Protein AF-A0A7X7KCB4-F1 (afdb_monomer_lite)

Structure (mmCIF, N/CA/C/O backbone):
data_AF-A0A7X7KCB4-F1
#
_entry.id   AF-A0A7X7KCB4-F1
#
loop_
_atom_site.group_PDB
_atom_site.id
_atom_site.type_symbol
_atom_site.label_atom_id
_atom_site.label_alt_id
_atom_site.label_comp_id
_atom_site.label_asym_id
_atom_site.label_entity_id
_atom_site.label_seq_id
_atom_site.pdbx_PDB_ins_code
_atom_site.Cartn_x
_atom_site.Cartn_y
_atom_site.Cartn_z
_atom_site.occupancy
_atom_site.B_iso_or_equiv
_atom_site.auth_seq_id
_atom_site.auth_comp_id
_atom_site.auth_asym_id
_atom_site.auth_atom_id
_atom_site.pdbx_PDB_model_num
ATOM 1 N N . MET A 1 1 ? -36.688 -47.887 -39.525 1.00 46.34 1 MET A N 1
ATOM 2 C CA . MET A 1 1 ? -36.013 -49.200 -39.607 1.00 46.34 1 MET A CA 1
ATOM 3 C C . MET A 1 1 ? -34.645 -48.939 -40.216 1.00 46.34 1 MET A C 1
ATOM 5 O O . MET A 1 1 ? -34.655 -48.490 -41.357 1.00 46.34 1 MET A O 1
ATOM 9 N N . PRO A 1 2 ? -33.510 -49.111 -39.508 1.00 37.84 2 PRO A N 1
ATOM 10 C CA . PRO A 1 2 ? -33.292 -49.852 -38.248 1.00 37.84 2 PRO A CA 1
ATOM 11 C C . PRO A 1 2 ? -33.452 -48.993 -36.960 1.00 37.84 2 PRO A C 1
ATOM 13 O O . PRO A 1 2 ? -33.957 -47.874 -37.087 1.00 37.84 2 PRO A O 1
ATOM 16 N N . PRO A 1 3 ? -33.125 -49.517 -35.750 1.00 41.91 3 PRO A N 1
ATOM 17 C CA . PRO A 1 3 ? -33.432 -48.892 -34.451 1.00 41.91 3 PRO A CA 1
ATOM 18 C C . PRO A 1 3 ? -32.229 -48.546 -33.527 1.00 41.91 3 PRO A C 1
ATOM 20 O O . PRO A 1 3 ? -31.112 -48.998 -33.745 1.00 41.91 3 PRO A O 1
ATOM 23 N N . LEU A 1 4 ? -32.556 -47.770 -32.479 1.00 37.41 4 LEU A N 1
ATOM 24 C CA . LEU A 1 4 ? -31.957 -47.560 -31.138 1.00 37.41 4 LEU A CA 1
ATOM 25 C C . LEU A 1 4 ? -30.485 -47.921 -30.819 1.00 37.41 4 LEU A C 1
ATOM 27 O O . LEU A 1 4 ? -30.074 -49.076 -30.895 1.00 37.41 4 LEU A O 1
ATOM 31 N N . ALA A 1 5 ? -29.810 -46.955 -30.177 1.00 31.44 5 ALA A N 1
ATOM 32 C CA . ALA A 1 5 ? -28.895 -47.175 -29.049 1.00 31.44 5 ALA A CA 1
ATOM 33 C C . ALA A 1 5 ? -28.965 -45.972 -28.074 1.00 31.44 5 ALA A C 1
ATOM 35 O O . ALA A 1 5 ? -28.947 -44.825 -28.523 1.00 31.44 5 ALA A O 1
ATOM 36 N N . ASP A 1 6 ? -29.060 -46.226 -26.765 1.00 32.31 6 ASP A N 1
ATOM 37 C CA . ASP A 1 6 ? -29.168 -45.191 -25.721 1.00 32.31 6 ASP A CA 1
ATOM 38 C C . ASP A 1 6 ? -27.816 -44.525 -25.381 1.00 32.31 6 ASP A C 1
ATOM 40 O O . ASP A 1 6 ? -26.790 -45.211 -25.331 1.00 32.31 6 ASP A O 1
ATOM 44 N N . PRO A 1 7 ? -27.784 -43.221 -25.038 1.00 33.56 7 PRO A N 1
ATOM 45 C CA . PRO A 1 7 ? -26.635 -42.598 -24.393 1.00 33.56 7 PRO A CA 1
ATOM 46 C C . PRO A 1 7 ? -26.723 -42.710 -22.860 1.00 33.56 7 PRO A C 1
ATOM 48 O O . PRO A 1 7 ? -27.616 -42.163 -22.215 1.00 33.56 7 PRO A O 1
ATOM 51 N N . VAL A 1 8 ? -25.739 -43.385 -22.266 1.00 32.56 8 VAL A N 1
ATOM 52 C CA . VAL A 1 8 ? -25.564 -43.512 -20.809 1.00 32.56 8 VAL A CA 1
ATOM 53 C C . VAL A 1 8 ? -25.376 -42.140 -20.144 1.00 32.56 8 VAL A C 1
ATOM 55 O O . VAL A 1 8 ? -24.530 -41.348 -20.564 1.00 32.56 8 VAL A O 1
ATOM 58 N N . HIS A 1 9 ? -26.103 -41.887 -19.049 1.00 29.78 9 HIS A N 1
ATOM 59 C CA . HIS A 1 9 ? -25.863 -40.743 -18.163 1.00 29.78 9 HIS A CA 1
ATOM 60 C C . HIS A 1 9 ? -24.412 -40.723 -17.649 1.00 29.78 9 HIS A C 1
ATOM 62 O O . HIS A 1 9 ? -23.986 -41.627 -16.930 1.00 29.78 9 HIS A O 1
ATOM 68 N N . LYS A 1 10 ? -23.688 -39.632 -17.920 1.00 29.64 10 LYS A N 1
ATOM 69 C CA . LYS A 1 10 ? -22.542 -39.202 -17.109 1.00 29.64 10 LYS A CA 1
ATOM 70 C C . LYS A 1 10 ? -22.952 -37.981 -16.290 1.00 29.64 10 LYS A C 1
ATOM 72 O O . LYS A 1 10 ? -23.400 -36.989 -16.858 1.00 29.64 10 LYS A O 1
ATOM 77 N N . GLY A 1 11 ? -22.807 -38.081 -14.969 1.00 27.41 11 GLY A N 1
ATOM 78 C CA . GLY A 1 11 ? -22.913 -36.936 -14.063 1.00 27.41 11 GLY A CA 1
ATOM 79 C C . GLY A 1 11 ? -21.748 -35.950 -14.244 1.00 27.41 11 GLY A C 1
ATOM 80 O O . GLY A 1 11 ? -20.789 -36.263 -14.958 1.00 27.41 11 GLY A O 1
ATOM 81 N N . PRO A 1 12 ? -21.825 -34.760 -13.624 1.00 28.72 12 PRO A N 1
ATOM 82 C CA . PRO A 1 12 ? -20.797 -33.733 -13.755 1.00 28.72 12 PRO A CA 1
ATOM 83 C C . PRO A 1 12 ? -19.475 -34.203 -13.136 1.00 28.72 12 PRO A C 1
ATOM 85 O O . PRO A 1 12 ? -19.466 -34.783 -12.055 1.00 28.72 12 PRO A O 1
ATOM 88 N N . ALA A 1 13 ? -18.367 -33.952 -13.834 1.00 27.75 13 ALA A N 1
ATOM 89 C CA . ALA A 1 13 ? -17.025 -34.232 -13.336 1.00 27.75 13 ALA A CA 1
ATOM 90 C C . ALA A 1 13 ? -16.486 -33.031 -12.544 1.00 27.75 13 ALA A C 1
ATOM 92 O O . ALA A 1 13 ? -16.598 -31.890 -12.995 1.00 27.75 13 ALA A O 1
ATOM 93 N N . ASP A 1 14 ? -15.883 -33.301 -11.387 1.00 25.19 14 ASP A N 1
ATOM 94 C CA . ASP A 1 14 ? -15.344 -32.287 -10.481 1.00 25.19 14 ASP A CA 1
ATOM 95 C C . ASP A 1 14 ? -14.185 -31.488 -11.101 1.00 25.19 14 ASP A C 1
ATOM 97 O O . ASP A 1 14 ? -13.156 -32.042 -11.492 1.00 25.19 14 ASP A O 1
ATOM 101 N N . LEU A 1 15 ? -14.303 -30.157 -11.114 1.00 26.64 15 LEU A N 1
ATOM 102 C CA . LEU A 1 15 ? -13.268 -29.231 -11.599 1.00 26.64 15 LEU A CA 1
ATOM 103 C C . LEU A 1 15 ? -12.206 -28.899 -10.528 1.00 26.64 15 LEU A C 1
ATOM 105 O O . LEU A 1 15 ? -11.765 -27.760 -10.390 1.00 26.64 15 LEU A O 1
ATOM 109 N N . HIS A 1 16 ? -11.740 -29.909 -9.791 1.00 27.28 16 HIS A N 1
ATOM 110 C CA . HIS A 1 16 ? -10.619 -29.796 -8.848 1.00 27.28 16 HIS A CA 1
ATOM 111 C C . HIS A 1 16 ? -9.325 -30.391 -9.430 1.00 27.28 16 HIS A C 1
ATOM 113 O O . HIS A 1 16 ? -8.760 -31.334 -8.881 1.00 27.28 16 HIS A O 1
ATOM 119 N N . SER A 1 17 ? -8.840 -29.861 -10.562 1.00 27.19 17 SER A N 1
ATOM 120 C CA . SER A 1 17 ? -7.548 -30.266 -11.161 1.00 27.19 17 SER A CA 1
ATOM 121 C C . SER A 1 17 ? -6.925 -29.210 -12.090 1.00 27.19 17 SER A C 1
ATOM 123 O O . SER A 1 17 ? -6.573 -29.500 -13.226 1.00 27.19 17 SER A O 1
ATOM 125 N N . LEU A 1 18 ? -6.734 -27.983 -11.591 1.00 26.09 18 LEU A N 1
ATOM 126 C CA . LEU A 1 18 ? -5.801 -26.996 -12.169 1.00 26.09 18 LEU A CA 1
ATOM 127 C C . LEU A 1 18 ? -4.973 -26.319 -11.060 1.00 26.09 18 LEU A C 1
ATOM 129 O O . LEU A 1 18 ? -4.933 -25.102 -10.923 1.00 26.09 18 LEU A O 1
ATOM 133 N N . SER A 1 19 ? -4.317 -27.141 -10.236 1.00 29.19 19 SER A N 1
ATOM 134 C CA . SER A 1 19 ? -3.408 -26.698 -9.168 1.00 29.19 19 SER A CA 1
ATOM 135 C C . SER A 1 19 ? -2.097 -27.488 -9.207 1.00 29.19 19 SER A C 1
ATOM 137 O O . SER A 1 19 ? -1.719 -28.134 -8.232 1.00 29.19 19 SER A O 1
ATOM 139 N N . SER A 1 20 ? -1.427 -27.477 -10.362 1.00 28.94 20 SER A N 1
ATOM 140 C CA . SER A 1 20 ? -0.026 -27.890 -10.550 1.00 28.94 20 SER A CA 1
ATOM 141 C C . SER A 1 20 ? 0.458 -27.413 -11.923 1.00 28.94 20 SER A C 1
ATOM 143 O O . SER A 1 20 ? 0.331 -28.126 -12.912 1.00 28.94 20 SER A O 1
ATOM 145 N N . ALA A 1 21 ? 0.988 -26.192 -11.981 1.00 28.12 21 ALA A N 1
ATOM 146 C CA . ALA A 1 21 ? 1.871 -25.753 -13.060 1.00 28.12 21 ALA A CA 1
ATOM 147 C C . ALA A 1 21 ? 3.291 -25.711 -12.481 1.00 28.12 21 ALA A C 1
ATOM 149 O O . ALA A 1 21 ? 3.498 -25.165 -11.396 1.00 28.12 21 ALA A O 1
ATOM 150 N N . GLU A 1 22 ? 4.232 -26.373 -13.148 1.00 25.59 22 GLU A N 1
ATOM 151 C CA . GLU A 1 22 ? 5.534 -26.723 -12.576 1.00 25.59 22 GLU A CA 1
ATOM 152 C C . GLU A 1 22 ? 6.394 -25.501 -12.235 1.00 25.59 22 GLU A C 1
ATOM 154 O O . GLU A 1 22 ? 6.576 -24.579 -13.032 1.00 25.59 22 GLU A O 1
ATOM 159 N N . ALA A 1 23 ? 6.984 -25.531 -11.039 1.00 27.14 23 ALA A N 1
ATOM 160 C CA . ALA A 1 23 ? 7.996 -24.571 -10.640 1.00 27.14 23 ALA A CA 1
ATOM 161 C C . ALA A 1 23 ? 9.302 -24.849 -11.400 1.00 27.14 23 ALA A C 1
ATOM 163 O O . ALA A 1 23 ? 10.015 -25.808 -11.099 1.00 27.14 23 ALA A O 1
ATOM 164 N N . VAL A 1 24 ? 9.648 -23.981 -12.353 1.00 28.56 24 VAL A N 1
ATOM 165 C CA . VAL A 1 24 ? 10.985 -23.968 -12.961 1.00 28.56 24 VAL A CA 1
ATOM 166 C C . VAL A 1 24 ? 11.992 -23.552 -11.886 1.00 28.56 24 VAL A C 1
ATOM 168 O O . VAL A 1 24 ? 12.056 -22.390 -11.486 1.00 28.56 24 VAL A O 1
ATOM 171 N N . ALA A 1 25 ? 12.754 -24.520 -11.380 1.00 26.39 25 ALA A N 1
ATOM 172 C CA . ALA A 1 25 ? 13.674 -24.315 -10.270 1.00 26.39 25 ALA A CA 1
ATOM 173 C C . ALA A 1 25 ? 14.859 -23.413 -10.663 1.00 26.39 25 ALA A C 1
ATOM 175 O O . ALA A 1 25 ? 15.687 -23.776 -11.498 1.00 26.39 25 ALA A O 1
ATOM 176 N N . SER A 1 26 ? 14.973 -22.252 -10.015 1.00 30.72 26 SER A N 1
ATOM 177 C CA . SER A 1 26 ? 16.196 -21.439 -10.032 1.00 30.72 26 SER A CA 1
ATOM 178 C C . SER A 1 26 ? 17.288 -22.085 -9.159 1.00 30.72 26 SER A C 1
ATOM 180 O O . SER A 1 26 ? 16.958 -22.716 -8.150 1.00 30.72 26 SER A O 1
ATOM 182 N N . PRO A 1 27 ? 18.584 -21.930 -9.491 1.00 28.69 27 PRO A N 1
ATOM 183 C CA . PRO A 1 27 ? 19.670 -22.480 -8.682 1.00 28.69 27 PRO A CA 1
ATOM 184 C C . PRO A 1 27 ? 19.759 -21.801 -7.299 1.00 28.69 27 PRO A C 1
ATOM 186 O O . PRO A 1 27 ? 19.411 -20.625 -7.164 1.00 28.69 27 PRO A O 1
ATOM 189 N N . PRO A 1 28 ? 20.238 -22.509 -6.259 1.00 29.05 28 PRO A N 1
ATOM 190 C CA . PRO A 1 28 ? 20.295 -21.975 -4.904 1.00 29.05 28 PRO A CA 1
ATOM 191 C C . PRO A 1 28 ? 21.459 -20.990 -4.738 1.00 29.05 28 PRO A C 1
ATOM 193 O O . PRO A 1 28 ? 22.621 -21.388 -4.658 1.00 29.05 28 PRO A O 1
ATOM 196 N N . VAL A 1 29 ? 21.147 -19.699 -4.616 1.00 34.69 29 VAL A N 1
ATOM 197 C CA . VAL A 1 29 ? 22.105 -18.704 -4.113 1.00 34.69 29 VAL A CA 1
ATOM 198 C C . VAL A 1 29 ? 22.304 -18.941 -2.614 1.00 34.69 29 VAL A C 1
ATOM 200 O O . VAL A 1 29 ? 21.336 -19.055 -1.862 1.00 34.69 29 VAL A O 1
ATOM 203 N N . ALA A 1 30 ? 23.560 -19.035 -2.171 1.00 30.89 30 ALA A N 1
ATOM 204 C CA . ALA A 1 30 ? 23.931 -19.314 -0.783 1.00 30.89 30 ALA A CA 1
ATOM 205 C C . ALA A 1 30 ? 23.777 -18.074 0.125 1.00 30.89 30 ALA A C 1
ATOM 207 O O . ALA A 1 30 ? 24.739 -17.541 0.669 1.00 30.89 30 ALA A O 1
ATOM 208 N N . GLY A 1 31 ? 22.535 -17.634 0.284 1.00 39.53 31 GLY A N 1
ATOM 209 C CA . GLY A 1 31 ? 22.085 -16.590 1.194 1.00 39.53 31 GLY A CA 1
ATOM 210 C C . GLY A 1 31 ? 20.569 -16.702 1.284 1.00 39.53 31 GLY A C 1
ATOM 211 O O . GLY A 1 31 ? 19.893 -16.716 0.257 1.00 39.53 31 GLY A O 1
ATOM 212 N N . GLY A 1 32 ? 20.021 -16.871 2.490 1.00 54.44 32 GLY A N 1
ATOM 213 C CA . GLY A 1 32 ? 18.576 -17.046 2.647 1.00 54.44 32 GLY A CA 1
ATOM 214 C C . GLY A 1 32 ? 17.831 -15.827 2.105 1.00 54.44 32 GLY A C 1
ATOM 215 O O . GLY A 1 32 ? 18.071 -14.720 2.581 1.00 54.44 32 GLY A O 1
ATOM 216 N N . ARG A 1 33 ? 16.941 -16.017 1.118 1.00 73.44 33 ARG A N 1
ATOM 217 C CA . ARG A 1 33 ? 16.064 -14.938 0.634 1.00 73.44 33 ARG A CA 1
ATOM 218 C C . ARG A 1 33 ? 15.293 -14.354 1.821 1.00 73.44 33 ARG A C 1
ATOM 220 O O . ARG A 1 33 ? 14.686 -15.113 2.581 1.00 73.44 33 ARG A O 1
ATOM 227 N N . ARG A 1 34 ? 15.332 -13.024 1.955 1.00 88.06 34 ARG A N 1
ATOM 228 C CA . ARG A 1 34 ? 14.671 -12.289 3.041 1.00 88.06 34 ARG A CA 1
ATOM 229 C C . ARG A 1 34 ? 13.180 -12.617 3.074 1.00 88.06 34 ARG A C 1
ATOM 231 O O . ARG A 1 34 ? 12.522 -12.609 2.037 1.00 88.06 34 ARG A O 1
ATOM 238 N N . ASN A 1 35 ? 12.651 -12.918 4.255 1.00 90.00 35 ASN A N 1
ATOM 239 C CA . ASN A 1 35 ? 11.211 -13.122 4.457 1.00 90.00 35 ASN A CA 1
ATOM 240 C C . ASN A 1 35 ? 10.494 -11.800 4.813 1.00 90.00 35 ASN A C 1
ATOM 242 O O . ASN A 1 35 ? 11.164 -10.825 5.160 1.00 90.00 35 ASN A O 1
ATOM 246 N N . PRO A 1 36 ? 9.146 -11.726 4.752 1.00 92.94 36 PRO A N 1
ATOM 247 C CA . PRO A 1 36 ? 8.431 -10.483 5.048 1.00 92.94 36 PRO A CA 1
ATOM 248 C C . PRO A 1 36 ? 8.755 -9.896 6.439 1.00 92.94 36 PRO A C 1
ATOM 250 O O . PRO A 1 36 ? 8.977 -8.689 6.514 1.00 92.94 36 PRO A O 1
ATOM 253 N N . PRO A 1 37 ? 8.867 -10.688 7.534 1.00 93.50 37 PRO A N 1
ATOM 254 C CA . PRO A 1 37 ? 9.317 -10.166 8.829 1.00 93.50 37 PRO A CA 1
ATOM 255 C C . PRO A 1 37 ? 10.714 -9.533 8.816 1.00 93.50 37 PRO A C 1
ATOM 257 O O . PRO A 1 37 ? 10.940 -8.553 9.521 1.00 93.50 37 PRO A O 1
ATOM 260 N N . GLU A 1 38 ? 11.650 -10.079 8.037 1.00 94.19 38 GLU A N 1
ATOM 261 C CA . GLU A 1 38 ? 12.983 -9.491 7.866 1.00 94.19 38 GLU A CA 1
ATOM 262 C C . GLU A 1 38 ? 12.901 -8.165 7.108 1.00 94.19 38 GLU A C 1
ATOM 264 O O . GLU A 1 38 ? 13.451 -7.185 7.596 1.00 94.19 38 GLU A O 1
ATOM 269 N N . LEU A 1 39 ? 12.146 -8.088 6.003 1.00 95.19 39 LEU A N 1
ATOM 270 C CA . LEU A 1 39 ? 11.925 -6.835 5.262 1.00 95.19 39 LEU A CA 1
ATOM 271 C C . LEU A 1 39 ? 11.276 -5.746 6.138 1.00 95.19 39 LEU A C 1
ATOM 273 O O . LEU A 1 39 ? 11.698 -4.592 6.095 1.00 95.19 39 LEU A O 1
ATOM 277 N N . ALA A 1 40 ? 10.293 -6.108 6.969 1.00 95.06 40 ALA A N 1
ATOM 278 C CA . ALA A 1 40 ? 9.632 -5.189 7.901 1.00 95.06 40 ALA A CA 1
ATOM 279 C C . ALA A 1 40 ? 10.577 -4.684 9.008 1.00 95.06 40 ALA A C 1
ATOM 281 O O . ALA A 1 40 ? 10.572 -3.498 9.334 1.00 95.06 40 ALA A O 1
ATOM 282 N N . ALA A 1 41 ? 11.424 -5.562 9.557 1.00 94.19 41 ALA A N 1
ATOM 283 C CA . ALA A 1 41 ? 12.453 -5.186 10.528 1.00 94.19 41 ALA A CA 1
ATOM 284 C C . ALA A 1 41 ? 13.597 -4.365 9.915 1.00 94.19 41 ALA A C 1
ATOM 286 O O . ALA A 1 41 ? 14.249 -3.597 10.617 1.00 94.19 41 ALA A O 1
ATOM 287 N N . GLU A 1 42 ? 13.844 -4.525 8.618 1.00 93.75 42 GLU A N 1
ATOM 288 C CA . GLU A 1 42 ? 14.793 -3.724 7.855 1.00 93.75 42 GLU A CA 1
ATOM 289 C C . GLU A 1 42 ? 14.253 -2.308 7.603 1.00 93.75 42 GLU A C 1
ATOM 291 O O . GLU A 1 42 ? 14.995 -1.343 7.742 1.00 93.75 42 GLU A O 1
ATOM 296 N N . ALA A 1 43 ? 12.968 -2.169 7.250 1.00 93.38 43 ALA A N 1
ATOM 297 C CA . ALA A 1 43 ? 12.330 -0.893 6.907 1.00 93.38 43 ALA A CA 1
ATOM 298 C C . ALA A 1 43 ? 12.494 0.185 7.993 1.00 93.38 43 ALA A C 1
ATOM 300 O O . ALA A 1 43 ? 12.828 1.321 7.676 1.00 93.38 43 ALA A O 1
ATOM 301 N N . ILE A 1 44 ? 12.327 -0.181 9.267 1.00 93.50 44 ILE A N 1
ATOM 302 C CA . ILE A 1 44 ? 12.410 0.755 10.403 1.00 93.50 44 ILE A CA 1
ATOM 303 C C . ILE A 1 44 ? 13.846 1.047 10.884 1.00 93.50 44 ILE A C 1
ATOM 305 O O . ILE A 1 44 ? 14.031 1.755 11.872 1.00 93.50 44 ILE A O 1
ATOM 309 N N . ARG A 1 45 ? 14.882 0.508 10.226 1.00 92.06 45 ARG A N 1
ATOM 310 C CA . ARG A 1 45 ? 16.289 0.737 10.599 1.00 92.06 45 ARG A CA 1
ATOM 311 C C . ARG A 1 45 ? 16.928 1.762 9.675 1.00 92.06 45 ARG A C 1
ATOM 313 O O . ARG A 1 45 ? 17.203 1.474 8.512 1.00 92.06 45 ARG A O 1
ATOM 320 N N . LEU A 1 46 ? 17.209 2.946 10.213 1.00 89.75 46 LEU A N 1
ATOM 321 C CA . LEU A 1 46 ? 17.950 3.974 9.487 1.00 89.75 46 LEU A CA 1
ATOM 322 C C . LE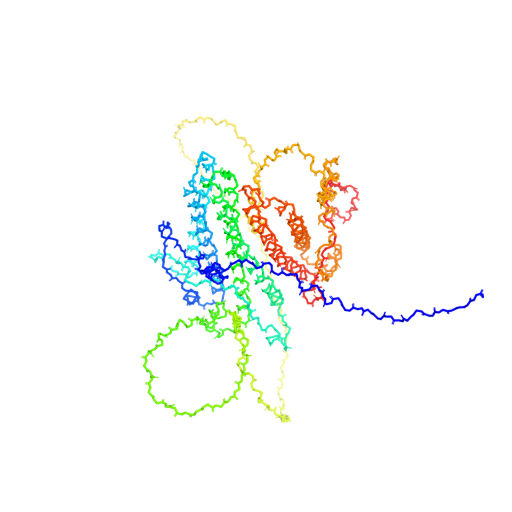U A 1 46 ? 19.364 3.487 9.116 1.00 89.75 46 LEU A C 1
ATOM 324 O O . LEU A 1 46 ? 20.018 2.833 9.935 1.00 89.75 46 LEU A O 1
ATOM 328 N N . PRO A 1 47 ? 19.856 3.803 7.904 1.00 88.19 47 PRO A N 1
ATOM 329 C CA . PRO A 1 47 ? 21.232 3.528 7.524 1.00 88.19 47 PRO A CA 1
ATOM 330 C C . PRO A 1 47 ? 22.193 4.472 8.259 1.00 88.19 47 PRO A C 1
ATOM 332 O O . PRO A 1 47 ? 21.824 5.578 8.657 1.00 88.19 47 PRO A O 1
ATOM 335 N N . GLU A 1 48 ? 23.457 4.066 8.378 1.00 83.12 48 GLU A N 1
ATOM 336 C CA . GLU A 1 48 ? 24.513 4.950 8.879 1.00 83.12 48 GLU A CA 1
ATOM 337 C C . GLU A 1 48 ? 24.584 6.241 8.042 1.00 83.12 48 GLU A C 1
ATOM 339 O O . GLU A 1 48 ? 24.541 6.204 6.807 1.00 83.12 48 GLU A O 1
ATOM 344 N N . GLY A 1 49 ? 24.676 7.383 8.731 1.00 80.06 49 GLY A N 1
ATOM 345 C CA . GLY A 1 49 ? 24.711 8.713 8.116 1.00 80.06 49 GLY A CA 1
ATOM 346 C C . GLY A 1 49 ? 23.350 9.312 7.731 1.00 80.06 49 GLY A C 1
ATOM 347 O O . GLY A 1 49 ? 23.341 10.340 7.060 1.00 80.06 49 GLY A O 1
ATOM 348 N N . ALA A 1 50 ? 22.219 8.715 8.127 1.00 88.75 50 ALA A N 1
ATOM 349 C CA . ALA A 1 50 ? 20.905 9.356 7.996 1.00 88.75 50 ALA A CA 1
ATOM 350 C C . ALA A 1 50 ? 20.815 10.667 8.811 1.00 88.75 50 ALA A C 1
ATOM 352 O O . ALA A 1 50 ? 21.427 10.781 9.874 1.00 88.75 50 ALA A O 1
ATOM 353 N N . GLY A 1 51 ? 20.039 11.643 8.324 1.00 87.81 51 GLY A N 1
ATOM 354 C CA . GLY A 1 51 ? 19.872 12.956 8.966 1.00 87.81 51 GLY A CA 1
ATOM 355 C C . GLY A 1 51 ? 19.007 12.925 10.231 1.00 87.81 51 GLY A C 1
ATOM 356 O O . GLY A 1 51 ? 19.207 13.726 11.145 1.00 87.81 51 GLY A O 1
ATOM 357 N N . LEU A 1 52 ? 18.080 11.966 10.319 1.00 91.75 52 LEU A N 1
ATOM 358 C CA . LEU A 1 52 ? 17.211 11.786 11.482 1.00 91.75 52 LEU A CA 1
ATOM 359 C C . LEU A 1 52 ? 17.890 10.999 12.603 1.00 91.75 52 LEU A C 1
ATOM 361 O O . LEU A 1 52 ? 18.597 10.016 12.380 1.00 91.75 52 LEU A O 1
ATOM 365 N N . SER A 1 53 ? 17.597 11.401 13.837 1.00 91.31 53 SER A N 1
ATOM 366 C CA . SER A 1 53 ? 18.014 10.705 15.052 1.00 91.31 53 SER A CA 1
ATOM 367 C C . SER A 1 53 ? 16.865 10.649 16.057 1.00 91.31 53 SER A C 1
ATOM 369 O O . SER A 1 53 ? 15.896 11.405 15.969 1.00 91.31 53 SER A O 1
ATOM 371 N N . GLY A 1 54 ? 16.963 9.745 17.026 1.00 92.38 54 GLY A N 1
ATOM 372 C CA . GLY A 1 54 ? 15.966 9.614 18.076 1.00 92.38 54 GLY A CA 1
ATOM 373 C C . GLY A 1 54 ? 16.301 8.509 19.068 1.00 92.38 54 GLY A C 1
ATOM 374 O O . GLY A 1 54 ? 17.224 7.723 18.843 1.00 92.38 54 GLY A O 1
ATOM 375 N N . GLN A 1 55 ? 15.548 8.450 20.163 1.00 94.12 55 GLN A N 1
ATOM 376 C CA . GLN A 1 55 ? 15.630 7.363 21.137 1.00 94.12 55 GLN A CA 1
ATOM 377 C C . GLN A 1 55 ? 14.657 6.229 20.767 1.00 94.12 55 GLN A C 1
ATOM 379 O O . GLN A 1 55 ? 13.524 6.512 20.370 1.00 94.12 55 GLN A O 1
ATOM 384 N N . PRO A 1 56 ? 15.054 4.949 20.884 1.00 95.69 56 PRO A N 1
ATOM 385 C CA . PRO A 1 56 ? 14.168 3.830 20.586 1.00 95.69 56 PRO A CA 1
ATOM 386 C C . PRO A 1 56 ? 13.014 3.765 21.595 1.00 95.69 56 PRO A C 1
ATOM 388 O O . PRO A 1 56 ? 13.233 3.727 22.804 1.00 95.69 56 PRO A O 1
ATOM 391 N N . LEU A 1 57 ? 11.786 3.712 21.085 1.00 96.12 57 LEU A N 1
ATOM 392 C CA . LEU A 1 57 ? 10.549 3.592 21.847 1.00 96.12 57 LEU A CA 1
ATOM 393 C C . LEU A 1 57 ? 9.841 2.294 21.441 1.00 96.12 57 LEU A C 1
ATOM 395 O O . LEU A 1 57 ? 9.479 2.113 20.273 1.00 96.12 57 LEU A O 1
ATOM 399 N N . SER A 1 58 ? 9.636 1.377 22.390 1.00 96.38 58 SER A N 1
ATOM 400 C CA . SER A 1 58 ? 8.830 0.178 22.135 1.00 96.38 58 SER A CA 1
ATOM 401 C C . SER A 1 58 ? 7.341 0.528 22.090 1.00 96.38 58 SER A C 1
ATOM 403 O O . SER A 1 58 ? 6.886 1.491 22.715 1.00 96.38 58 SER A O 1
ATOM 405 N N . LEU A 1 59 ? 6.557 -0.273 21.375 1.00 95.50 59 LEU A N 1
ATOM 406 C CA . LEU A 1 59 ? 5.102 -0.152 21.340 1.00 95.50 59 LEU A CA 1
ATOM 407 C C . LEU A 1 59 ? 4.494 -0.358 22.736 1.00 95.50 59 LEU A C 1
ATOM 409 O O . LEU A 1 59 ? 3.489 0.264 23.078 1.00 95.50 59 LEU A O 1
ATOM 413 N N . LEU A 1 60 ? 5.117 -1.211 23.559 1.00 95.19 60 LEU A N 1
ATOM 414 C CA . LEU A 1 60 ? 4.716 -1.438 24.946 1.00 95.19 60 LEU A CA 1
ATOM 415 C C . LEU A 1 60 ? 4.889 -0.176 25.799 1.00 95.19 60 LEU A C 1
ATOM 417 O O . LEU A 1 60 ? 3.971 0.175 26.540 1.00 95.19 60 LEU A O 1
ATOM 421 N N . ASP A 1 61 ? 6.029 0.503 25.683 1.00 94.94 61 ASP A N 1
ATOM 422 C CA . ASP A 1 61 ? 6.318 1.721 26.445 1.00 94.94 61 ASP A CA 1
ATOM 423 C C . ASP A 1 61 ? 5.456 2.894 25.957 1.00 94.94 61 ASP A C 1
ATOM 425 O O . ASP A 1 61 ? 4.899 3.630 26.772 1.00 94.94 61 ASP A O 1
ATOM 429 N N . ALA A 1 62 ? 5.248 3.006 24.639 1.00 95.00 62 ALA A N 1
ATOM 430 C CA . ALA A 1 62 ? 4.366 4.003 24.034 1.00 95.00 62 ALA A CA 1
ATOM 431 C C . ALA A 1 62 ? 2.914 3.864 24.534 1.00 95.00 62 ALA A C 1
ATOM 433 O O . ALA A 1 62 ? 2.337 4.820 25.049 1.00 95.00 62 ALA A O 1
ATOM 434 N N . ILE A 1 63 ? 2.330 2.660 24.456 1.00 93.81 63 ILE A N 1
ATOM 435 C CA . ILE A 1 63 ? 0.999 2.362 25.024 1.00 93.81 63 ILE A CA 1
ATOM 436 C C . ILE A 1 63 ? 1.010 2.552 26.550 1.00 93.81 63 ILE A C 1
ATOM 438 O O . ILE A 1 63 ? 0.006 2.967 27.129 1.00 93.81 63 ILE A O 1
ATOM 442 N N . GLY A 1 64 ? 2.149 2.281 27.192 1.00 91.25 64 GLY A N 1
ATOM 443 C CA . GLY A 1 64 ? 2.394 2.452 28.620 1.00 91.25 64 GLY A CA 1
ATOM 444 C C . GLY A 1 64 ? 2.182 3.873 29.143 1.00 91.25 64 GLY A C 1
ATOM 445 O O . GLY A 1 64 ? 1.749 4.022 30.285 1.00 91.25 64 GLY A O 1
ATOM 446 N N . ALA A 1 65 ? 2.429 4.889 28.313 1.00 86.94 65 ALA A N 1
ATOM 447 C CA . ALA A 1 65 ? 2.261 6.300 28.658 1.00 86.94 65 ALA A CA 1
ATOM 448 C C . ALA A 1 65 ? 0.790 6.773 28.680 1.00 86.94 65 ALA A C 1
ATOM 450 O O . ALA A 1 65 ? 0.483 7.813 29.265 1.00 86.94 65 ALA A O 1
ATOM 451 N N . ALA A 1 66 ? -0.138 6.033 28.062 1.00 89.06 66 ALA A N 1
ATOM 452 C CA . ALA A 1 66 ? -1.541 6.429 27.970 1.00 89.06 66 ALA A CA 1
ATOM 453 C C . ALA A 1 66 ? -2.378 5.988 29.182 1.00 89.06 66 ALA A C 1
ATOM 455 O O . ALA A 1 66 ? -2.404 4.817 29.558 1.00 89.06 66 ALA A O 1
ATOM 456 N N . ALA A 1 67 ? -3.154 6.928 29.729 1.00 84.88 67 ALA A N 1
ATOM 457 C CA . ALA A 1 67 ? -4.074 6.680 30.840 1.00 84.88 67 ALA A CA 1
ATOM 458 C C . ALA A 1 67 ? -5.382 5.972 30.431 1.00 84.88 67 ALA A C 1
ATOM 460 O O . ALA A 1 67 ? -6.032 5.356 31.276 1.00 84.88 67 ALA A O 1
ATOM 461 N N . ASP A 1 68 ? -5.792 6.066 29.160 1.00 89.00 68 ASP A N 1
ATOM 462 C CA . ASP A 1 68 ? -7.062 5.517 28.682 1.00 89.00 68 ASP A CA 1
ATOM 463 C C . ASP A 1 68 ? -6.986 4.873 27.289 1.00 89.00 68 ASP A C 1
ATOM 465 O O . ASP A 1 68 ? -6.032 5.029 26.525 1.00 89.00 68 ASP A O 1
ATOM 469 N N . ARG A 1 69 ? -8.058 4.145 26.962 1.00 89.44 69 ARG A N 1
ATOM 470 C CA . ARG A 1 69 ? -8.213 3.350 25.743 1.00 89.44 69 ARG A CA 1
ATOM 471 C C . ARG A 1 69 ? -8.146 4.161 24.452 1.00 89.44 69 ARG A C 1
ATOM 473 O O . ARG A 1 69 ? -7.631 3.661 23.459 1.00 89.44 69 ARG A O 1
ATOM 480 N N . ARG A 1 70 ? -8.688 5.379 24.453 1.00 90.62 70 ARG A N 1
ATOM 481 C CA . ARG A 1 70 ? -8.708 6.260 23.285 1.00 90.62 70 ARG A CA 1
ATOM 482 C C . ARG A 1 70 ? -7.299 6.768 23.014 1.00 90.62 70 ARG A C 1
ATOM 484 O O . ARG A 1 70 ? -6.846 6.690 21.875 1.00 90.62 70 ARG A O 1
ATOM 491 N N . ARG A 1 71 ? -6.588 7.211 24.055 1.00 92.06 71 ARG A N 1
ATOM 492 C CA . ARG A 1 71 ? -5.206 7.677 23.912 1.00 92.06 71 ARG A CA 1
ATOM 493 C C . ARG A 1 71 ? -4.256 6.550 23.505 1.00 92.06 71 ARG A C 1
ATOM 495 O O . ARG A 1 71 ? -3.387 6.776 22.673 1.00 92.06 71 ARG A O 1
ATOM 502 N N . GLN A 1 72 ? -4.467 5.328 24.006 1.00 93.81 72 GLN A N 1
ATOM 503 C CA . GLN A 1 72 ? -3.753 4.139 23.518 1.00 93.81 72 GLN A CA 1
ATOM 504 C C . GLN A 1 72 ? -3.961 3.929 22.010 1.00 93.81 72 GLN A C 1
ATOM 506 O O . GLN A 1 72 ? -2.990 3.676 21.303 1.00 93.81 72 GLN A O 1
ATOM 511 N N . THR A 1 73 ? -5.190 4.070 21.500 1.00 92.69 73 THR A N 1
ATOM 512 C CA . THR A 1 73 ? -5.459 3.993 20.055 1.00 92.69 73 THR A CA 1
ATOM 513 C C . THR A 1 73 ? -4.730 5.105 19.294 1.00 92.69 73 THR A C 1
ATOM 515 O O . THR A 1 73 ? -3.987 4.803 18.365 1.00 92.69 73 THR A O 1
ATOM 518 N N . GLU A 1 74 ? -4.865 6.370 19.712 1.00 94.69 74 GLU A N 1
ATOM 519 C CA . GLU A 1 74 ? -4.172 7.521 19.096 1.00 94.69 74 GLU A CA 1
ATOM 520 C C . GLU A 1 74 ? -2.648 7.285 18.995 1.00 94.69 74 GLU A C 1
ATOM 522 O O . GLU A 1 74 ? -2.068 7.448 17.920 1.00 94.69 74 GLU A O 1
ATOM 527 N N . ILE A 1 75 ? -2.017 6.798 20.071 1.00 96.50 75 ILE A N 1
ATOM 528 C CA . ILE A 1 75 ? -0.588 6.445 20.096 1.00 96.50 75 ILE A CA 1
ATOM 529 C C . ILE A 1 75 ? -0.253 5.324 19.108 1.00 96.50 75 ILE A C 1
ATOM 531 O O . ILE A 1 75 ? 0.740 5.432 18.396 1.00 96.50 75 ILE A O 1
ATOM 535 N N . VAL A 1 76 ? -1.051 4.255 19.028 1.00 96.75 76 VAL A N 1
ATOM 536 C CA . VAL A 1 76 ? -0.767 3.133 18.113 1.00 96.75 76 VAL A CA 1
ATOM 537 C C . VAL A 1 76 ? -0.887 3.553 16.644 1.00 96.75 76 VAL A C 1
ATOM 539 O O . VAL A 1 76 ? -0.076 3.127 15.823 1.00 96.75 76 VAL A O 1
ATOM 542 N N . HIS A 1 77 ? -1.835 4.431 16.300 1.00 96.88 77 HIS A N 1
ATOM 543 C CA . HIS A 1 77 ? -1.903 4.999 14.949 1.00 96.88 77 HIS A CA 1
ATOM 544 C C . HIS A 1 77 ? -0.685 5.886 14.641 1.00 96.88 77 HIS A C 1
ATOM 546 O O . HIS A 1 77 ? -0.108 5.746 13.562 1.00 96.88 77 HIS A O 1
ATOM 552 N N . ALA A 1 78 ? -0.249 6.735 15.581 1.00 97.88 78 ALA A N 1
ATOM 553 C CA . ALA A 1 78 ? 0.957 7.555 15.418 1.00 97.88 78 ALA A CA 1
ATOM 554 C C . ALA A 1 78 ? 2.241 6.705 15.321 1.00 97.88 78 ALA A C 1
ATOM 556 O O . ALA A 1 78 ? 3.112 6.991 14.502 1.00 97.88 78 ALA A O 1
ATOM 557 N N . TYR A 1 79 ? 2.334 5.614 16.089 1.00 98.38 79 TYR A N 1
ATOM 558 C CA . TYR A 1 79 ? 3.474 4.691 16.086 1.00 98.38 79 TYR A CA 1
ATOM 559 C C . TYR A 1 79 ? 3.663 4.030 14.718 1.00 98.38 79 TYR A C 1
ATOM 561 O O . TYR A 1 79 ? 4.760 4.046 14.157 1.00 98.38 79 TYR A O 1
ATOM 569 N N . TRP A 1 80 ? 2.581 3.499 14.139 1.00 98.19 80 TRP A N 1
ATOM 570 C CA . TRP A 1 80 ? 2.629 2.910 12.800 1.00 98.19 80 TRP A CA 1
ATOM 571 C C . TRP A 1 80 ? 2.753 3.957 11.688 1.00 98.19 80 TRP A C 1
ATOM 573 O O . TRP A 1 80 ? 3.359 3.657 10.663 1.00 98.19 80 TRP A O 1
ATOM 583 N N . GLY A 1 81 ? 2.264 5.184 11.897 1.00 98.25 81 GLY A N 1
ATOM 584 C CA . GLY A 1 81 ? 2.524 6.315 11.000 1.00 98.25 81 GLY A CA 1
ATOM 585 C C . GLY A 1 81 ? 4.010 6.683 10.933 1.00 98.25 81 GLY A C 1
ATOM 586 O O . GLY A 1 81 ? 4.555 6.830 9.841 1.00 98.25 81 GLY A O 1
ATOM 587 N N . LEU A 1 82 ? 4.699 6.730 12.078 1.00 98.38 82 LEU A N 1
ATOM 588 C CA . LEU A 1 82 ? 6.150 6.927 12.117 1.00 98.38 82 LEU A CA 1
ATOM 589 C C . LEU A 1 82 ? 6.909 5.743 11.504 1.00 98.38 82 LEU A C 1
ATOM 591 O O . LEU A 1 82 ? 7.849 5.962 10.749 1.00 98.38 82 LEU A O 1
ATOM 595 N N . ALA A 1 83 ? 6.499 4.498 11.761 1.00 98.19 83 ALA A N 1
ATOM 596 C CA . ALA A 1 83 ? 7.118 3.331 11.126 1.00 98.19 83 ALA A CA 1
ATOM 597 C C . ALA A 1 83 ? 6.955 3.326 9.588 1.00 98.19 83 ALA A C 1
ATOM 599 O O . ALA A 1 83 ? 7.882 2.933 8.880 1.00 98.19 83 ALA A O 1
ATOM 600 N N . GLU A 1 84 ? 5.812 3.801 9.072 1.00 98.38 84 GLU A N 1
ATOM 601 C CA . GLU A 1 84 ? 5.552 3.993 7.635 1.00 98.38 84 GLU A CA 1
ATOM 602 C C . GLU A 1 84 ? 6.501 5.055 7.053 1.00 98.38 84 GLU A C 1
ATOM 604 O O . GLU A 1 84 ? 7.288 4.749 6.155 1.00 98.38 84 GLU A O 1
ATOM 609 N N . ALA A 1 85 ? 6.517 6.261 7.632 1.00 98.25 85 ALA A N 1
ATOM 610 C CA . ALA A 1 85 ? 7.347 7.376 7.166 1.00 98.25 85 ALA A CA 1
ATOM 611 C C . ALA A 1 85 ? 8.862 7.107 7.281 1.00 98.25 85 ALA A C 1
ATOM 613 O O . ALA A 1 85 ? 9.632 7.478 6.394 1.00 98.25 85 ALA A O 1
ATOM 614 N N . LEU A 1 86 ? 9.304 6.415 8.337 1.00 97.56 86 LEU A N 1
ATOM 615 C CA . LEU A 1 86 ? 10.707 6.034 8.517 1.00 97.56 86 LEU A CA 1
ATOM 616 C C . LEU A 1 86 ? 11.163 5.027 7.451 1.00 97.56 86 LEU A C 1
ATOM 618 O O . LEU A 1 86 ? 12.278 5.139 6.938 1.00 97.56 86 LEU A O 1
ATOM 622 N N . GLY A 1 87 ? 10.283 4.091 7.078 1.00 97.44 87 GLY A N 1
ATOM 623 C CA . GLY A 1 87 ? 10.501 3.183 5.956 1.00 97.44 87 GLY A CA 1
ATOM 624 C C . GLY A 1 87 ? 10.589 3.917 4.619 1.00 97.44 87 GLY A C 1
ATOM 625 O O . GLY A 1 87 ? 11.526 3.672 3.860 1.00 97.44 87 GLY A O 1
ATOM 626 N N . GLU A 1 88 ? 9.675 4.856 4.343 1.00 97.38 88 GLU A N 1
ATOM 627 C CA . GLU A 1 88 ? 9.749 5.713 3.147 1.00 97.38 88 GLU A CA 1
ATOM 628 C C . GLU A 1 88 ? 11.095 6.447 3.058 1.00 97.38 88 GLU A C 1
ATOM 630 O O . GLU A 1 88 ? 11.767 6.375 2.027 1.00 97.38 88 GLU A O 1
ATOM 635 N N . TYR A 1 89 ? 11.522 7.101 4.145 1.00 98.00 89 TYR A N 1
ATOM 636 C CA . TYR A 1 89 ? 12.786 7.841 4.199 1.00 98.00 89 TYR A CA 1
ATOM 637 C C . TYR A 1 89 ? 14.002 6.934 4.002 1.00 98.00 89 TYR A C 1
ATOM 639 O O . TYR A 1 89 ? 14.847 7.214 3.148 1.00 98.00 89 TYR A O 1
ATOM 647 N N . ARG A 1 90 ? 14.057 5.795 4.705 1.00 97.12 90 ARG A N 1
ATOM 648 C CA . ARG A 1 90 ? 15.101 4.780 4.512 1.00 97.12 90 ARG A CA 1
ATOM 649 C C . ARG A 1 90 ? 15.213 4.373 3.040 1.00 97.12 90 ARG A C 1
ATOM 651 O O . ARG A 1 90 ? 16.309 4.376 2.476 1.00 97.12 90 ARG A O 1
ATOM 658 N N . TYR A 1 91 ? 14.095 4.014 2.414 1.00 96.94 91 TYR A N 1
ATOM 659 C CA . TYR A 1 91 ? 14.100 3.561 1.026 1.00 96.94 91 TYR A CA 1
ATOM 660 C C . TYR A 1 91 ? 14.409 4.691 0.036 1.00 96.94 91 TYR A C 1
ATOM 662 O O . TYR A 1 91 ? 14.990 4.414 -1.013 1.00 96.94 91 TYR A O 1
ATOM 670 N N . ALA A 1 92 ? 14.105 5.949 0.370 1.00 97.25 92 ALA A N 1
ATOM 671 C CA . ALA A 1 92 ? 14.489 7.107 -0.435 1.00 97.25 92 ALA A CA 1
ATOM 672 C C . ALA A 1 92 ? 16.009 7.358 -0.400 1.00 97.25 92 ALA A C 1
ATOM 674 O O . ALA A 1 92 ? 16.598 7.600 -1.456 1.00 97.25 92 ALA A O 1
ATOM 675 N N . ILE A 1 93 ? 16.663 7.195 0.763 1.00 96.69 93 ILE A N 1
ATOM 676 C CA . ILE A 1 93 ? 18.137 7.209 0.875 1.00 96.69 93 ILE A CA 1
ATOM 677 C C . ILE A 1 93 ? 18.746 6.113 -0.007 1.00 96.69 93 ILE A C 1
ATOM 679 O O . ILE A 1 93 ? 19.687 6.367 -0.758 1.00 96.69 93 ILE A O 1
ATOM 683 N N . GLU A 1 94 ? 18.220 4.886 0.060 1.00 95.75 94 GLU A N 1
ATOM 684 C CA . GLU A 1 94 ? 18.731 3.771 -0.748 1.00 95.75 94 GLU A CA 1
ATOM 685 C C . GLU A 1 94 ? 18.515 3.984 -2.249 1.00 95.75 94 GLU A C 1
ATOM 687 O O . GLU A 1 94 ? 19.406 3.681 -3.042 1.00 95.75 94 GLU A O 1
ATOM 692 N N . TYR A 1 95 ? 17.375 4.553 -2.645 1.00 96.38 95 TYR A N 1
ATOM 693 C CA . TYR A 1 95 ? 17.090 4.914 -4.031 1.00 96.38 95 TYR A CA 1
ATOM 694 C C . TYR A 1 95 ? 18.060 5.985 -4.552 1.00 96.38 95 TYR A C 1
ATOM 696 O O . TYR A 1 95 ? 18.679 5.769 -5.596 1.00 96.38 95 TYR A O 1
ATOM 704 N N . ALA A 1 96 ? 18.272 7.078 -3.810 1.00 95.75 96 ALA A N 1
ATOM 705 C CA . ALA A 1 96 ? 19.253 8.107 -4.162 1.00 95.75 96 ALA A CA 1
ATOM 706 C C . ALA A 1 96 ? 20.669 7.518 -4.278 1.00 95.75 96 ALA A C 1
ATOM 708 O O . ALA A 1 96 ? 21.292 7.617 -5.339 1.00 95.75 96 ALA A O 1
ATOM 709 N N . ARG A 1 97 ? 21.120 6.789 -3.248 1.00 94.25 97 ARG A N 1
ATOM 710 C CA . ARG A 1 97 ? 22.430 6.123 -3.216 1.00 94.25 97 ARG A CA 1
ATOM 711 C C . ARG A 1 97 ? 22.622 5.169 -4.398 1.00 94.25 97 ARG A C 1
ATOM 713 O O . ARG A 1 97 ? 23.691 5.162 -4.996 1.00 94.25 97 ARG A O 1
ATOM 720 N N . SER A 1 98 ? 21.589 4.409 -4.777 1.00 93.56 98 SER A N 1
ATOM 721 C CA . SER A 1 98 ? 21.653 3.463 -5.902 1.00 93.56 98 SER A CA 1
ATOM 722 C C . SER A 1 98 ? 21.913 4.133 -7.257 1.00 93.56 98 SER A C 1
ATOM 724 O O . SER A 1 98 ? 22.558 3.538 -8.119 1.00 93.56 98 SER A O 1
ATOM 726 N N . LEU A 1 99 ? 21.460 5.380 -7.434 1.00 93.94 99 LEU A N 1
ATOM 727 C CA . LEU A 1 99 ? 21.713 6.178 -8.633 1.00 93.94 99 LEU A CA 1
ATOM 728 C C . LEU A 1 99 ? 23.039 6.942 -8.547 1.00 93.94 99 LEU A C 1
ATOM 730 O O . LEU A 1 99 ? 23.675 7.170 -9.575 1.00 93.94 99 LEU A O 1
ATOM 734 N N . GLU A 1 100 ? 23.473 7.341 -7.352 1.00 91.31 100 GLU A N 1
ATOM 735 C CA . GLU A 1 100 ? 24.778 7.974 -7.115 1.00 91.31 100 GLU A CA 1
ATOM 736 C C . GLU A 1 100 ? 25.938 7.009 -7.380 1.00 91.31 100 GLU A C 1
ATOM 738 O O . GLU A 1 100 ? 26.863 7.366 -8.103 1.00 91.31 100 GLU A O 1
ATOM 743 N N . THR A 1 101 ? 25.862 5.772 -6.876 1.00 89.19 101 THR A N 1
ATOM 744 C CA . THR A 1 101 ? 26.902 4.741 -7.061 1.00 89.19 101 THR A CA 1
ATOM 745 C C . THR A 1 101 ? 26.810 4.003 -8.402 1.00 89.19 101 THR A C 1
ATOM 747 O O . THR A 1 101 ? 27.534 3.035 -8.630 1.00 89.19 101 THR A O 1
ATOM 750 N N . ALA A 1 102 ? 25.889 4.398 -9.284 1.00 87.06 102 ALA A N 1
ATOM 751 C CA . ALA A 1 102 ? 25.748 3.815 -10.612 1.00 87.06 102 ALA A CA 1
ATOM 752 C C . ALA A 1 102 ? 26.852 4.317 -11.555 1.00 87.06 102 ALA A C 1
ATOM 754 O O . ALA A 1 102 ? 26.714 5.363 -12.188 1.00 87.06 102 ALA A O 1
ATOM 755 N N . GLU A 1 103 ? 27.932 3.547 -11.663 1.00 74.94 103 GLU A N 1
ATOM 756 C CA . GLU A 1 103 ? 29.036 3.802 -12.592 1.00 74.94 103 GLU A CA 1
ATOM 757 C C . GLU A 1 103 ? 28.723 3.268 -14.002 1.00 74.94 103 GLU A C 1
ATOM 759 O O . GLU A 1 103 ? 28.268 2.133 -14.169 1.00 74.94 103 GLU A O 1
ATOM 764 N N . GLY A 1 104 ? 28.987 4.069 -15.037 1.00 67.25 104 GLY A N 1
ATOM 765 C CA . GLY A 1 104 ? 28.840 3.650 -16.433 1.00 67.25 104 GLY A CA 1
ATOM 766 C C . GLY A 1 104 ? 29.052 4.795 -17.424 1.00 67.25 104 GLY A C 1
ATOM 767 O O . GLY A 1 104 ? 28.894 5.966 -17.091 1.00 67.25 104 GLY A O 1
ATOM 768 N N . GLY A 1 105 ? 29.367 4.473 -18.683 1.00 59.72 105 GLY A N 1
ATOM 769 C CA . GLY A 1 105 ? 29.736 5.454 -19.722 1.00 59.72 105 GLY A CA 1
ATOM 770 C C . GLY A 1 105 ? 28.642 6.445 -20.164 1.00 59.72 105 GLY A C 1
ATOM 771 O O . GLY A 1 105 ? 28.826 7.140 -21.160 1.00 59.72 105 GLY A O 1
ATOM 772 N N . GLN A 1 106 ? 27.503 6.503 -19.467 1.00 66.50 106 GLN A N 1
ATOM 773 C CA . GLN A 1 106 ? 26.330 7.329 -19.784 1.00 66.50 106 GLN A CA 1
ATOM 774 C C . GLN A 1 106 ? 25.875 8.217 -18.604 1.00 66.50 106 GLN A C 1
ATOM 776 O O . GLN A 1 106 ? 24.722 8.645 -18.563 1.00 66.50 106 GLN A O 1
ATOM 781 N N . ASP A 1 107 ? 26.769 8.544 -17.663 1.00 68.19 107 ASP A N 1
ATOM 782 C CA . ASP A 1 107 ? 26.504 9.364 -16.460 1.00 68.19 107 ASP A CA 1
ATOM 783 C C . ASP A 1 107 ? 25.687 10.652 -16.692 1.00 68.19 107 ASP A C 1
ATOM 785 O O . ASP A 1 107 ? 24.935 11.098 -15.823 1.00 68.19 107 ASP A O 1
ATOM 789 N N . ALA A 1 108 ? 25.805 11.269 -17.873 1.00 81.12 108 ALA A N 1
ATOM 790 C CA . ALA A 1 108 ? 25.031 12.455 -18.230 1.00 81.12 108 ALA A CA 1
ATOM 791 C C . ALA A 1 108 ? 23.507 12.217 -18.202 1.00 81.12 108 ALA A C 1
ATOM 793 O O . ALA A 1 108 ? 22.773 13.131 -17.826 1.00 81.12 108 ALA A O 1
ATOM 794 N N . GLY A 1 109 ? 23.046 11.006 -18.536 1.00 84.50 109 GLY A N 1
ATOM 795 C CA . GLY A 1 109 ? 21.630 10.626 -18.506 1.00 84.50 109 GLY A CA 1
ATOM 796 C C . GLY A 1 109 ? 21.064 10.441 -17.095 1.00 84.50 109 GLY A C 1
ATOM 797 O O . GLY A 1 109 ? 19.863 10.577 -16.900 1.00 84.50 109 GLY A O 1
ATOM 798 N N . LEU A 1 110 ? 21.909 10.200 -16.085 1.00 89.62 110 LEU A N 1
ATOM 799 C CA . LEU A 1 110 ? 21.459 9.968 -14.706 1.00 89.62 110 LEU A CA 1
ATOM 800 C C . LEU A 1 110 ? 21.220 11.254 -13.898 1.00 89.62 110 LEU A C 1
ATOM 802 O O . LEU A 1 110 ? 20.634 11.192 -12.819 1.00 89.62 110 LEU A O 1
ATOM 806 N N . ARG A 1 111 ? 21.636 12.432 -14.389 1.00 91.12 111 ARG A N 1
ATOM 807 C CA . ARG A 1 111 ? 21.600 13.688 -13.608 1.00 91.12 111 ARG A CA 1
ATOM 808 C C . ARG A 1 111 ? 20.196 14.092 -13.149 1.00 91.12 111 ARG A C 1
ATOM 810 O O . ARG A 1 111 ? 20.025 14.471 -11.994 1.00 91.12 111 ARG A O 1
ATOM 817 N N . SER A 1 112 ? 19.203 14.013 -14.035 1.00 92.88 112 SER A N 1
ATOM 818 C CA . SER A 1 112 ? 17.802 14.337 -13.723 1.00 92.88 112 SER A CA 1
ATOM 819 C C . SER A 1 112 ? 17.215 13.363 -12.699 1.00 92.88 112 SER A C 1
ATOM 821 O O . SER A 1 112 ? 16.559 13.788 -11.751 1.00 92.88 112 SER A O 1
ATOM 823 N N . PHE A 1 113 ? 17.503 12.068 -12.846 1.00 94.19 113 PHE A N 1
ATOM 824 C CA . PHE A 1 113 ? 17.051 11.027 -11.925 1.00 94.19 113 PHE A CA 1
ATOM 825 C C . PHE A 1 113 ? 17.696 11.157 -10.537 1.00 94.19 113 PHE A C 1
ATOM 827 O O . PHE A 1 113 ? 16.983 11.067 -9.540 1.00 94.19 113 PHE A O 1
ATOM 834 N N . ARG A 1 114 ? 19.002 11.462 -10.461 1.00 95.38 114 ARG A N 1
ATOM 835 C CA . ARG A 1 114 ? 19.710 11.774 -9.202 1.00 95.38 114 ARG A CA 1
ATOM 836 C C . ARG A 1 114 ? 19.086 12.987 -8.495 1.00 95.38 114 ARG A C 1
ATOM 838 O O . ARG A 1 114 ? 18.786 12.908 -7.309 1.00 95.38 114 ARG A O 1
ATOM 845 N N . ALA A 1 115 ? 18.804 14.072 -9.224 1.00 95.19 115 ALA A N 1
ATOM 846 C CA . ALA A 1 115 ? 18.147 15.256 -8.660 1.00 95.19 115 ALA A CA 1
ATOM 847 C C . ALA A 1 115 ? 16.721 14.964 -8.145 1.00 95.19 115 ALA A C 1
ATOM 849 O O . ALA A 1 115 ? 16.353 15.410 -7.059 1.00 95.19 115 ALA A O 1
ATOM 850 N N . ALA A 1 116 ? 15.935 14.173 -8.883 1.00 95.69 116 ALA A N 1
ATOM 851 C CA . ALA A 1 116 ? 14.604 13.747 -8.450 1.00 95.69 116 ALA A CA 1
ATOM 852 C C . ALA A 1 116 ? 14.651 12.822 -7.217 1.00 95.69 116 ALA A C 1
ATOM 854 O O . ALA A 1 116 ? 13.809 12.941 -6.329 1.00 95.69 116 ALA A O 1
ATOM 855 N N . ALA A 1 117 ? 15.641 11.929 -7.132 1.00 96.56 117 ALA A N 1
ATOM 856 C CA . ALA A 1 117 ? 15.840 11.059 -5.974 1.00 96.56 117 ALA A CA 1
ATOM 857 C C . ALA A 1 117 ? 16.251 11.843 -4.717 1.00 96.56 117 ALA A C 1
ATOM 859 O O . ALA A 1 117 ? 15.709 11.592 -3.643 1.00 96.56 117 ALA A O 1
ATOM 860 N N . ALA A 1 118 ? 17.132 12.838 -4.857 1.00 95.75 118 ALA A N 1
ATOM 861 C CA . ALA A 1 118 ? 17.503 13.734 -3.763 1.00 95.75 118 ALA A CA 1
ATOM 862 C C . ALA A 1 118 ? 16.297 14.538 -3.238 1.00 95.75 118 ALA A C 1
ATOM 864 O O . ALA A 1 118 ? 16.111 14.643 -2.027 1.00 95.75 118 ALA A O 1
ATOM 865 N N . ALA A 1 119 ? 15.434 15.042 -4.129 1.00 97.00 119 ALA A N 1
ATOM 866 C CA . ALA A 1 119 ? 14.197 15.720 -3.735 1.00 97.00 119 ALA A CA 1
ATOM 867 C C . ALA A 1 119 ? 13.241 14.788 -2.964 1.00 97.00 119 ALA A C 1
ATOM 869 O O . ALA A 1 119 ? 12.772 15.151 -1.889 1.00 97.00 119 ALA A O 1
ATOM 870 N N . LEU A 1 120 ? 13.021 13.560 -3.454 1.00 96.56 120 LEU A N 1
ATOM 871 C CA . LEU A 1 120 ? 12.210 12.552 -2.755 1.00 96.56 120 LEU A CA 1
ATOM 872 C C . LEU A 1 120 ? 12.782 12.184 -1.377 1.00 96.56 120 LEU A C 1
ATOM 874 O O . LEU A 1 120 ? 12.013 11.965 -0.444 1.00 96.56 120 LEU A O 1
ATOM 878 N N . CYS A 1 121 ? 14.111 12.140 -1.237 1.00 96.06 121 CYS A N 1
ATOM 879 C CA . CYS A 1 121 ? 14.776 11.901 0.042 1.00 96.06 121 CYS A CA 1
ATOM 880 C C . CYS A 1 121 ? 14.494 13.025 1.050 1.00 96.06 121 CYS A C 1
ATOM 882 O O . CYS A 1 121 ? 14.118 12.732 2.181 1.00 96.06 121 CYS A O 1
ATOM 884 N N . LEU A 1 122 ? 14.595 14.292 0.630 1.00 96.50 122 LEU A N 1
ATOM 885 C CA . LEU A 1 122 ? 14.279 15.453 1.475 1.00 96.50 122 LEU A CA 1
ATOM 886 C C . LEU A 1 122 ? 12.793 15.510 1.864 1.00 96.50 122 LEU A C 1
ATOM 888 O O . LEU A 1 122 ? 12.468 15.796 3.015 1.00 96.50 122 LEU A O 1
ATOM 892 N N . GLU A 1 123 ? 11.879 15.208 0.936 1.00 97.56 123 GLU A N 1
ATOM 893 C CA . GLU A 1 123 ? 10.446 15.138 1.253 1.00 97.56 123 GLU A CA 1
ATOM 894 C C . GLU A 1 123 ? 10.123 14.021 2.257 1.00 97.56 123 GLU A C 1
ATOM 896 O O . GLU A 1 123 ? 9.283 14.205 3.137 1.00 97.56 123 GLU A O 1
ATOM 901 N N . ALA A 1 124 ? 10.757 12.854 2.119 1.00 97.44 124 ALA A N 1
ATOM 902 C CA . ALA A 1 124 ? 10.551 11.735 3.032 1.00 97.44 124 ALA A CA 1
ATOM 903 C C . ALA A 1 124 ? 11.179 11.999 4.413 1.00 97.44 124 ALA A C 1
ATOM 905 O O . ALA A 1 124 ? 10.589 11.622 5.423 1.00 97.44 124 ALA A O 1
ATOM 906 N N . GLU A 1 125 ? 12.315 12.705 4.470 1.00 97.69 125 GLU A N 1
ATOM 907 C CA . GLU A 1 125 ? 12.925 13.171 5.722 1.00 97.69 125 GLU A CA 1
ATOM 908 C C . GLU A 1 125 ? 11.971 14.081 6.502 1.00 97.69 125 GLU A C 1
ATOM 910 O O . GLU A 1 125 ? 11.756 13.872 7.696 1.00 97.69 125 GLU A O 1
ATOM 915 N N . LEU A 1 126 ? 11.336 15.037 5.812 1.00 97.69 126 LEU A N 1
ATOM 916 C CA . LEU A 1 126 ? 10.351 15.938 6.412 1.00 97.69 126 LEU A CA 1
ATOM 917 C C . LEU A 1 126 ? 9.143 15.170 6.970 1.00 97.69 126 LEU A C 1
ATOM 919 O O . LEU A 1 126 ? 8.799 15.364 8.133 1.00 97.69 126 LEU A O 1
ATOM 923 N N . ARG A 1 127 ? 8.548 14.249 6.195 1.00 97.88 127 ARG A N 1
ATOM 924 C CA . ARG A 1 127 ? 7.413 13.424 6.666 1.00 97.88 127 ARG A CA 1
ATOM 925 C C . ARG A 1 127 ? 7.780 12.563 7.874 1.00 97.88 127 ARG A C 1
ATOM 927 O O . ARG A 1 127 ? 6.971 12.397 8.784 1.00 97.88 127 ARG A O 1
ATOM 934 N N . ALA A 1 128 ? 8.989 12.003 7.894 1.00 97.81 128 ALA A N 1
ATOM 935 C CA . ALA A 1 128 ? 9.464 11.210 9.021 1.00 97.81 128 ALA A CA 1
ATOM 936 C C . ALA A 1 128 ? 9.712 12.082 10.266 1.00 97.81 128 ALA A C 1
ATOM 938 O O . ALA A 1 128 ? 9.314 11.681 11.358 1.00 97.81 128 ALA A O 1
ATOM 939 N N . ALA A 1 129 ? 10.262 13.293 10.114 1.00 97.25 129 ALA A N 1
ATOM 940 C CA . ALA A 1 129 ? 10.388 14.261 11.206 1.00 97.25 129 ALA A CA 1
ATOM 941 C C . ALA A 1 129 ? 9.016 14.696 11.759 1.00 97.25 129 ALA A C 1
ATOM 943 O O . ALA A 1 129 ? 8.806 14.667 12.971 1.00 97.25 129 ALA A O 1
ATOM 944 N N . GLU A 1 130 ? 8.057 15.032 10.891 1.00 97.94 130 GLU A N 1
ATOM 945 C CA . GLU A 1 130 ? 6.667 15.334 11.270 1.00 97.94 130 GLU A CA 1
ATOM 946 C C . GLU A 1 130 ? 6.051 14.175 12.072 1.00 97.94 130 GLU A C 1
ATOM 948 O O . GLU A 1 130 ? 5.525 14.383 13.166 1.00 97.94 130 GLU A O 1
ATOM 953 N N . ALA A 1 131 ? 6.209 12.934 11.602 1.00 98.12 131 ALA A N 1
ATOM 954 C CA . ALA A 1 131 ? 5.715 11.753 12.305 1.00 98.12 131 ALA A CA 1
ATOM 955 C C . ALA A 1 131 ? 6.422 11.491 13.656 1.00 98.12 131 ALA A C 1
ATOM 957 O O . ALA A 1 131 ? 5.797 10.948 14.572 1.00 98.12 131 ALA A O 1
ATOM 958 N N . GLN A 1 132 ? 7.689 11.898 13.827 1.00 97.19 132 GLN A N 1
ATOM 959 C CA . GLN A 1 132 ? 8.364 11.853 15.133 1.00 97.19 132 GLN A CA 1
ATOM 960 C C . GLN A 1 132 ? 7.712 12.824 16.127 1.00 97.19 132 GLN A C 1
ATOM 962 O O . GLN A 1 132 ? 7.505 12.454 17.286 1.00 97.19 132 GLN A O 1
ATOM 967 N N . PHE A 1 133 ? 7.358 14.038 15.688 1.00 96.75 133 PHE A N 1
ATOM 968 C CA . PHE A 1 133 ? 6.642 15.011 16.519 1.00 96.75 133 PHE A CA 1
ATOM 969 C C . PHE A 1 133 ? 5.216 14.556 16.850 1.00 96.75 133 PHE A C 1
ATOM 971 O O . PHE A 1 133 ? 4.806 14.668 18.006 1.00 96.75 133 PHE A O 1
ATOM 978 N N . GLU A 1 134 ? 4.486 13.985 15.889 1.00 96.81 134 GLU A N 1
ATOM 979 C CA . GLU A 1 134 ? 3.148 13.425 16.127 1.00 96.81 134 GLU A CA 1
ATOM 980 C C . GLU A 1 134 ? 3.181 12.285 17.156 1.00 96.81 134 GLU A C 1
ATOM 982 O O . GLU A 1 134 ? 2.386 12.285 18.099 1.00 96.81 134 GLU A O 1
ATOM 987 N N . LEU A 1 135 ? 4.140 11.352 17.064 1.00 96.88 135 LEU A N 1
ATOM 988 C CA . LEU A 1 135 ? 4.284 10.296 18.073 1.00 96.88 135 LEU A CA 1
ATOM 989 C C . LEU A 1 135 ? 4.724 10.848 19.438 1.00 96.88 135 LEU A C 1
ATOM 991 O O . LEU A 1 135 ? 4.181 10.418 20.455 1.00 96.88 135 LEU A O 1
ATOM 995 N N . ALA A 1 136 ? 5.658 11.803 19.486 1.00 96.19 136 ALA A N 1
ATOM 996 C CA . ALA A 1 136 ? 6.082 12.434 20.739 1.00 96.19 136 ALA A CA 1
ATOM 997 C C . ALA A 1 136 ? 4.915 13.153 21.440 1.00 96.19 136 ALA A C 1
ATOM 999 O O . ALA A 1 136 ? 4.715 12.994 22.646 1.00 96.19 136 ALA A O 1
ATOM 1000 N N . SER A 1 137 ? 4.102 13.879 20.667 1.00 94.19 137 SER A N 1
ATOM 1001 C CA . SER A 1 137 ? 2.870 14.535 21.115 1.00 94.19 137 SER A CA 1
ATOM 1002 C C . SER A 1 137 ? 1.838 13.515 21.608 1.00 94.19 137 SER A C 1
ATOM 1004 O O . SER A 1 137 ? 1.323 13.632 22.725 1.00 94.19 137 SER A O 1
ATOM 1006 N N . ALA A 1 138 ? 1.577 12.457 20.831 1.00 93.75 138 ALA A N 1
ATOM 1007 C CA . ALA A 1 138 ? 0.664 11.379 21.204 1.00 93.75 138 ALA A CA 1
ATOM 1008 C C . ALA A 1 138 ? 1.092 10.697 22.519 1.00 93.75 138 ALA A C 1
ATOM 1010 O O . ALA A 1 138 ? 0.273 10.535 23.427 1.00 93.75 138 ALA A O 1
ATOM 1011 N N . ALA A 1 139 ? 2.380 10.378 22.660 1.00 92.94 139 ALA A N 1
ATOM 1012 C CA . ALA A 1 139 ? 2.964 9.745 23.841 1.00 92.94 139 ALA A CA 1
ATOM 1013 C C . ALA A 1 139 ? 3.200 10.699 25.031 1.00 92.94 139 ALA A C 1
ATOM 1015 O O . ALA A 1 139 ? 3.659 10.243 26.076 1.00 92.94 139 ALA A O 1
ATOM 1016 N N . LEU A 1 140 ? 2.868 11.994 24.904 1.00 91.81 140 LEU A N 1
ATOM 1017 C CA . LEU A 1 140 ? 3.072 13.027 25.933 1.00 91.81 140 LEU A CA 1
ATOM 1018 C C . LEU A 1 140 ? 4.532 13.107 26.422 1.00 91.81 140 LEU A C 1
ATOM 1020 O O . LEU A 1 140 ? 4.799 13.299 27.610 1.00 91.81 140 LEU A O 1
ATOM 1024 N N . MET A 1 141 ? 5.484 12.946 25.499 1.00 93.12 141 MET A N 1
ATOM 1025 C CA . MET A 1 141 ? 6.910 13.040 25.808 1.00 93.12 141 MET A CA 1
ATOM 1026 C C . MET A 1 141 ? 7.292 14.478 26.213 1.00 93.12 141 MET A C 1
ATOM 1028 O O . MET A 1 141 ? 6.743 15.432 25.654 1.00 93.12 141 MET A O 1
ATOM 1032 N N . PRO A 1 142 ? 8.236 14.665 27.158 1.00 91.50 142 PRO A N 1
ATOM 1033 C CA . PRO A 1 142 ? 8.750 15.989 27.506 1.00 91.50 142 PRO A CA 1
ATOM 1034 C C . PRO A 1 142 ? 9.346 16.716 26.294 1.00 91.50 142 PRO A C 1
ATOM 1036 O O . PRO A 1 142 ? 10.008 16.097 25.464 1.00 91.50 142 PRO A O 1
ATOM 1039 N N . THR A 1 143 ? 9.158 18.034 26.205 1.00 86.75 143 THR A N 1
ATOM 1040 C CA . THR A 1 143 ? 9.627 18.856 25.070 1.00 86.75 143 THR A CA 1
ATOM 1041 C C . THR A 1 143 ? 11.156 18.904 24.936 1.00 86.75 143 THR A C 1
ATOM 1043 O O . THR A 1 143 ? 11.673 19.232 23.873 1.00 86.75 143 THR A O 1
ATOM 1046 N N . ASP A 1 144 ? 11.881 18.602 26.013 1.00 88.19 144 ASP A N 1
ATOM 1047 C CA . ASP A 1 144 ? 13.340 18.488 26.084 1.00 88.19 144 ASP A CA 1
ATOM 1048 C C . ASP A 1 144 ? 13.854 17.048 25.889 1.00 88.19 144 ASP A C 1
ATOM 1050 O O . ASP A 1 144 ? 15.064 16.834 25.787 1.00 88.19 144 ASP A O 1
ATOM 1054 N N . ALA A 1 145 ? 12.960 16.056 25.809 1.00 88.69 145 ALA A N 1
ATOM 1055 C CA . ALA A 1 145 ? 13.336 14.681 25.516 1.00 88.69 145 ALA A CA 1
ATOM 1056 C C . ALA A 1 145 ? 13.723 14.511 24.040 1.00 88.69 145 ALA A C 1
ATOM 1058 O O . ALA A 1 145 ? 13.178 15.151 23.141 1.00 88.69 145 ALA A O 1
ATOM 1059 N N . GLN A 1 146 ? 14.640 13.580 23.774 1.00 92.88 146 GLN A N 1
ATOM 1060 C CA . GLN A 1 146 ? 14.970 13.198 22.404 1.00 92.88 146 GLN A CA 1
ATOM 1061 C C . GLN A 1 146 ? 13.729 12.606 21.709 1.00 92.88 146 GLN A C 1
ATOM 1063 O O . GLN A 1 146 ? 12.997 11.816 22.309 1.00 92.88 146 GLN A O 1
ATOM 1068 N N . LEU A 1 147 ? 13.498 12.963 20.443 1.00 95.50 147 LEU A N 1
ATOM 1069 C CA . LEU A 1 147 ? 12.363 12.453 19.669 1.00 95.50 147 LEU A CA 1
ATOM 1070 C C . LEU A 1 147 ? 12.392 10.915 19.542 1.00 95.50 147 LEU A C 1
ATOM 1072 O O . LEU A 1 147 ? 13.475 10.323 19.542 1.00 95.50 147 LEU A O 1
ATOM 1076 N N . PRO A 1 148 ? 11.230 10.246 19.446 1.00 96.50 148 PRO A N 1
ATOM 1077 C CA . PRO A 1 148 ? 11.160 8.791 19.405 1.00 96.50 148 PRO A CA 1
ATOM 1078 C C . PRO A 1 148 ? 11.556 8.217 18.036 1.00 96.50 148 PRO A C 1
ATOM 1080 O O . PRO A 1 148 ? 11.400 8.859 16.997 1.00 96.50 148 PRO A O 1
ATOM 1083 N N . LEU A 1 149 ? 12.004 6.964 18.035 1.00 96.56 149 LEU A N 1
ATOM 1084 C CA . LEU A 1 149 ? 12.065 6.070 16.876 1.00 96.56 149 LEU A CA 1
ATOM 1085 C C . LEU A 1 149 ? 11.351 4.753 17.230 1.00 96.56 149 LEU A C 1
ATOM 1087 O O . LEU A 1 149 ? 11.503 4.280 18.358 1.00 96.56 149 LEU A O 1
ATOM 1091 N N . PRO A 1 150 ? 10.593 4.132 16.312 1.00 96.69 150 PRO A N 1
ATOM 1092 C CA . PRO A 1 150 ? 9.893 2.885 16.585 1.00 96.69 150 PRO A CA 1
ATOM 1093 C C . PRO A 1 150 ? 10.905 1.739 16.715 1.00 96.69 150 PRO A C 1
ATOM 1095 O O . PRO A 1 150 ? 11.668 1.462 15.792 1.00 96.69 150 PRO A O 1
ATOM 1098 N N . ALA A 1 151 ? 10.925 1.078 17.872 1.00 95.94 151 ALA A N 1
ATOM 1099 C CA . ALA A 1 151 ? 11.784 -0.078 18.128 1.00 95.94 151 ALA A CA 1
ATOM 1100 C C . ALA A 1 151 ? 11.181 -1.410 17.634 1.00 95.94 151 ALA A C 1
ATOM 1102 O O . ALA A 1 151 ? 11.928 -2.327 17.288 1.00 95.94 151 ALA A O 1
ATOM 1103 N N . ASP A 1 152 ? 9.849 -1.522 17.594 1.00 95.50 152 ASP A N 1
ATOM 1104 C CA . ASP A 1 152 ? 9.138 -2.745 17.213 1.00 95.50 152 ASP A CA 1
ATOM 1105 C C . ASP A 1 152 ? 8.708 -2.706 15.733 1.00 95.50 152 ASP A C 1
ATOM 1107 O O . ASP A 1 152 ? 8.040 -1.757 15.312 1.00 95.50 152 ASP A O 1
ATOM 1111 N N . PRO A 1 153 ? 9.038 -3.729 14.920 1.00 94.19 153 PRO A N 1
ATOM 1112 C CA . PRO A 1 153 ? 8.607 -3.788 13.528 1.00 94.19 153 PRO A CA 1
ATOM 1113 C C . PRO A 1 153 ? 7.117 -4.147 13.398 1.00 94.19 153 PRO A C 1
ATOM 1115 O O . PRO A 1 153 ? 6.591 -4.897 14.228 1.00 94.19 153 PRO A O 1
ATOM 1118 N N . PRO A 1 154 ? 6.437 -3.692 12.328 1.00 95.94 154 PRO A N 1
ATOM 1119 C CA . PRO A 1 154 ? 5.040 -4.035 12.089 1.00 95.94 154 PRO A CA 1
ATOM 1120 C C . PRO A 1 154 ? 4.861 -5.548 11.888 1.00 95.94 154 PRO A C 1
ATOM 1122 O O . PRO A 1 154 ? 5.669 -6.223 11.242 1.00 95.94 154 PRO A O 1
ATOM 1125 N N . HIS A 1 155 ? 3.770 -6.097 12.423 1.00 94.12 155 HIS A N 1
ATOM 1126 C CA . HIS A 1 155 ? 3.399 -7.493 12.220 1.00 94.12 155 HIS A CA 1
ATOM 1127 C C . HIS A 1 155 ? 2.996 -7.745 10.760 1.00 94.12 155 HIS A C 1
ATOM 1129 O O . HIS A 1 155 ? 2.177 -7.026 10.204 1.00 94.12 155 HIS A O 1
ATOM 1135 N N . VAL A 1 156 ? 3.534 -8.795 10.143 1.00 93.00 156 VAL A N 1
ATOM 1136 C CA . VAL A 1 156 ? 3.277 -9.148 8.729 1.00 93.00 156 VAL A CA 1
ATOM 1137 C C . VAL A 1 156 ? 2.837 -10.604 8.545 1.00 93.00 156 VAL A C 1
ATOM 1139 O O . VAL A 1 156 ? 2.794 -11.107 7.430 1.00 93.00 156 VAL A O 1
ATOM 1142 N N . GLY A 1 157 ? 2.553 -11.307 9.644 1.00 90.06 157 GLY A N 1
ATOM 1143 C CA . GLY A 1 157 ? 2.076 -12.689 9.618 1.00 90.06 157 GLY A CA 1
ATOM 1144 C C . GLY A 1 157 ? 0.552 -12.780 9.654 1.00 90.06 157 GLY A C 1
ATOM 1145 O O . GLY A 1 157 ? -0.152 -11.780 9.779 1.00 90.06 157 GLY A O 1
ATOM 1146 N N . ALA A 1 158 ? 0.034 -14.007 9.598 1.00 91.88 158 ALA A N 1
ATOM 1147 C CA . ALA A 1 158 ? -1.390 -14.256 9.771 1.00 91.88 158 ALA A CA 1
ATOM 1148 C C . ALA A 1 158 ? -1.853 -13.878 11.190 1.00 91.88 158 ALA A C 1
ATOM 1150 O O . ALA A 1 158 ? -1.334 -14.393 12.186 1.00 91.88 158 ALA A O 1
ATOM 1151 N N . TYR A 1 159 ? -2.874 -13.027 11.268 1.00 93.00 159 TYR A N 1
ATOM 1152 C CA . TYR A 1 159 ? -3.516 -12.626 12.514 1.00 93.00 159 TYR A CA 1
ATOM 1153 C C . TYR A 1 159 ? -4.762 -13.474 12.798 1.00 93.00 159 TYR A C 1
ATOM 1155 O O . TYR A 1 159 ? -5.617 -13.638 11.926 1.00 93.00 159 TYR A O 1
ATOM 1163 N N . ARG A 1 160 ? -4.899 -14.007 14.018 1.00 90.19 160 ARG A N 1
ATOM 1164 C CA . ARG A 1 160 ? -6.105 -14.730 14.452 1.00 90.19 160 ARG A CA 1
ATOM 1165 C C . ARG A 1 160 ? -7.019 -13.822 15.261 1.00 90.19 160 ARG A C 1
ATOM 1167 O O . ARG A 1 160 ? -6.752 -13.523 16.423 1.00 90.19 160 ARG A O 1
ATOM 1174 N N . THR A 1 161 ? -8.139 -13.466 14.639 1.00 90.38 161 THR A N 1
ATOM 1175 C CA . THR A 1 161 ? -9.244 -12.705 15.234 1.00 90.38 161 THR A CA 1
ATOM 1176 C C . THR A 1 161 ? -9.951 -13.456 16.359 1.00 90.38 161 THR A C 1
ATOM 1178 O O . THR A 1 161 ? -10.415 -12.826 17.301 1.00 90.38 161 THR A O 1
ATOM 1181 N N . TYR A 1 162 ? -10.040 -14.791 16.274 1.00 89.50 162 TYR A N 1
ATOM 1182 C CA . TYR A 1 162 ? -10.954 -15.609 17.088 1.00 89.50 162 TYR A CA 1
ATOM 1183 C C . TYR A 1 162 ? -12.416 -15.147 16.978 1.00 89.50 162 TYR A C 1
ATOM 1185 O O . TYR A 1 162 ? -13.186 -15.208 17.936 1.00 89.50 162 TYR A O 1
ATOM 1193 N N . PHE A 1 163 ? -12.808 -14.631 15.808 1.00 90.44 163 PHE A N 1
ATOM 1194 C CA . PHE A 1 163 ? -14.122 -14.026 15.604 1.00 90.44 163 PHE A CA 1
ATOM 1195 C C . PHE A 1 163 ? -15.268 -14.999 15.923 1.00 90.44 163 PHE A C 1
ATOM 1197 O O . PHE A 1 163 ? -16.199 -14.645 16.648 1.00 90.44 163 PHE A O 1
ATOM 1204 N N . ASN A 1 164 ? -15.173 -16.246 15.457 1.00 90.00 164 ASN A N 1
ATOM 1205 C CA . ASN A 1 164 ? -16.199 -17.256 15.706 1.00 90.00 164 ASN A CA 1
ATOM 1206 C C . ASN A 1 164 ? -16.312 -17.604 17.199 1.00 90.00 164 ASN A C 1
ATOM 1208 O O . ASN A 1 164 ? -17.423 -17.685 17.715 1.00 90.00 164 ASN A O 1
ATOM 1212 N N . GLU A 1 165 ? -15.200 -17.747 17.924 1.00 90.44 165 GLU A N 1
ATOM 1213 C CA . GLU A 1 165 ? -15.215 -18.027 19.364 1.00 90.44 165 GLU A CA 1
ATOM 1214 C C . GLU A 1 165 ? -15.688 -16.817 20.185 1.00 90.44 165 GLU A C 1
ATOM 1216 O O . GLU A 1 165 ? -16.492 -16.960 21.109 1.00 90.44 165 GLU A O 1
ATOM 1221 N N . LEU A 1 166 ? -15.232 -15.609 19.841 1.00 87.50 166 LEU A N 1
ATOM 1222 C CA . LEU A 1 166 ? -15.576 -14.371 20.544 1.00 87.50 166 LEU A CA 1
ATOM 1223 C C . LEU A 1 166 ? -17.037 -13.954 20.349 1.00 87.50 166 LEU A C 1
ATOM 1225 O O . LEU A 1 166 ? -17.558 -13.218 21.194 1.00 87.50 166 LEU A O 1
ATOM 1229 N N . PHE A 1 167 ? -17.691 -14.381 19.267 1.00 90.06 167 PHE A N 1
ATOM 1230 C CA . PHE A 1 167 ? -19.059 -13.985 18.922 1.00 90.06 167 PHE A CA 1
ATOM 1231 C C . PHE A 1 167 ? -20.038 -15.167 18.761 1.00 90.06 167 PHE A C 1
ATOM 1233 O O . PHE A 1 167 ? -21.181 -14.955 18.373 1.00 90.06 167 PHE A O 1
ATOM 1240 N N . ALA A 1 168 ? -19.664 -16.389 19.166 1.00 89.88 168 ALA A N 1
ATOM 1241 C CA . ALA A 1 168 ? -20.531 -17.577 19.107 1.00 89.88 168 ALA A CA 1
ATOM 1242 C C . ALA A 1 168 ? -21.927 -17.377 19.740 1.00 89.88 168 ALA A C 1
ATOM 1244 O O . ALA A 1 168 ? -22.927 -17.842 19.204 1.00 89.88 168 ALA A O 1
ATOM 1245 N N . ASN A 1 169 ? -21.990 -16.659 20.870 1.00 88.75 169 ASN A N 1
ATOM 1246 C CA . ASN A 1 169 ? -23.205 -16.473 21.676 1.00 88.75 169 ASN A CA 1
ATOM 1247 C C . ASN A 1 169 ? -23.720 -15.016 21.694 1.00 88.75 169 ASN A C 1
ATOM 1249 O O . ASN A 1 169 ? -24.479 -14.643 22.589 1.00 88.75 169 ASN A O 1
ATOM 1253 N N . ARG A 1 170 ? -23.272 -14.154 20.770 1.00 88.75 170 ARG A N 1
ATOM 1254 C CA . ARG A 1 170 ? -23.676 -12.734 20.714 1.00 88.75 170 ARG A CA 1
ATOM 1255 C C . ARG A 1 170 ? -23.527 -12.167 19.306 1.00 88.75 170 ARG A C 1
ATOM 1257 O O . ARG A 1 170 ? -22.571 -12.493 18.618 1.00 88.75 170 ARG A O 1
ATOM 1264 N N . THR A 1 171 ? -24.405 -11.253 18.901 1.00 87.69 171 THR A N 1
ATOM 1265 C CA . THR A 1 171 ? -24.279 -10.572 17.603 1.00 87.69 171 THR A CA 1
ATOM 1266 C C . THR A 1 171 ? -22.926 -9.846 17.503 1.00 87.69 171 THR A C 1
ATOM 1268 O O . THR A 1 171 ? -22.656 -8.983 18.343 1.00 87.69 171 THR A O 1
ATOM 1271 N N . PRO A 1 172 ? -22.069 -10.161 16.512 1.00 88.44 172 PRO A N 1
ATOM 1272 C CA . PRO A 1 172 ? -20.821 -9.434 16.323 1.00 88.44 172 PRO A CA 1
ATOM 1273 C C . PRO A 1 172 ? -21.084 -7.998 15.848 1.00 88.44 172 PRO A C 1
ATOM 1275 O O . PRO A 1 172 ? -21.915 -7.817 14.947 1.00 88.44 172 PRO A O 1
ATOM 1278 N N . PRO A 1 173 ? -20.367 -6.998 16.403 1.00 90.56 173 PRO A N 1
ATOM 1279 C CA . PRO A 1 173 ? -20.348 -5.639 15.884 1.00 90.56 173 PRO A CA 1
ATOM 1280 C C . PRO A 1 173 ? -19.908 -5.604 14.426 1.00 90.56 173 PRO A C 1
ATOM 1282 O O . PRO A 1 173 ? -19.080 -6.404 13.990 1.00 90.56 173 PRO A O 1
ATOM 1285 N N . ASP A 1 174 ? -20.417 -4.622 13.700 1.00 89.31 174 ASP A N 1
ATOM 1286 C CA . ASP A 1 174 ? -20.156 -4.459 12.278 1.00 89.31 174 ASP A CA 1
ATOM 1287 C C . ASP A 1 174 ? -18.664 -4.288 11.956 1.00 89.31 174 ASP A C 1
ATOM 1289 O O . ASP A 1 174 ? -18.134 -5.047 11.147 1.00 89.31 174 ASP A O 1
ATOM 1293 N N . ALA A 1 175 ? -17.948 -3.410 12.665 1.00 88.38 175 ALA A N 1
ATOM 1294 C CA . ALA A 1 175 ? -16.499 -3.258 12.496 1.00 88.38 175 ALA A CA 1
ATOM 1295 C C . ALA A 1 175 ? -15.746 -4.599 12.632 1.00 88.38 175 ALA A C 1
ATOM 1297 O O . ALA A 1 175 ? -14.904 -4.926 11.803 1.00 88.38 175 ALA A O 1
ATOM 1298 N N . ALA A 1 176 ? -16.126 -5.445 13.599 1.00 91.38 176 ALA A N 1
ATOM 1299 C CA . ALA A 1 176 ? -15.510 -6.759 13.776 1.00 91.38 176 ALA A CA 1
ATOM 1300 C C . ALA A 1 176 ? -15.780 -7.714 12.593 1.00 91.38 176 ALA A C 1
ATOM 1302 O O . ALA A 1 176 ? -14.919 -8.538 12.283 1.00 91.38 176 ALA A O 1
ATOM 1303 N N . ARG A 1 177 ? -16.939 -7.605 11.917 1.00 91.12 177 ARG A N 1
ATOM 1304 C CA . ARG A 1 177 ? -17.252 -8.372 10.691 1.00 91.12 177 ARG A CA 1
ATOM 1305 C C . ARG A 1 177 ? -16.386 -7.936 9.513 1.00 91.12 177 ARG A C 1
ATOM 1307 O O . ARG A 1 177 ? -15.985 -8.792 8.727 1.00 91.12 177 ARG A O 1
ATOM 1314 N N . LEU A 1 178 ? -16.124 -6.632 9.379 1.00 92.19 178 LEU A N 1
ATOM 1315 C CA . LEU A 1 178 ? -15.201 -6.107 8.373 1.00 92.19 178 LEU A CA 1
ATOM 1316 C C . LEU A 1 178 ? -13.795 -6.637 8.621 1.00 92.19 178 LEU A C 1
ATOM 1318 O O . LEU A 1 178 ? -13.228 -7.289 7.745 1.00 92.19 178 LEU A O 1
ATOM 1322 N N . THR A 1 179 ? -13.260 -6.418 9.822 1.00 92.81 179 THR A N 1
ATOM 1323 C CA . THR A 1 179 ? -11.870 -6.758 10.124 1.00 92.81 179 THR A CA 1
ATOM 1324 C C . THR A 1 179 ? -11.580 -8.253 9.956 1.00 92.81 179 THR A C 1
ATOM 1326 O O . THR A 1 179 ? -10.541 -8.613 9.406 1.00 92.81 179 THR A O 1
ATOM 1329 N N . ASP A 1 180 ? -12.517 -9.131 10.333 1.00 92.38 180 ASP A N 1
ATOM 1330 C CA . ASP A 1 180 ? -12.384 -10.581 10.133 1.00 92.38 180 ASP A CA 1
ATOM 1331 C C . ASP A 1 180 ? -12.278 -10.990 8.652 1.00 92.38 180 ASP A C 1
ATOM 1333 O O . ASP A 1 180 ? -11.516 -11.894 8.308 1.00 92.38 180 ASP A O 1
ATOM 1337 N N . LYS A 1 181 ? -12.964 -10.281 7.743 1.00 92.38 181 LYS A N 1
ATOM 1338 C CA . LYS A 1 181 ? -12.805 -10.493 6.293 1.00 92.38 181 LYS A CA 1
ATOM 1339 C C . LYS A 1 181 ? -11.571 -9.803 5.712 1.00 92.38 181 LYS A C 1
ATOM 1341 O O . LYS A 1 181 ? -11.015 -10.305 4.733 1.00 92.38 181 LYS A O 1
ATOM 1346 N N . LEU A 1 182 ? -11.165 -8.666 6.275 1.00 95.00 182 LEU A N 1
ATOM 1347 C CA . LEU A 1 182 ? -10.124 -7.802 5.719 1.00 95.00 182 LEU A CA 1
ATOM 1348 C C . LEU A 1 182 ? -8.705 -8.287 6.053 1.00 95.00 182 LEU A C 1
ATOM 1350 O O . LEU A 1 182 ? -7.869 -8.358 5.151 1.00 95.00 182 LEU A O 1
ATOM 1354 N N . LEU A 1 183 ? -8.440 -8.711 7.295 1.00 94.88 183 LEU A N 1
ATOM 1355 C CA . LEU A 1 183 ? -7.097 -9.136 7.722 1.00 94.88 183 LEU A CA 1
ATOM 1356 C C . LEU A 1 183 ? -6.516 -10.288 6.870 1.00 94.88 183 LEU A C 1
ATOM 1358 O O . LEU A 1 183 ? -5.360 -10.184 6.455 1.00 94.88 183 LEU A O 1
ATOM 1362 N N . PRO A 1 184 ? -7.270 -11.349 6.500 1.00 95.50 184 PRO A N 1
ATOM 1363 C CA . PRO A 1 184 ? -6.750 -12.393 5.611 1.00 95.50 184 PRO A CA 1
ATOM 1364 C C . PRO A 1 184 ? -6.461 -11.913 4.179 1.00 95.50 184 PRO A C 1
ATOM 1366 O O . PRO A 1 184 ? -5.691 -12.557 3.466 1.00 95.50 184 PRO A O 1
ATOM 1369 N N . LEU A 1 185 ? -7.090 -10.820 3.727 1.00 96.12 185 LEU A N 1
ATOM 1370 C CA . LEU A 1 185 ? -6.816 -10.199 2.426 1.00 96.12 185 LEU A CA 1
ATOM 1371 C C . LEU A 1 185 ? -5.560 -9.327 2.494 1.00 96.12 185 LEU A C 1
ATOM 1373 O O . LEU A 1 185 ? -4.673 -9.499 1.661 1.00 96.12 185 LEU A O 1
ATOM 1377 N N . GLN A 1 186 ? -5.454 -8.467 3.510 1.00 97.12 186 GLN A N 1
ATOM 1378 C CA . GLN A 1 186 ? -4.278 -7.627 3.755 1.00 97.12 186 GLN A CA 1
ATOM 1379 C C . GLN A 1 186 ? -3.010 -8.472 3.971 1.00 97.12 186 GLN A C 1
ATOM 1381 O O . GLN A 1 186 ? -1.998 -8.210 3.329 1.00 97.12 186 GLN A O 1
ATOM 1386 N N . CYS A 1 187 ? -3.075 -9.547 4.769 1.00 96.25 187 CYS A N 1
ATOM 1387 C CA . CYS A 1 187 ? -1.950 -10.473 4.963 1.00 96.25 187 CYS A CA 1
ATOM 1388 C C . CYS A 1 187 ? -1.450 -11.063 3.629 1.00 96.25 187 CYS A C 1
ATOM 1390 O O . CYS A 1 187 ? -0.253 -11.040 3.353 1.00 96.25 187 CYS A O 1
ATOM 1392 N N . ARG A 1 188 ? -2.361 -11.518 2.751 1.00 96.81 188 ARG A N 1
ATOM 1393 C CA . ARG A 1 188 ? -1.988 -12.011 1.411 1.00 96.81 188 ARG A CA 1
ATOM 1394 C C . ARG A 1 188 ? -1.407 -10.916 0.515 1.00 96.81 188 ARG A C 1
ATOM 1396 O O . ARG A 1 188 ? -0.493 -11.201 -0.254 1.00 96.81 188 ARG A O 1
ATOM 1403 N N . ALA A 1 189 ? -1.913 -9.686 0.605 1.00 97.12 189 ALA A N 1
ATOM 1404 C CA . ALA A 1 189 ? -1.368 -8.552 -0.139 1.00 97.12 189 ALA A CA 1
ATOM 1405 C C . ALA A 1 189 ? 0.062 -8.205 0.321 1.00 97.12 189 ALA A C 1
ATOM 1407 O O . ALA A 1 189 ? 0.909 -7.906 -0.518 1.00 97.12 189 ALA A O 1
ATOM 1408 N N . ILE A 1 190 ? 0.361 -8.319 1.621 1.00 97.69 190 ILE A N 1
ATOM 1409 C CA . ILE A 1 190 ? 1.715 -8.156 2.175 1.00 97.69 190 ILE A CA 1
ATOM 1410 C C . ILE A 1 190 ? 2.655 -9.258 1.666 1.00 97.69 190 ILE A C 1
ATOM 1412 O O . ILE A 1 190 ? 3.740 -8.940 1.182 1.00 97.69 190 ILE A O 1
ATOM 1416 N N . ASP A 1 191 ? 2.238 -10.530 1.694 1.00 96.75 191 ASP A N 1
ATOM 1417 C CA . ASP A 1 191 ? 3.034 -11.648 1.153 1.00 96.75 191 ASP A CA 1
ATOM 1418 C C . ASP A 1 191 ? 3.353 -11.454 -0.344 1.00 96.75 191 ASP A C 1
ATOM 1420 O O . ASP A 1 191 ? 4.490 -11.639 -0.787 1.00 96.75 191 ASP A O 1
ATOM 1424 N N . GLN A 1 192 ? 2.361 -11.025 -1.133 1.00 97.50 192 GLN A N 1
ATOM 1425 C CA . GLN A 1 192 ? 2.537 -10.710 -2.555 1.00 97.50 192 GLN A CA 1
ATOM 1426 C C . GLN A 1 192 ? 3.445 -9.490 -2.768 1.00 97.50 192 GLN A C 1
ATOM 1428 O O . GLN A 1 192 ? 4.286 -9.502 -3.668 1.00 97.50 192 GLN A O 1
ATOM 1433 N N . SER A 1 193 ? 3.315 -8.456 -1.934 1.00 98.19 193 SER A N 1
ATOM 1434 C CA . SER A 1 193 ? 4.152 -7.255 -1.984 1.00 98.19 193 SER A CA 1
ATOM 1435 C C . SER A 1 193 ? 5.613 -7.560 -1.635 1.00 98.19 193 SER A C 1
ATOM 1437 O O . SER A 1 193 ? 6.511 -7.104 -2.340 1.00 98.19 193 SER A O 1
ATOM 1439 N N . ALA A 1 194 ? 5.870 -8.425 -0.649 1.00 98.00 194 ALA A N 1
ATOM 1440 C CA . ALA A 1 194 ? 7.213 -8.912 -0.338 1.00 98.00 194 ALA A CA 1
ATOM 1441 C C . ALA A 1 194 ? 7.838 -9.674 -1.521 1.00 98.00 194 ALA A C 1
ATOM 1443 O O . ALA A 1 194 ? 8.990 -9.428 -1.878 1.00 98.00 194 ALA A O 1
ATOM 1444 N N . ALA A 1 195 ? 7.073 -10.550 -2.184 1.00 97.69 195 ALA A N 1
ATOM 1445 C CA . ALA A 1 195 ? 7.536 -11.232 -3.395 1.00 97.69 195 ALA A CA 1
ATOM 1446 C C . ALA A 1 195 ? 7.835 -10.250 -4.546 1.00 97.69 195 ALA A C 1
ATOM 1448 O O . ALA A 1 195 ? 8.811 -10.438 -5.274 1.00 97.69 195 ALA A O 1
ATOM 1449 N N . ALA A 1 196 ? 7.038 -9.185 -4.688 1.00 98.44 196 ALA A N 1
ATOM 1450 C CA . ALA A 1 196 ? 7.275 -8.123 -5.664 1.00 98.44 196 ALA A CA 1
ATOM 1451 C C . ALA A 1 196 ? 8.538 -7.298 -5.354 1.00 98.44 196 ALA A C 1
ATOM 1453 O O . ALA A 1 196 ? 9.277 -6.978 -6.282 1.00 98.44 196 ALA A O 1
ATOM 1454 N N . VAL A 1 197 ? 8.826 -7.004 -4.077 1.00 98.62 197 VAL A N 1
ATOM 1455 C CA . VAL A 1 197 ? 10.087 -6.360 -3.656 1.00 98.62 197 VAL A CA 1
ATOM 1456 C C . VAL A 1 197 ? 11.284 -7.220 -4.057 1.00 98.62 197 VAL A C 1
ATOM 1458 O O . VAL A 1 197 ? 12.149 -6.734 -4.776 1.00 98.62 197 VAL A O 1
ATOM 1461 N N . LEU A 1 198 ? 11.311 -8.501 -3.673 1.00 98.19 198 LEU A N 1
ATOM 1462 C CA . LEU A 1 198 ? 12.436 -9.395 -3.988 1.00 98.19 198 LEU A CA 1
ATOM 1463 C C . LEU A 1 198 ? 12.662 -9.539 -5.503 1.00 98.19 198 LEU A C 1
ATOM 1465 O O . LEU A 1 198 ? 13.798 -9.545 -5.968 1.00 98.19 198 LEU A O 1
ATOM 1469 N N . ALA A 1 199 ? 11.589 -9.615 -6.294 1.00 98.31 199 ALA A N 1
ATOM 1470 C CA . ALA A 1 199 ? 11.703 -9.684 -7.748 1.00 98.31 199 ALA A CA 1
ATOM 1471 C C . ALA A 1 199 ? 12.174 -8.360 -8.376 1.00 98.31 199 ALA A C 1
ATOM 1473 O O . ALA A 1 199 ? 12.916 -8.385 -9.358 1.00 98.31 199 ALA A O 1
ATOM 1474 N N . ALA A 1 200 ? 11.782 -7.212 -7.814 1.00 98.56 200 ALA A N 1
ATOM 1475 C CA . ALA A 1 200 ? 12.290 -5.907 -8.231 1.00 98.56 200 ALA A CA 1
ATOM 1476 C C . ALA A 1 200 ? 13.777 -5.725 -7.873 1.00 98.56 200 ALA A C 1
ATOM 1478 O O . ALA A 1 200 ? 14.500 -5.088 -8.635 1.00 98.56 200 ALA A O 1
ATOM 1479 N N . GLU A 1 201 ? 14.257 -6.321 -6.776 1.00 98.19 201 GLU A N 1
ATOM 1480 C CA . GLU A 1 201 ? 15.687 -6.371 -6.432 1.00 98.19 201 GLU A CA 1
ATOM 1481 C C . GLU A 1 201 ? 16.481 -7.221 -7.431 1.00 98.19 201 GLU A C 1
ATOM 1483 O O . GLU A 1 201 ? 17.473 -6.737 -7.979 1.00 98.19 201 GLU A O 1
ATOM 1488 N N . ASP A 1 202 ? 16.010 -8.439 -7.731 1.00 98.06 202 ASP A N 1
ATOM 1489 C CA . ASP A 1 202 ? 16.616 -9.320 -8.741 1.00 98.06 202 ASP A CA 1
ATOM 1490 C C . ASP A 1 202 ? 16.681 -8.608 -10.118 1.00 98.06 202 ASP A C 1
ATOM 1492 O O . ASP A 1 202 ? 17.717 -8.616 -10.790 1.00 98.06 202 ASP A O 1
ATOM 1496 N N . ALA A 1 203 ? 15.604 -7.919 -10.521 1.00 97.94 203 ALA A N 1
ATOM 1497 C CA . ALA A 1 203 ? 15.547 -7.149 -11.767 1.00 97.94 203 ALA A CA 1
ATOM 1498 C C . ALA A 1 203 ? 16.461 -5.910 -11.765 1.00 97.94 203 ALA A C 1
ATOM 1500 O O . ALA A 1 203 ? 17.149 -5.657 -12.755 1.00 97.94 203 ALA A O 1
ATOM 1501 N N . PHE A 1 204 ? 16.499 -5.143 -10.671 1.00 97.81 204 PHE A N 1
ATOM 1502 C CA . PHE A 1 204 ? 17.375 -3.977 -10.543 1.00 97.81 204 PHE A CA 1
ATOM 1503 C C . PHE A 1 204 ? 18.856 -4.371 -10.574 1.00 97.81 204 PHE A C 1
ATOM 1505 O O . PHE A 1 204 ? 19.644 -3.699 -11.243 1.00 97.81 204 PHE A O 1
ATOM 1512 N N . SER A 1 205 ? 19.232 -5.480 -9.926 1.00 96.44 205 SER A N 1
ATOM 1513 C CA . SER A 1 205 ? 20.602 -6.004 -9.977 1.00 96.44 205 SER A CA 1
ATOM 1514 C C . SER A 1 205 ? 21.013 -6.329 -11.414 1.00 96.44 205 SER A C 1
ATOM 1516 O O . SER A 1 205 ? 22.034 -5.829 -11.882 1.00 96.44 205 SER A O 1
ATOM 1518 N N . ALA A 1 206 ? 20.183 -7.079 -12.148 1.00 96.06 206 ALA A N 1
ATOM 1519 C CA . ALA A 1 206 ? 20.480 -7.459 -13.529 1.00 96.06 206 ALA A CA 1
ATOM 1520 C C . ALA A 1 206 ? 20.574 -6.250 -14.478 1.00 96.06 206 ALA A C 1
ATOM 1522 O O . ALA A 1 206 ? 21.499 -6.166 -15.285 1.00 96.06 206 ALA A O 1
ATOM 1523 N N . VAL A 1 207 ? 19.673 -5.268 -14.348 1.00 95.69 207 VAL A N 1
ATOM 1524 C CA . VAL A 1 207 ? 19.737 -4.023 -15.138 1.00 95.69 207 VAL A CA 1
ATOM 1525 C C . VAL A 1 207 ? 20.974 -3.189 -14.780 1.00 95.69 207 VAL A C 1
ATOM 1527 O O . VAL A 1 207 ? 21.581 -2.580 -15.661 1.00 95.69 207 VAL A O 1
ATOM 1530 N N . SER A 1 208 ? 21.390 -3.187 -13.510 1.00 94.31 208 SER A N 1
ATOM 1531 C CA . SER A 1 208 ? 22.630 -2.534 -13.069 1.00 94.31 208 SER A CA 1
ATOM 1532 C C . SER A 1 208 ? 23.877 -3.211 -13.638 1.00 94.31 208 SER A C 1
ATOM 1534 O O . SER A 1 208 ? 24.827 -2.523 -14.011 1.00 94.31 208 SER A O 1
ATOM 1536 N N . ASP A 1 209 ? 23.879 -4.543 -13.735 1.00 93.62 209 ASP A N 1
ATOM 1537 C CA . ASP A 1 209 ? 24.959 -5.312 -14.359 1.00 93.62 209 ASP A CA 1
ATOM 1538 C C . ASP A 1 209 ? 25.048 -5.042 -15.870 1.00 93.62 209 ASP A C 1
ATOM 1540 O O . ASP A 1 209 ? 26.144 -4.837 -16.395 1.00 93.62 209 ASP A O 1
ATOM 1544 N N . ASP A 1 210 ? 23.908 -4.965 -16.564 1.00 92.94 210 ASP A N 1
ATOM 1545 C CA . ASP A 1 210 ? 23.846 -4.582 -17.979 1.00 92.94 210 ASP A CA 1
ATOM 1546 C C . ASP A 1 210 ? 24.300 -3.135 -18.216 1.00 92.94 210 ASP A C 1
ATOM 1548 O O . ASP A 1 210 ? 25.026 -2.878 -19.180 1.00 92.94 210 ASP A O 1
ATOM 1552 N N . PHE A 1 211 ? 23.927 -2.188 -17.349 1.00 92.25 211 PHE A N 1
ATOM 1553 C CA . PHE A 1 211 ? 24.383 -0.795 -17.432 1.00 92.25 211 PHE A CA 1
ATOM 1554 C C . PHE A 1 211 ? 25.900 -0.678 -17.223 1.00 92.25 211 PHE A C 1
ATOM 1556 O O . PHE A 1 211 ? 26.590 -0.098 -18.063 1.00 92.25 211 PHE A O 1
ATOM 1563 N N . ARG A 1 212 ? 26.442 -1.305 -16.166 1.00 91.25 212 ARG A N 1
ATOM 1564 C CA . ARG A 1 212 ? 27.894 -1.349 -15.896 1.00 91.25 212 ARG A CA 1
ATOM 1565 C C . ARG A 1 212 ? 28.680 -2.007 -17.035 1.00 91.25 212 ARG A C 1
ATOM 1567 O O . ARG A 1 212 ? 29.798 -1.594 -17.325 1.00 91.25 212 ARG A O 1
ATOM 1574 N N . ALA A 1 213 ? 28.092 -2.988 -17.718 1.00 90.62 213 ALA A N 1
ATOM 1575 C CA . ALA A 1 213 ? 28.683 -3.636 -18.888 1.00 90.62 213 ALA A CA 1
ATOM 1576 C C . ALA A 1 213 ? 28.447 -2.896 -20.225 1.00 90.62 213 ALA A C 1
ATOM 1578 O O . ALA A 1 213 ? 28.826 -3.417 -21.275 1.00 90.62 213 ALA A O 1
ATOM 1579 N N . GLY A 1 214 ? 27.805 -1.722 -20.220 1.00 89.81 214 GLY A N 1
ATOM 1580 C CA . GLY A 1 214 ? 27.516 -0.936 -21.426 1.00 89.81 214 GLY A CA 1
ATOM 1581 C C . GLY A 1 214 ? 26.458 -1.540 -22.362 1.00 89.81 214 GLY A C 1
ATOM 1582 O O . GLY A 1 214 ? 26.342 -1.101 -23.504 1.00 89.81 214 GLY A O 1
ATOM 1583 N N . ARG A 1 215 ? 25.696 -2.542 -21.900 1.00 90.25 215 ARG A N 1
ATOM 1584 C CA . ARG A 1 215 ? 24.576 -3.168 -22.631 1.00 90.25 215 ARG A CA 1
ATOM 1585 C C . ARG A 1 215 ? 23.240 -2.466 -22.369 1.00 90.25 215 ARG A C 1
ATOM 1587 O O . ARG A 1 215 ? 22.378 -2.454 -23.241 1.00 90.25 215 ARG A O 1
ATOM 1594 N N . GLY A 1 216 ? 23.074 -1.899 -21.173 1.00 86.44 216 GLY A N 1
ATOM 1595 C CA . GLY A 1 216 ? 21.888 -1.154 -20.745 1.00 86.44 216 GLY A CA 1
ATOM 1596 C C . GLY A 1 216 ? 22.060 0.366 -20.839 1.00 86.44 216 GLY A C 1
ATOM 1597 O O . GLY A 1 216 ? 23.176 0.880 -20.814 1.00 86.44 216 GLY A O 1
ATOM 1598 N N . GLY A 1 217 ? 20.939 1.090 -20.918 1.00 90.06 217 GLY A N 1
ATOM 1599 C CA . GLY A 1 217 ? 20.894 2.558 -20.908 1.00 90.06 217 GLY A CA 1
ATOM 1600 C C . GLY A 1 217 ? 20.432 3.149 -19.571 1.00 90.06 217 GLY A C 1
ATOM 1601 O O . GLY A 1 217 ? 19.769 2.471 -18.780 1.00 90.06 217 GLY A O 1
ATOM 1602 N N . ALA A 1 218 ? 20.747 4.428 -19.344 1.00 91.56 218 ALA A N 1
ATOM 1603 C CA . ALA A 1 218 ? 20.429 5.147 -18.103 1.00 91.56 218 ALA A CA 1
ATOM 1604 C C . ALA A 1 218 ? 18.929 5.118 -17.734 1.00 91.56 218 ALA A C 1
ATOM 1606 O O . ALA A 1 218 ? 18.595 4.906 -16.569 1.00 91.56 218 ALA A O 1
ATOM 1607 N N . ASP A 1 219 ? 18.026 5.249 -18.713 1.00 92.81 219 ASP A N 1
ATOM 1608 C CA . ASP A 1 219 ? 16.573 5.229 -18.477 1.00 92.81 219 ASP A CA 1
ATOM 1609 C C . ASP A 1 219 ? 16.070 3.875 -17.960 1.00 92.81 219 ASP A C 1
ATOM 1611 O O . ASP A 1 219 ? 15.200 3.825 -17.090 1.00 92.81 219 ASP A O 1
ATOM 1615 N N . SER A 1 220 ? 16.633 2.764 -18.450 1.00 93.00 220 SER A N 1
ATOM 1616 C CA . SER A 1 220 ? 16.284 1.421 -17.969 1.00 93.00 220 SER A CA 1
ATOM 1617 C C . SER A 1 220 ? 16.723 1.222 -16.521 1.00 93.00 220 SER A C 1
ATOM 1619 O O . SER A 1 220 ? 15.958 0.672 -15.726 1.00 93.00 220 SER A O 1
ATOM 1621 N N . LEU A 1 221 ? 17.919 1.708 -16.166 1.00 95.12 221 LEU A N 1
ATOM 1622 C CA . LEU A 1 221 ? 18.425 1.673 -14.795 1.00 95.12 221 LEU A CA 1
ATOM 1623 C C . LEU A 1 221 ? 17.561 2.519 -13.856 1.00 95.12 221 LEU A C 1
ATOM 1625 O O . LEU A 1 221 ? 17.112 2.024 -12.824 1.00 95.12 221 LEU A O 1
ATOM 1629 N N . ALA A 1 222 ? 17.271 3.764 -14.237 1.00 94.94 222 ALA A N 1
ATOM 1630 C CA . ALA A 1 222 ? 16.429 4.660 -13.454 1.00 94.94 222 ALA A CA 1
ATOM 1631 C C . ALA A 1 222 ? 14.994 4.128 -13.297 1.00 94.94 222 ALA A C 1
ATOM 1633 O O . ALA A 1 222 ? 14.414 4.216 -12.214 1.00 94.94 222 ALA A O 1
ATOM 1634 N N . ALA A 1 223 ? 14.427 3.516 -14.343 1.00 95.62 223 ALA A N 1
ATOM 1635 C CA . ALA A 1 223 ? 13.122 2.867 -14.270 1.00 95.62 223 ALA A CA 1
ATOM 1636 C C . ALA A 1 223 ? 13.118 1.677 -13.296 1.00 95.62 223 ALA A C 1
ATOM 1638 O O . ALA A 1 223 ? 12.195 1.571 -12.490 1.00 95.62 223 ALA A O 1
ATOM 1639 N N . ALA A 1 224 ? 14.146 0.821 -13.326 1.00 97.44 224 ALA A N 1
ATOM 1640 C CA . ALA A 1 224 ? 14.268 -0.313 -12.408 1.00 97.44 224 ALA A CA 1
ATOM 1641 C C . ALA A 1 224 ? 14.488 0.135 -10.950 1.00 97.44 224 ALA A C 1
ATOM 1643 O O . ALA A 1 224 ? 13.837 -0.387 -10.047 1.00 97.44 224 ALA A O 1
ATOM 1644 N N . ALA A 1 225 ? 15.335 1.145 -10.723 1.00 97.50 225 ALA A N 1
ATOM 1645 C CA . ALA A 1 225 ? 15.572 1.727 -9.400 1.00 97.50 225 ALA A CA 1
ATOM 1646 C C . ALA A 1 225 ? 14.288 2.336 -8.806 1.00 97.50 225 ALA A C 1
ATOM 1648 O O . ALA A 1 225 ? 13.959 2.104 -7.642 1.00 97.50 225 ALA A O 1
ATOM 1649 N N . ARG A 1 226 ? 13.525 3.075 -9.626 1.00 97.38 226 ARG A N 1
ATOM 1650 C CA . ARG A 1 226 ? 12.251 3.686 -9.221 1.00 97.38 226 ARG A CA 1
ATOM 1651 C C . ARG A 1 226 ? 11.166 2.645 -8.943 1.00 97.38 226 ARG A C 1
ATOM 1653 O O . ARG A 1 226 ? 10.399 2.828 -8.004 1.00 97.38 226 ARG A O 1
ATOM 1660 N N . GLU A 1 227 ? 11.102 1.565 -9.723 1.00 98.00 227 GLU A N 1
ATOM 1661 C CA . GLU A 1 227 ? 10.160 0.468 -9.464 1.00 98.00 227 GLU A CA 1
ATOM 1662 C C . GLU A 1 227 ? 10.491 -0.240 -8.143 1.00 98.00 227 GLU A C 1
ATOM 1664 O O . GLU A 1 227 ? 9.600 -0.463 -7.327 1.00 98.00 227 GLU A O 1
ATOM 1669 N N . LEU A 1 228 ? 11.774 -0.516 -7.880 1.00 98.56 228 LEU A N 1
ATOM 1670 C CA . LEU A 1 228 ? 12.221 -1.083 -6.606 1.00 98.56 228 LEU A CA 1
ATOM 1671 C C . LEU A 1 228 ? 11.855 -0.181 -5.414 1.00 98.56 228 LEU A C 1
ATOM 1673 O O . LEU A 1 228 ? 11.321 -0.672 -4.417 1.00 98.56 228 LEU A O 1
ATOM 1677 N N . PHE A 1 229 ? 12.082 1.131 -5.528 1.00 98.19 229 PHE A N 1
ATOM 1678 C CA . PHE A 1 229 ? 11.644 2.106 -4.526 1.00 98.19 229 PHE A CA 1
ATOM 1679 C C . PHE A 1 229 ? 10.124 2.044 -4.294 1.00 98.19 229 PHE A C 1
ATOM 1681 O O . PHE A 1 229 ? 9.689 1.849 -3.160 1.00 98.19 229 PHE A O 1
ATOM 1688 N N . ALA A 1 230 ? 9.318 2.102 -5.360 1.00 97.88 230 ALA A N 1
ATOM 1689 C CA . ALA A 1 230 ? 7.857 2.068 -5.270 1.00 97.88 230 ALA A CA 1
ATOM 1690 C C . ALA A 1 230 ? 7.315 0.755 -4.667 1.00 97.88 230 ALA A C 1
ATOM 1692 O O . ALA A 1 230 ? 6.349 0.772 -3.898 1.00 97.88 230 ALA A O 1
ATOM 1693 N N . ARG A 1 231 ? 7.940 -0.397 -4.959 1.00 98.25 231 ARG A N 1
ATOM 1694 C CA . ARG A 1 231 ? 7.556 -1.676 -4.332 1.00 98.25 231 ARG A CA 1
ATOM 1695 C C . ARG A 1 231 ? 7.844 -1.691 -2.835 1.00 98.25 231 ARG A C 1
ATOM 1697 O O . ARG A 1 231 ? 7.018 -2.195 -2.076 1.00 98.25 231 ARG A O 1
ATOM 1704 N N . ARG A 1 232 ? 8.971 -1.119 -2.409 1.00 98.31 232 ARG A N 1
ATOM 1705 C CA . ARG A 1 232 ? 9.362 -1.012 -0.996 1.00 98.31 232 ARG A CA 1
ATOM 1706 C C . ARG A 1 232 ? 8.479 -0.019 -0.220 1.00 98.31 232 ARG A C 1
ATOM 1708 O O . ARG A 1 232 ? 8.005 -0.377 0.856 1.00 98.31 232 ARG A O 1
ATOM 1715 N N . GLU A 1 233 ? 8.174 1.149 -0.802 1.00 97.38 233 GLU A N 1
ATOM 1716 C CA . GLU A 1 233 ? 7.177 2.132 -0.314 1.00 97.38 233 GLU A CA 1
ATOM 1717 C C . GLU A 1 233 ? 5.807 1.450 -0.107 1.00 97.38 233 GLU A C 1
ATOM 1719 O O . GLU A 1 233 ? 5.214 1.522 0.970 1.00 97.38 233 GLU A O 1
ATOM 1724 N N . SER A 1 234 ? 5.329 0.689 -1.101 1.00 96.88 234 SER A N 1
ATOM 1725 C CA . SER A 1 234 ? 4.045 -0.021 -1.000 1.00 96.88 234 SER A CA 1
ATOM 1726 C C . SER A 1 234 ? 4.054 -1.149 0.044 1.00 96.88 234 SER A C 1
ATOM 1728 O O . SER A 1 234 ? 3.060 -1.319 0.751 1.00 96.88 234 SER A O 1
ATOM 1730 N N . PHE A 1 235 ? 5.161 -1.889 0.190 1.00 98.50 235 PHE A N 1
ATOM 1731 C CA . PHE A 1 235 ? 5.291 -2.958 1.187 1.00 98.50 235 PHE A CA 1
ATOM 1732 C C . PHE A 1 235 ? 5.176 -2.433 2.625 1.00 98.50 235 PHE A C 1
ATOM 1734 O O . PHE A 1 235 ? 4.355 -2.946 3.391 1.00 98.50 235 PHE A O 1
ATOM 1741 N N . ILE A 1 236 ? 5.949 -1.401 2.995 1.00 98.00 236 ILE A N 1
ATOM 1742 C CA . ILE A 1 236 ? 5.913 -0.874 4.370 1.00 98.00 236 ILE A CA 1
ATOM 1743 C C . ILE A 1 236 ? 4.566 -0.218 4.688 1.00 98.00 236 ILE A C 1
ATOM 1745 O O . ILE A 1 236 ? 4.014 -0.453 5.763 1.00 98.00 236 ILE A O 1
ATOM 1749 N N . ARG A 1 237 ? 3.971 0.496 3.723 1.00 97.75 237 ARG A N 1
ATOM 1750 C CA . ARG A 1 237 ? 2.617 1.045 3.853 1.00 97.75 237 ARG A CA 1
ATOM 1751 C C . ARG A 1 237 ? 1.581 -0.046 4.120 1.00 97.75 237 ARG A C 1
ATOM 1753 O O . ARG A 1 237 ? 0.811 0.082 5.065 1.00 97.75 237 ARG A O 1
ATOM 1760 N N . LEU A 1 238 ? 1.567 -1.126 3.331 1.00 97.94 238 LEU A N 1
ATOM 1761 C CA . LEU A 1 238 ? 0.629 -2.241 3.535 1.00 97.94 238 LEU A CA 1
ATOM 1762 C C . LEU A 1 238 ? 0.820 -2.906 4.906 1.00 97.94 238 LEU A C 1
ATOM 1764 O O . LEU A 1 238 ? -0.167 -3.242 5.559 1.00 97.94 238 LEU A O 1
ATOM 1768 N N . ALA A 1 239 ? 2.066 -3.054 5.368 1.00 97.81 239 ALA A N 1
ATOM 1769 C CA . ALA A 1 239 ? 2.357 -3.570 6.702 1.00 97.81 239 ALA A CA 1
ATOM 1770 C C . ALA A 1 239 ? 1.817 -2.644 7.810 1.00 97.81 239 ALA A C 1
ATOM 1772 O O . ALA A 1 239 ? 1.093 -3.109 8.692 1.00 97.81 239 ALA A O 1
ATOM 1773 N N . CYS A 1 240 ? 2.095 -1.339 7.767 1.00 98.06 240 CYS A N 1
ATOM 1774 C CA . CYS A 1 240 ? 1.596 -0.391 8.771 1.00 98.06 240 CYS A CA 1
ATOM 1775 C C . CYS A 1 240 ? 0.066 -0.221 8.735 1.00 98.06 240 CYS A C 1
ATOM 1777 O O . CYS A 1 240 ? -0.562 -0.092 9.785 1.00 98.06 240 CYS A O 1
ATOM 1779 N N . GLU A 1 241 ? -0.553 -0.281 7.556 1.00 96.56 241 GLU A N 1
ATOM 1780 C CA . GLU A 1 241 ? -2.009 -0.248 7.373 1.00 96.56 241 GLU A CA 1
ATOM 1781 C C . GLU A 1 241 ? -2.681 -1.479 8.011 1.00 96.56 241 GLU A C 1
ATOM 1783 O O . GLU A 1 241 ? -3.583 -1.334 8.834 1.00 96.56 241 GLU A O 1
ATOM 1788 N N . TYR A 1 242 ? -2.153 -2.681 7.754 1.00 97.25 242 TYR A N 1
ATOM 1789 C CA . TYR A 1 242 ? -2.588 -3.928 8.399 1.00 97.25 242 TYR A CA 1
ATOM 1790 C C . TYR A 1 242 ? -2.457 -3.884 9.930 1.00 97.25 242 TYR A C 1
ATOM 1792 O O . TYR A 1 242 ? -3.352 -4.343 10.639 1.00 97.25 242 TYR A O 1
ATOM 1800 N N . ASN A 1 243 ? -1.394 -3.272 10.465 1.00 97.44 243 ASN A N 1
ATOM 1801 C CA . ASN A 1 243 ? -1.218 -3.128 11.915 1.00 97.44 243 ASN A CA 1
ATOM 1802 C C . ASN A 1 243 ? -2.190 -2.117 12.542 1.00 97.44 243 ASN A C 1
ATOM 1804 O O . ASN A 1 243 ? -2.611 -2.312 13.684 1.00 97.44 243 ASN A O 1
ATOM 1808 N N . ARG A 1 244 ? -2.614 -1.086 11.800 1.00 96.19 244 ARG A N 1
ATOM 1809 C CA . ARG A 1 244 ? -3.714 -0.194 12.208 1.00 96.19 244 ARG A CA 1
ATOM 1810 C C . ARG A 1 244 ? -5.055 -0.940 12.228 1.00 96.19 244 ARG A C 1
ATOM 1812 O O . ARG A 1 244 ? -5.758 -0.881 13.232 1.00 96.19 244 ARG A O 1
ATOM 1819 N N . THR A 1 245 ? -5.349 -1.763 11.219 1.00 95.25 245 THR A N 1
ATOM 1820 C CA . THR A 1 245 ? -6.539 -2.638 11.215 1.00 95.25 245 THR A CA 1
ATOM 1821 C C . THR A 1 245 ? -6.521 -3.667 12.367 1.00 95.25 245 THR A C 1
ATOM 1823 O O . THR A 1 245 ? -7.541 -3.886 13.027 1.00 95.25 245 THR A O 1
ATOM 1826 N N . ILE A 1 246 ? -5.363 -4.270 12.676 1.00 95.56 246 ILE A N 1
ATOM 1827 C CA . ILE A 1 246 ? -5.173 -5.133 13.862 1.00 95.56 246 ILE A CA 1
ATOM 1828 C C . ILE A 1 246 ? -5.438 -4.355 15.154 1.00 95.56 246 ILE A C 1
ATOM 1830 O O . ILE A 1 246 ? -6.063 -4.894 16.075 1.00 95.56 246 ILE A O 1
ATOM 1834 N N . ALA A 1 247 ? -4.980 -3.103 15.232 1.00 93.81 247 ALA A N 1
ATOM 1835 C CA . ALA A 1 247 ? -5.193 -2.246 16.387 1.00 93.81 247 ALA A CA 1
ATOM 1836 C C . ALA A 1 247 ? -6.680 -1.986 16.620 1.00 93.81 247 ALA A C 1
ATOM 1838 O O . ALA A 1 247 ? -7.176 -2.323 17.691 1.00 93.81 247 ALA A O 1
ATOM 1839 N N . GLU A 1 248 ? -7.408 -1.483 15.626 1.00 91.81 248 GLU A N 1
ATOM 1840 C CA . GLU A 1 248 ? -8.851 -1.217 15.714 1.00 91.81 248 GLU A CA 1
ATOM 1841 C C . GLU A 1 248 ? -9.632 -2.443 16.222 1.00 91.81 248 GLU A C 1
ATOM 1843 O O . GLU A 1 248 ? -10.410 -2.346 17.180 1.00 91.81 248 GLU A O 1
ATOM 1848 N N . TYR A 1 249 ? -9.344 -3.629 15.671 1.00 92.69 249 TYR A N 1
ATOM 1849 C CA . TYR A 1 249 ? -9.933 -4.881 16.146 1.00 92.69 249 TYR A CA 1
ATOM 1850 C C . TYR A 1 249 ? -9.576 -5.177 17.603 1.00 92.69 249 TYR A C 1
ATOM 1852 O O . TYR A 1 249 ? -10.466 -5.358 18.438 1.00 92.69 249 TYR A O 1
ATOM 1860 N N . SER A 1 250 ? -8.282 -5.187 17.927 1.00 91.88 250 SER A N 1
ATOM 1861 C CA . SER A 1 250 ? -7.754 -5.487 19.263 1.00 91.88 250 SER A CA 1
ATOM 1862 C C . SER A 1 250 ? -8.305 -4.540 20.326 1.00 91.88 250 SER A C 1
ATOM 1864 O O . SER A 1 250 ? -8.701 -4.977 21.412 1.00 91.88 250 SER A O 1
ATOM 1866 N N . PHE A 1 251 ? -8.389 -3.249 20.004 1.00 90.38 251 PHE A N 1
ATOM 1867 C CA . PHE A 1 251 ? -8.953 -2.225 20.869 1.00 90.38 251 PHE A CA 1
ATOM 1868 C C . PHE A 1 251 ? -10.449 -2.463 21.117 1.00 90.38 251 PHE A C 1
ATOM 1870 O O . PHE A 1 251 ? -10.875 -2.362 22.273 1.00 90.38 251 PHE A O 1
ATOM 1877 N N . SER A 1 252 ? -11.206 -2.881 20.092 1.00 88.44 252 SER A N 1
ATOM 1878 C CA . SER A 1 252 ? -12.646 -3.180 20.186 1.00 88.44 252 SER A CA 1
ATOM 1879 C C . SER A 1 252 ? -13.002 -4.464 20.957 1.00 88.44 252 SER A C 1
ATOM 1881 O O . SER A 1 252 ? -14.069 -4.520 21.572 1.00 88.44 252 SER A O 1
ATOM 1883 N N . VAL A 1 253 ? -12.141 -5.496 20.947 1.00 88.00 253 VAL A N 1
ATOM 1884 C CA . VAL A 1 253 ? -12.456 -6.805 21.565 1.00 88.00 253 VAL A CA 1
ATOM 1885 C C . VAL A 1 253 ? -11.852 -7.027 22.953 1.00 88.00 253 VAL A C 1
ATOM 1887 O O . VAL A 1 253 ? -12.430 -7.795 23.734 1.00 88.00 253 VAL A O 1
ATOM 1890 N N . ALA A 1 254 ? -10.718 -6.396 23.290 1.00 88.12 254 ALA A N 1
ATOM 1891 C CA . ALA A 1 254 ? -10.108 -6.598 24.608 1.00 88.12 254 ALA A CA 1
ATOM 1892 C C . ALA A 1 254 ? -10.941 -5.961 25.735 1.00 88.12 254 ALA A C 1
ATOM 1894 O O . ALA A 1 254 ? -11.670 -4.987 25.543 1.00 88.12 254 ALA A O 1
ATOM 1895 N N . ALA A 1 255 ? -10.845 -6.539 26.931 1.00 85.88 255 ALA A N 1
ATOM 1896 C CA . ALA A 1 255 ? -11.587 -6.066 28.092 1.00 85.88 255 ALA A CA 1
ATOM 1897 C C . ALA A 1 255 ? -11.001 -4.741 28.626 1.00 85.88 255 ALA A C 1
ATOM 1899 O O . ALA A 1 255 ? -9.803 -4.504 28.478 1.00 85.88 255 ALA A O 1
ATOM 1900 N N . PRO A 1 256 ? -11.788 -3.913 29.342 1.00 83.81 256 PRO A N 1
ATOM 1901 C CA . PRO A 1 256 ? -11.268 -2.711 30.005 1.00 83.81 256 PRO A CA 1
ATOM 1902 C C . PRO A 1 256 ? -10.127 -2.985 31.001 1.00 83.81 256 PRO A C 1
ATOM 1904 O O . PRO A 1 256 ? -9.356 -2.090 31.315 1.00 83.81 256 PRO A O 1
ATOM 1907 N N . THR A 1 257 ? -10.014 -4.222 31.494 1.00 86.19 257 THR A N 1
ATOM 1908 C CA . THR A 1 257 ? -8.975 -4.684 32.426 1.00 86.19 257 THR A CA 1
ATOM 1909 C C . THR A 1 257 ? -7.738 -5.280 31.741 1.00 86.19 257 THR A C 1
ATOM 1911 O O . THR A 1 257 ? -6.856 -5.797 32.427 1.00 86.19 257 THR A O 1
ATOM 1914 N N . THR A 1 258 ? -7.653 -5.272 30.405 1.00 89.50 258 THR A N 1
ATOM 1915 C CA . THR A 1 258 ? -6.508 -5.845 29.682 1.00 89.50 258 THR A CA 1
ATOM 1916 C C . THR A 1 258 ? -5.260 -4.979 29.875 1.00 89.50 258 THR A C 1
ATOM 1918 O O . THR A 1 258 ? -5.240 -3.810 29.502 1.00 89.50 258 THR A O 1
ATOM 1921 N N . SER A 1 259 ? -4.206 -5.562 30.451 1.00 90.88 259 SER A N 1
ATOM 1922 C CA . SER A 1 259 ? -2.956 -4.851 30.758 1.00 90.88 259 SER A CA 1
ATOM 1923 C C . SER A 1 259 ? -2.201 -4.403 29.501 1.00 90.88 259 SER A C 1
ATOM 1925 O O . SER A 1 259 ? -2.267 -5.064 28.464 1.00 90.88 259 SER A O 1
ATOM 1927 N N . HIS A 1 260 ? -1.394 -3.341 29.603 1.00 90.88 260 HIS A N 1
ATOM 1928 C CA . HIS A 1 260 ? -0.599 -2.814 28.480 1.00 90.88 260 HIS A CA 1
ATOM 1929 C C . HIS A 1 260 ? 0.292 -3.887 27.827 1.00 90.88 260 HIS A C 1
ATOM 1931 O O . HIS A 1 260 ? 0.383 -3.958 26.605 1.00 90.88 260 HIS A O 1
ATOM 1937 N N . ARG A 1 261 ? 0.851 -4.810 28.624 1.00 90.62 261 ARG A N 1
ATOM 1938 C CA . ARG A 1 261 ? 1.628 -5.959 28.127 1.00 90.62 261 ARG A CA 1
ATOM 1939 C C . ARG A 1 261 ? 0.793 -6.950 27.314 1.00 90.62 261 ARG A C 1
ATOM 1941 O O . ARG A 1 261 ? 1.276 -7.463 26.310 1.00 90.62 261 ARG A O 1
ATOM 1948 N N . GLN A 1 262 ? -0.441 -7.228 27.736 1.00 90.31 262 GLN A N 1
ATOM 1949 C CA . GLN A 1 262 ? -1.363 -8.066 26.963 1.00 90.31 262 GLN A CA 1
ATOM 1950 C C . GLN A 1 262 ? -1.810 -7.355 25.680 1.00 90.31 262 GLN A C 1
ATOM 1952 O O . GLN A 1 262 ? -1.924 -8.008 24.652 1.00 90.31 262 GLN A O 1
ATOM 1957 N N . LEU A 1 263 ? -2.003 -6.033 25.718 1.00 90.81 263 LEU A N 1
ATOM 1958 C CA . LEU A 1 263 ? -2.351 -5.239 24.537 1.00 90.81 263 LEU A CA 1
ATOM 1959 C C . LEU A 1 263 ? -1.219 -5.203 23.512 1.00 90.81 263 LEU A C 1
ATOM 1961 O O . LEU A 1 263 ? -1.463 -5.527 22.358 1.00 90.81 263 LEU A O 1
ATOM 1965 N N . ALA A 1 264 ? 0.020 -4.918 23.916 1.00 90.75 264 ALA A N 1
ATOM 1966 C CA . ALA A 1 264 ? 1.169 -5.010 23.015 1.00 90.75 264 ALA A CA 1
ATOM 1967 C C . ALA A 1 264 ? 1.282 -6.422 22.402 1.00 90.75 264 ALA A C 1
ATOM 1969 O O . ALA A 1 264 ? 1.407 -6.560 21.188 1.00 90.75 264 ALA A O 1
ATOM 1970 N N . ALA A 1 265 ? 1.110 -7.476 23.212 1.00 89.44 265 ALA A N 1
ATOM 1971 C CA . ALA A 1 265 ? 1.115 -8.855 22.723 1.00 89.44 265 ALA A CA 1
ATOM 1972 C C . ALA A 1 265 ? -0.047 -9.190 21.762 1.00 89.44 265 ALA A C 1
ATOM 1974 O O . ALA A 1 265 ? 0.114 -10.059 20.907 1.00 89.44 265 ALA A O 1
ATOM 1975 N N . MET A 1 266 ? -1.191 -8.503 21.868 1.00 90.62 266 MET A N 1
ATOM 1976 C CA . MET A 1 266 ? -2.284 -8.586 20.891 1.00 90.62 266 MET A CA 1
ATOM 1977 C C . MET A 1 266 ? -1.954 -7.890 19.570 1.00 90.62 266 MET A C 1
ATOM 1979 O O . MET A 1 266 ? -2.509 -8.278 18.559 1.00 90.62 266 MET A O 1
ATOM 1983 N N . LEU A 1 267 ? -1.079 -6.883 19.550 1.00 90.94 267 LEU A N 1
ATOM 1984 C CA . LEU A 1 267 ? -0.768 -6.124 18.332 1.00 90.94 267 LEU A CA 1
ATOM 1985 C C . LEU A 1 267 ? 0.376 -6.764 17.536 1.00 90.94 267 LEU A C 1
ATOM 1987 O O . LEU A 1 267 ? 0.226 -7.052 16.352 1.00 90.94 267 LEU A O 1
ATOM 1991 N N . ILE A 1 268 ? 1.507 -7.022 18.199 1.00 87.62 268 ILE A N 1
ATOM 1992 C CA . ILE A 1 268 ? 2.756 -7.485 17.560 1.00 87.62 268 ILE A CA 1
ATOM 1993 C C . ILE A 1 268 ? 3.090 -8.959 17.846 1.00 87.62 268 ILE A C 1
ATOM 1995 O O . ILE A 1 268 ? 4.086 -9.488 17.349 1.00 87.62 268 ILE A O 1
ATOM 1999 N N . GLY A 1 269 ? 2.232 -9.652 18.600 1.00 75.25 269 GLY A N 1
ATOM 2000 C CA . GLY A 1 269 ? 2.485 -11.000 19.107 1.00 75.25 269 GLY A CA 1
ATOM 2001 C C . GLY A 1 269 ? 3.291 -11.003 20.411 1.00 75.25 269 GLY A C 1
ATOM 2002 O O . GLY A 1 269 ? 3.775 -9.962 20.861 1.00 75.25 269 GLY A O 1
ATOM 2003 N N . PRO A 1 270 ? 3.443 -12.168 21.069 1.00 59.16 270 PRO A N 1
ATOM 2004 C CA . PRO A 1 270 ? 4.303 -12.270 22.240 1.00 59.16 270 PRO A CA 1
ATOM 2005 C C . PRO A 1 270 ? 5.744 -11.893 21.855 1.00 59.16 270 PRO A C 1
ATOM 2007 O O . PRO A 1 270 ? 6.198 -12.295 20.778 1.00 59.16 270 PRO A O 1
ATOM 2010 N N . PRO A 1 271 ? 6.489 -11.175 22.720 1.00 50.62 271 PRO A N 1
ATOM 2011 C CA . PRO A 1 271 ? 7.877 -10.836 22.435 1.00 50.62 271 PRO A CA 1
ATOM 2012 C C . PRO A 1 271 ? 8.648 -12.123 22.150 1.00 50.62 271 PRO A C 1
ATOM 2014 O O . PRO A 1 271 ? 8.577 -13.080 22.933 1.00 50.62 271 PRO A O 1
ATOM 2017 N N . ARG A 1 272 ? 9.368 -12.161 21.022 1.00 46.38 272 ARG A N 1
ATOM 2018 C CA . ARG A 1 272 ? 10.246 -13.292 20.714 1.00 46.38 272 ARG A CA 1
ATOM 2019 C C . ARG A 1 272 ? 11.224 -13.408 21.873 1.00 46.38 272 ARG A C 1
ATOM 2021 O O . ARG A 1 272 ? 11.987 -12.482 22.125 1.00 46.38 272 ARG A O 1
ATOM 2028 N N . GLN A 1 273 ? 11.198 -14.537 22.576 1.00 30.80 273 GLN A N 1
ATOM 2029 C CA . GLN A 1 273 ? 12.281 -14.864 23.489 1.00 30.80 273 GLN A CA 1
ATOM 2030 C C . GLN A 1 273 ? 13.522 -15.079 22.628 1.00 30.80 273 GLN A C 1
ATOM 2032 O O . GLN A 1 273 ? 13.701 -16.151 22.045 1.00 30.80 273 GLN A O 1
ATOM 2037 N N . GLU A 1 274 ? 14.347 -14.038 22.511 1.00 29.92 274 GLU A N 1
ATOM 2038 C CA . GLU A 1 274 ? 15.721 -14.197 22.063 1.00 29.92 274 GLU A CA 1
ATOM 2039 C C . GLU A 1 274 ? 16.340 -15.284 22.930 1.00 29.92 274 GLU A C 1
ATOM 2041 O O . GLU A 1 274 ? 16.237 -15.263 24.161 1.00 29.92 274 GLU A O 1
ATOM 2046 N N . GLY A 1 275 ? 16.859 -16.317 22.270 1.00 32.28 275 GLY A N 1
ATOM 2047 C CA . GLY A 1 275 ? 17.278 -17.518 22.963 1.00 32.28 275 GLY A CA 1
ATOM 2048 C C . GLY A 1 275 ? 18.373 -17.170 23.956 1.00 32.28 275 GLY A C 1
ATOM 2049 O O . GLY A 1 275 ? 19.481 -16.840 23.535 1.00 32.28 275 GLY A O 1
ATOM 2050 N N . LEU A 1 276 ? 18.073 -17.314 25.253 1.00 28.42 276 LEU A N 1
ATOM 2051 C CA . LEU A 1 276 ? 19.087 -17.461 26.294 1.00 28.42 276 LEU A CA 1
ATOM 2052 C C . LEU A 1 276 ? 20.197 -18.357 25.729 1.00 28.42 276 LEU A C 1
ATOM 2054 O O . LEU A 1 276 ? 19.866 -19.435 25.208 1.00 28.42 276 LEU A O 1
ATOM 2058 N N . PRO A 1 277 ? 21.477 -17.941 25.782 1.00 29.72 277 PRO A N 1
ATOM 2059 C CA . PRO A 1 277 ? 22.555 -18.775 25.286 1.00 29.72 277 PRO A CA 1
ATOM 2060 C C . PRO A 1 277 ? 22.432 -20.119 25.993 1.00 29.72 277 PRO A C 1
ATOM 2062 O O . PRO A 1 277 ? 22.433 -20.179 27.222 1.00 29.72 277 PRO A O 1
ATOM 2065 N N . ARG A 1 278 ? 22.240 -21.195 25.219 1.00 30.52 278 ARG A N 1
ATOM 2066 C CA . ARG A 1 278 ? 22.162 -22.544 25.780 1.00 30.52 278 ARG A CA 1
ATOM 2067 C C . ARG A 1 278 ? 23.485 -22.806 26.478 1.00 30.52 278 ARG A C 1
ATOM 2069 O O . ARG A 1 278 ? 24.469 -23.089 25.798 1.00 30.52 278 ARG A O 1
ATOM 2076 N N . SER A 1 279 ? 23.490 -22.706 27.807 1.00 29.12 279 SER A N 1
ATOM 2077 C CA . SER A 1 279 ? 24.645 -23.033 28.631 1.00 29.12 279 SER A CA 1
ATOM 2078 C C . SER A 1 279 ? 25.114 -24.426 28.248 1.00 29.12 279 SER A C 1
ATOM 2080 O O . SER A 1 279 ? 24.402 -25.415 28.438 1.00 29.12 279 SER A O 1
ATOM 2082 N N . ALA A 1 280 ? 26.296 -24.484 27.645 1.00 36.09 280 ALA A N 1
ATOM 2083 C CA . ALA A 1 280 ? 26.914 -25.715 27.201 1.00 36.09 280 ALA A CA 1
ATOM 2084 C C . ALA A 1 280 ? 27.528 -26.440 28.405 1.00 36.09 280 ALA A C 1
ATOM 2086 O O . ALA A 1 280 ? 28.736 -26.596 28.461 1.00 36.09 280 ALA A O 1
ATOM 2087 N N . ASP A 1 281 ? 26.689 -26.872 29.352 1.00 34.59 281 ASP A N 1
ATOM 2088 C CA . ASP A 1 281 ? 27.089 -27.692 30.499 1.00 34.59 281 ASP A CA 1
ATOM 2089 C C . ASP A 1 281 ? 25.923 -28.548 31.016 1.00 34.59 281 ASP A C 1
ATOM 2091 O O . ASP A 1 281 ? 25.230 -28.223 31.979 1.00 34.59 281 ASP A O 1
ATOM 2095 N N . SER A 1 282 ? 25.701 -29.680 30.340 1.00 30.50 282 SER A N 1
ATOM 2096 C CA . SER A 1 282 ? 25.145 -30.915 30.921 1.00 30.50 282 SER A CA 1
ATOM 2097 C C . SER A 1 282 ? 25.332 -32.087 29.953 1.00 30.50 282 SER A C 1
ATOM 2099 O O . SER A 1 282 ? 24.390 -32.611 29.360 1.00 30.50 282 SER A O 1
ATOM 2101 N N . ARG A 1 283 ? 26.589 -32.514 29.789 1.00 31.91 283 ARG A N 1
ATOM 2102 C CA . ARG A 1 283 ? 26.936 -33.851 29.280 1.00 31.91 283 ARG A CA 1
ATOM 2103 C C . ARG A 1 283 ? 27.544 -34.680 30.412 1.00 31.91 283 ARG A C 1
ATOM 2105 O O . ARG A 1 283 ? 28.756 -34.842 30.484 1.00 31.91 283 ARG A O 1
ATOM 2112 N N . ALA A 1 284 ? 26.690 -35.231 31.271 1.00 29.25 284 ALA A N 1
ATOM 2113 C CA . ALA A 1 284 ? 27.045 -36.322 32.177 1.00 29.25 284 ALA A CA 1
ATOM 2114 C C . ALA A 1 284 ? 25.791 -37.141 32.537 1.00 29.25 284 ALA A C 1
ATOM 2116 O O . ALA A 1 284 ? 24.806 -36.564 32.982 1.00 29.25 284 ALA A O 1
ATOM 2117 N N . SER A 1 285 ? 25.873 -38.470 32.371 1.00 28.59 285 SER A N 1
ATOM 2118 C CA . SER A 1 285 ? 24.849 -39.491 32.689 1.00 28.59 285 SER A CA 1
ATOM 2119 C C . SER A 1 285 ? 23.513 -39.421 31.909 1.00 28.59 285 SER A C 1
ATOM 2121 O O . SER A 1 285 ? 22.861 -38.390 31.861 1.00 28.59 285 SER A O 1
ATOM 2123 N N . ALA A 1 286 ? 23.002 -40.500 31.300 1.00 29.59 286 ALA A N 1
ATOM 2124 C CA . ALA A 1 286 ? 23.534 -41.860 31.138 1.00 29.59 286 ALA A CA 1
ATOM 2125 C C . ALA A 1 286 ? 22.961 -42.542 29.869 1.00 29.59 286 ALA A C 1
ATOM 2127 O O . ALA A 1 286 ? 21.895 -42.169 29.384 1.00 29.59 286 ALA A O 1
ATOM 2128 N N . ALA A 1 287 ? 23.661 -43.556 29.346 1.00 27.66 287 ALA A N 1
ATOM 2129 C CA . ALA A 1 287 ? 23.111 -44.527 28.383 1.00 27.66 287 ALA A CA 1
ATOM 2130 C C . ALA A 1 287 ? 22.216 -45.552 29.134 1.00 27.66 287 ALA A C 1
ATOM 2132 O O . ALA A 1 287 ? 22.347 -45.667 30.349 1.00 27.66 287 ALA A O 1
ATOM 2133 N N . ALA A 1 288 ? 21.312 -46.347 28.547 1.00 27.92 288 ALA A N 1
ATOM 2134 C CA . ALA A 1 288 ? 21.075 -46.816 27.168 1.00 27.92 288 ALA A CA 1
ATOM 2135 C C . ALA A 1 288 ? 19.605 -47.353 27.072 1.00 27.92 288 ALA A C 1
ATOM 2137 O O . ALA A 1 288 ? 18.861 -47.132 28.028 1.00 27.92 288 ALA A O 1
ATOM 2138 N N . PRO A 1 289 ? 19.168 -48.162 26.072 1.00 33.75 289 PRO A N 1
ATOM 2139 C CA . PRO A 1 289 ? 19.593 -48.345 24.677 1.00 33.75 289 PRO A CA 1
ATOM 2140 C C . PRO A 1 289 ? 18.430 -48.123 23.660 1.00 33.75 289 PRO A C 1
ATOM 2142 O O . PRO A 1 289 ? 17.349 -47.658 24.007 1.00 33.75 289 PRO A O 1
ATOM 2145 N N . LEU A 1 290 ? 18.664 -48.451 22.380 1.00 28.75 290 LEU A N 1
ATOM 2146 C CA . LEU A 1 290 ? 17.751 -48.223 21.247 1.00 28.75 290 LEU A CA 1
ATOM 2147 C C . LEU A 1 290 ? 16.451 -49.058 21.253 1.00 28.75 290 LEU A C 1
ATOM 2149 O O . LEU A 1 290 ? 16.466 -50.247 21.562 1.00 28.75 290 LEU A O 1
ATOM 2153 N N . GLY A 1 291 ? 15.374 -48.457 20.728 1.00 24.41 291 GLY A N 1
ATOM 2154 C CA . GLY A 1 291 ? 14.170 -49.133 20.232 1.00 24.41 291 GLY A CA 1
ATOM 2155 C C . GLY A 1 291 ? 13.626 -48.417 18.984 1.00 24.41 291 GLY A C 1
ATOM 2156 O O . GLY A 1 291 ? 13.442 -47.203 18.999 1.00 24.41 291 GLY A O 1
ATOM 2157 N N . ASN A 1 292 ? 13.421 -49.152 17.887 1.00 28.47 292 ASN A N 1
ATOM 2158 C CA . ASN A 1 292 ? 13.108 -48.602 16.559 1.00 28.47 292 ASN A CA 1
ATOM 2159 C C . ASN A 1 292 ? 11.692 -48.004 16.446 1.00 28.47 292 ASN A C 1
ATOM 2161 O O . ASN A 1 292 ? 10.738 -48.742 16.669 1.00 28.47 292 ASN A O 1
ATOM 2165 N N . GLN A 1 293 ? 11.556 -46.782 15.906 1.00 28.28 293 GLN A N 1
ATOM 2166 C CA . GLN A 1 293 ? 10.505 -46.415 14.931 1.00 28.28 293 GLN A CA 1
ATOM 2167 C C . GLN A 1 293 ? 10.967 -45.245 14.028 1.00 28.28 293 GLN A C 1
ATOM 2169 O O . GLN A 1 293 ? 11.502 -44.264 14.546 1.00 28.28 293 GLN A O 1
ATOM 2174 N N . PRO A 1 294 ? 10.756 -45.302 12.696 1.00 28.28 294 PRO A N 1
ATOM 2175 C CA . PRO A 1 294 ? 11.018 -44.184 11.794 1.00 28.28 294 PRO A CA 1
ATOM 2176 C C . PRO A 1 294 ? 9.769 -43.304 11.627 1.00 28.28 294 PRO A C 1
ATOM 2178 O O . PRO A 1 294 ? 8.913 -43.577 10.787 1.00 28.28 294 PRO A O 1
ATOM 2181 N N . THR A 1 295 ? 9.677 -42.211 12.385 1.00 26.36 295 THR A N 1
ATOM 2182 C CA . THR A 1 295 ? 8.631 -41.196 12.170 1.00 26.36 295 THR A CA 1
ATOM 2183 C C . THR A 1 295 ? 9.169 -40.069 11.294 1.00 26.36 295 THR A C 1
ATOM 2185 O O . THR A 1 295 ? 9.936 -39.223 11.755 1.00 26.36 295 THR A O 1
ATOM 2188 N N . LEU A 1 296 ? 8.737 -40.038 10.031 1.00 28.91 296 LEU A N 1
ATOM 2189 C CA . LEU A 1 296 ? 8.880 -38.873 9.156 1.00 28.91 296 LEU A CA 1
ATOM 2190 C C . LEU A 1 296 ? 8.068 -37.708 9.738 1.00 28.91 296 LEU A C 1
ATOM 2192 O O . LEU A 1 296 ? 6.852 -37.640 9.571 1.00 28.91 296 LEU A O 1
ATOM 2196 N N . ALA A 1 297 ? 8.739 -36.791 10.433 1.00 25.83 297 ALA A N 1
ATOM 2197 C CA . ALA A 1 297 ? 8.147 -35.515 10.811 1.00 25.83 297 ALA A CA 1
ATOM 2198 C C . ALA A 1 297 ? 8.154 -34.568 9.592 1.00 25.83 297 ALA A C 1
ATOM 2200 O O . ALA A 1 297 ? 9.212 -34.402 8.977 1.00 25.83 297 ALA A O 1
ATOM 2201 N N . PRO A 1 298 ? 7.025 -33.927 9.236 1.00 27.91 298 PRO A N 1
ATOM 2202 C CA . PRO A 1 298 ? 7.021 -32.899 8.203 1.00 27.91 298 PRO A CA 1
ATOM 2203 C C . PRO A 1 298 ? 7.795 -31.650 8.672 1.00 27.91 298 PRO A C 1
ATOM 2205 O O . PRO A 1 298 ? 7.971 -31.448 9.882 1.00 27.91 298 PRO A O 1
ATOM 2208 N N . PRO A 1 299 ? 8.259 -30.788 7.748 1.00 26.64 299 PRO A N 1
ATOM 2209 C CA . PRO A 1 299 ? 8.945 -29.552 8.108 1.00 26.64 299 PRO A CA 1
ATOM 2210 C C . PRO A 1 299 ? 8.058 -28.662 8.985 1.00 26.64 299 PRO A C 1
ATOM 2212 O O . PRO A 1 299 ? 6.885 -28.453 8.685 1.00 26.64 299 PRO A O 1
ATOM 2215 N N . ARG A 1 300 ? 8.623 -28.100 10.059 1.00 26.75 300 ARG A N 1
ATOM 2216 C CA . ARG A 1 300 ? 7.925 -27.091 10.867 1.00 26.75 300 ARG A CA 1
ATOM 2217 C C . ARG A 1 300 ? 7.734 -25.821 10.041 1.00 26.75 300 ARG A C 1
ATOM 2219 O O . ARG A 1 300 ? 8.716 -25.157 9.709 1.00 26.75 300 ARG A O 1
ATOM 2226 N N . GLU A 1 301 ? 6.483 -25.477 9.757 1.00 30.14 301 GLU A N 1
ATOM 2227 C CA . GLU A 1 301 ? 6.117 -24.201 9.143 1.00 30.14 301 GLU A CA 1
ATOM 2228 C C . GLU A 1 301 ? 6.625 -23.028 9.996 1.00 30.14 301 GLU A C 1
ATOM 2230 O O . GLU A 1 301 ? 6.530 -23.035 11.226 1.00 30.14 301 GLU A O 1
ATOM 2235 N N . ARG A 1 302 ? 7.214 -22.021 9.339 1.00 35.47 302 ARG A N 1
ATOM 2236 C CA . ARG A 1 302 ? 7.972 -20.947 10.007 1.00 35.47 302 ARG A CA 1
ATOM 2237 C C . ARG A 1 302 ? 7.098 -19.767 10.476 1.00 35.47 302 ARG A C 1
ATOM 2239 O O . ARG A 1 302 ? 7.625 -18.821 11.049 1.00 35.47 302 ARG A O 1
ATOM 2246 N N . ASN A 1 303 ? 5.777 -19.844 10.299 1.00 41.69 303 ASN A N 1
ATOM 2247 C CA . ASN A 1 303 ? 4.827 -18.779 10.631 1.00 41.69 303 ASN A CA 1
ATOM 2248 C C . ASN A 1 303 ? 3.805 -19.267 11.670 1.00 41.69 303 ASN A C 1
ATOM 2250 O O . ASN A 1 303 ? 2.755 -19.796 11.313 1.00 41.69 303 ASN A O 1
ATOM 2254 N N . GLN A 1 304 ? 4.088 -19.077 12.964 1.00 50.06 304 GLN A N 1
ATOM 2255 C CA . GLN A 1 304 ? 3.033 -19.193 13.978 1.00 50.06 304 GLN A CA 1
ATOM 2256 C C . GLN A 1 304 ? 2.150 -17.935 13.910 1.00 50.06 304 GLN A C 1
ATOM 2258 O O . GLN A 1 304 ? 2.692 -16.832 13.996 1.00 50.06 304 GLN A O 1
ATOM 2263 N N . PRO A 1 305 ? 0.823 -18.068 13.737 1.00 53.59 305 PRO A N 1
ATOM 2264 C CA . PRO A 1 305 ? -0.069 -16.917 13.668 1.00 53.59 305 PRO A CA 1
ATOM 2265 C C . PRO A 1 305 ? -0.167 -16.208 15.022 1.00 53.59 305 PRO A C 1
ATOM 2267 O O . PRO A 1 305 ? -0.233 -16.866 16.064 1.00 53.59 305 PRO A O 1
ATOM 2270 N N . THR A 1 306 ? -0.227 -14.876 15.005 1.00 64.88 306 THR A N 1
ATOM 2271 C CA . THR A 1 306 ? -0.432 -14.075 16.221 1.00 64.88 306 THR A CA 1
ATOM 2272 C C . THR A 1 306 ? -1.843 -14.303 16.753 1.00 64.88 306 THR A C 1
ATOM 2274 O O . THR A 1 306 ? -2.815 -14.270 15.997 1.00 64.88 306 THR A O 1
ATOM 2277 N N . LEU A 1 307 ? -1.948 -14.569 18.057 1.00 60.97 307 LEU A N 1
ATOM 2278 C CA . LEU A 1 307 ? -3.197 -14.917 18.728 1.00 60.97 307 LEU A CA 1
ATOM 2279 C C . LEU A 1 307 ? -3.736 -13.709 19.504 1.00 60.97 307 LEU A C 1
ATOM 2281 O O . LEU A 1 307 ? -3.086 -13.266 20.452 1.00 60.97 307 LEU A O 1
ATOM 2285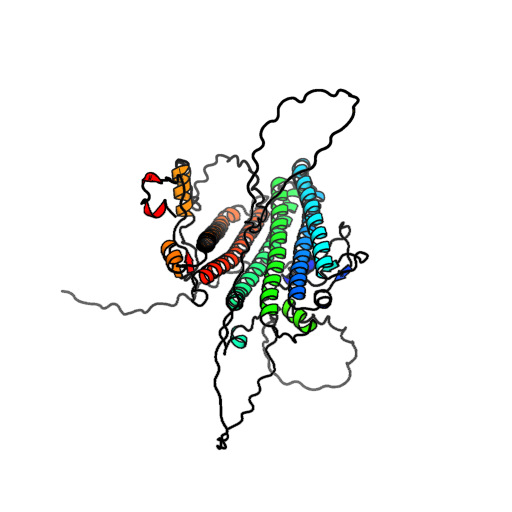 N N . ALA A 1 308 ? -4.954 -13.245 19.207 1.00 60.84 308 ALA A N 1
ATOM 2286 C CA . ALA A 1 308 ? -5.725 -12.538 20.229 1.00 60.84 308 ALA A CA 1
ATOM 2287 C C . ALA A 1 308 ? -6.044 -13.527 21.379 1.00 60.84 308 ALA A C 1
ATOM 2289 O O . ALA A 1 308 ? -6.396 -14.676 21.108 1.00 60.84 308 ALA A O 1
ATOM 2290 N N . PRO A 1 309 ? -5.908 -13.156 22.664 1.00 53.78 309 PRO A N 1
ATOM 2291 C CA . PRO A 1 309 ? -6.093 -14.098 23.759 1.00 53.78 309 PRO A CA 1
ATOM 2292 C C . PRO A 1 309 ? -7.572 -14.510 23.884 1.00 53.78 309 PRO A C 1
ATOM 2294 O O . PRO A 1 309 ? -8.436 -13.635 24.023 1.00 53.78 309 PRO A O 1
ATOM 2297 N N . PRO A 1 310 ? -7.899 -15.817 23.895 1.00 44.69 310 PRO A N 1
ATOM 2298 C CA . PRO A 1 310 ? -9.239 -16.265 24.251 1.00 44.69 310 PRO A CA 1
ATOM 2299 C C . PRO A 1 310 ? -9.536 -15.916 25.717 1.00 44.69 310 PRO A C 1
ATOM 2301 O O . PRO A 1 310 ? -8.649 -15.928 26.572 1.00 44.69 310 PRO A O 1
ATOM 2304 N N . ARG A 1 311 ? -10.802 -15.615 26.033 1.00 44.12 311 ARG A N 1
ATOM 2305 C CA . ARG A 1 311 ? -11.228 -15.318 27.410 1.00 44.12 311 ARG A CA 1
ATOM 2306 C C . ARG A 1 311 ? -11.191 -16.578 28.282 1.00 44.12 311 ARG A C 1
ATOM 2308 O O . ARG A 1 311 ? -12.164 -17.332 28.320 1.00 44.12 311 ARG A O 1
ATOM 2315 N N . GLU A 1 312 ? -10.116 -16.769 29.040 1.00 34.66 312 GLU A N 1
ATOM 2316 C CA . GLU A 1 312 ? -10.111 -17.697 30.176 1.00 34.66 312 GLU A CA 1
ATOM 2317 C C . GLU A 1 312 ? -11.121 -17.221 31.236 1.00 34.66 312 GLU A C 1
ATOM 2319 O O . GLU A 1 312 ? -11.058 -16.081 31.695 1.00 34.66 312 GLU A O 1
ATOM 2324 N N . GLY A 1 313 ? -12.081 -18.075 31.613 1.00 38.25 313 GLY A N 1
ATOM 2325 C CA . GLY A 1 313 ? -13.046 -17.735 32.671 1.00 38.25 313 GLY A CA 1
ATOM 2326 C C . GLY A 1 313 ? -14.353 -18.531 32.722 1.00 38.25 313 GLY A C 1
ATOM 2327 O O . GLY A 1 313 ? -15.034 -18.480 33.739 1.00 38.25 313 GLY A O 1
ATOM 2328 N N . TRP A 1 314 ? -14.713 -19.293 31.684 1.00 34.12 314 TRP A N 1
ATOM 2329 C CA . TRP A 1 314 ? -16.010 -19.988 31.627 1.00 34.12 314 TRP A CA 1
ATOM 2330 C C . TRP A 1 314 ? -15.866 -21.495 31.880 1.00 34.12 314 TRP A C 1
ATOM 2332 O O . TRP A 1 314 ? -15.980 -22.312 30.969 1.00 34.12 314 TRP A O 1
ATOM 2342 N N . ARG A 1 315 ? -15.630 -21.869 33.146 1.00 28.50 315 ARG A N 1
ATOM 2343 C CA . ARG A 1 315 ? -16.012 -23.201 33.644 1.00 28.50 315 ARG A CA 1
ATOM 2344 C C . ARG A 1 315 ? -17.425 -23.111 34.206 1.00 28.50 315 ARG A C 1
ATOM 2346 O O . ARG A 1 315 ? -17.668 -22.347 35.135 1.00 28.50 315 ARG A O 1
ATOM 2353 N N . SER A 1 316 ? -18.337 -23.892 33.641 1.00 29.23 316 SER A N 1
ATOM 2354 C CA . SER A 1 316 ? -19.723 -23.974 34.093 1.00 29.23 316 SER A CA 1
ATOM 2355 C C . SER A 1 316 ? -19.805 -24.604 35.483 1.00 29.23 316 SER A C 1
ATOM 2357 O O . SER A 1 316 ? -19.562 -25.799 35.624 1.00 29.23 316 SER A O 1
ATOM 2359 N N . ASN A 1 317 ? -20.205 -23.818 36.482 1.00 30.92 317 ASN A N 1
ATOM 2360 C CA . ASN A 1 317 ? -20.849 -24.338 37.683 1.00 30.92 317 ASN A CA 1
ATOM 2361 C C . ASN A 1 317 ? -22.339 -23.995 37.584 1.00 30.92 317 ASN A C 1
ATOM 2363 O O . ASN A 1 317 ? -22.705 -22.820 37.555 1.00 30.92 317 ASN A O 1
ATOM 2367 N N . GLU A 1 318 ? -23.186 -25.018 37.506 1.00 28.16 318 GLU A N 1
ATOM 2368 C CA . GLU A 1 318 ? -24.638 -24.867 37.613 1.00 28.16 318 GLU A CA 1
ATOM 2369 C C . GLU A 1 318 ? -25.043 -24.407 39.021 1.00 28.16 318 GLU A C 1
ATOM 2371 O O . GLU A 1 318 ? -24.428 -24.805 40.014 1.00 28.16 318 GLU A O 1
ATOM 2376 N N . PRO A 1 319 ? -26.148 -23.657 39.121 1.00 33.53 319 PRO A N 1
ATOM 2377 C CA . PRO A 1 319 ? -27.045 -23.774 40.261 1.00 33.53 319 PRO A CA 1
ATOM 2378 C C . PRO A 1 319 ? -28.482 -24.085 39.811 1.00 33.53 319 PRO A C 1
ATOM 2380 O O . PRO A 1 319 ? -29.140 -23.288 39.140 1.00 33.53 319 PRO A O 1
ATOM 2383 N N . THR A 1 320 ? -28.987 -25.250 40.218 1.00 28.80 320 THR A N 1
ATOM 2384 C CA . THR A 1 320 ? -30.400 -25.660 40.099 1.00 28.80 320 THR A CA 1
ATOM 2385 C C . THR A 1 320 ? -31.260 -24.893 41.141 1.00 28.80 320 THR A C 1
ATOM 2387 O O . THR A 1 320 ? -30.716 -24.459 42.160 1.00 28.80 320 THR A O 1
ATOM 2390 N N . PRO A 1 321 ? -32.572 -24.650 40.921 1.00 38.09 321 PRO A N 1
ATOM 2391 C CA . PRO A 1 321 ? -33.277 -23.516 41.537 1.00 38.09 321 PRO A CA 1
ATOM 2392 C C . PRO A 1 321 ? -34.132 -23.862 42.772 1.00 38.09 321 PRO A C 1
ATOM 2394 O O . PRO A 1 321 ? -34.459 -25.021 43.021 1.00 38.09 321 PRO A O 1
ATOM 2397 N N . ALA A 1 322 ? -34.595 -22.826 43.487 1.00 27.02 322 ALA A N 1
ATOM 2398 C CA . ALA A 1 322 ? -35.640 -22.918 44.512 1.00 27.02 322 ALA A CA 1
ATOM 2399 C C . ALA A 1 322 ? -36.676 -21.773 44.400 1.00 27.02 322 ALA A C 1
ATOM 2401 O O . ALA A 1 322 ? -36.376 -20.683 43.919 1.00 27.02 322 ALA A O 1
ATOM 2402 N N . VAL A 1 323 ? -37.910 -22.071 44.816 1.00 34.78 323 VAL A N 1
ATOM 2403 C CA . VAL A 1 323 ? -39.181 -21.364 44.524 1.00 34.78 323 VAL A CA 1
ATOM 2404 C C . VAL A 1 323 ? -39.544 -20.340 45.633 1.00 34.78 323 VAL A C 1
ATOM 2406 O O . VAL A 1 323 ? -39.133 -20.542 46.776 1.00 34.78 323 VAL A O 1
ATOM 2409 N N . PRO A 1 324 ? -40.290 -19.246 45.346 1.00 36.66 324 PRO A N 1
ATOM 2410 C CA . PRO A 1 324 ? -40.553 -18.164 46.308 1.00 36.66 324 PRO A CA 1
ATOM 2411 C C . PRO A 1 324 ? -41.723 -18.440 47.275 1.00 36.66 324 PRO A C 1
ATOM 2413 O O . PRO A 1 324 ? -42.491 -19.385 47.093 1.00 36.66 324 PRO A O 1
ATOM 2416 N N . ARG A 1 325 ? -41.891 -17.564 48.281 1.00 29.38 325 ARG A N 1
ATOM 2417 C CA . ARG A 1 325 ? -43.095 -17.482 49.129 1.00 29.38 325 ARG A CA 1
ATOM 2418 C C . ARG A 1 325 ? -43.463 -16.044 49.502 1.00 29.38 325 ARG A C 1
ATOM 2420 O O . ARG A 1 325 ? -42.592 -15.190 49.646 1.00 29.38 325 ARG A O 1
ATOM 2427 N N . ASP A 1 326 ? -44.765 -15.826 49.641 1.00 29.83 326 ASP A N 1
ATOM 2428 C CA . ASP A 1 326 ? -45.427 -14.523 49.710 1.00 29.83 326 ASP A CA 1
ATOM 2429 C C . ASP A 1 326 ? -45.400 -13.816 51.074 1.00 29.83 326 ASP A C 1
ATOM 2431 O O . ASP A 1 326 ? -45.424 -14.450 52.127 1.00 29.83 326 ASP A O 1
ATOM 2435 N N . GLY A 1 327 ? -45.572 -12.490 51.006 1.00 24.64 327 GLY A N 1
ATOM 2436 C CA . GLY A 1 327 ? -46.714 -11.847 51.666 1.00 24.64 327 GLY A CA 1
ATOM 2437 C C . GLY A 1 327 ? -46.459 -11.099 52.976 1.00 24.64 327 GLY A C 1
ATOM 2438 O O . GLY A 1 327 ? -46.310 -11.718 54.017 1.00 24.64 327 GLY A O 1
ATOM 2439 N N . PHE A 1 328 ? -46.564 -9.764 52.930 1.00 27.03 328 PHE A N 1
ATOM 2440 C CA . PHE A 1 328 ? -47.423 -8.958 53.820 1.00 27.03 328 PHE A CA 1
ATOM 2441 C C . PHE A 1 328 ? -47.576 -7.523 53.265 1.00 27.03 328 PHE A C 1
ATOM 2443 O O . PHE A 1 328 ? -46.664 -6.977 52.651 1.00 27.03 328 PHE A O 1
ATOM 2450 N N . ALA A 1 329 ? -48.752 -6.929 53.469 1.00 27.41 329 ALA A N 1
ATOM 2451 C CA . ALA A 1 329 ? -49.159 -5.564 53.096 1.00 27.41 329 ALA A CA 1
ATOM 2452 C C . ALA A 1 329 ? -50.324 -5.144 54.035 1.00 27.41 329 ALA A C 1
ATOM 2454 O O . ALA A 1 329 ? -50.758 -6.003 54.811 1.00 27.41 329 ALA A O 1
ATOM 2455 N N . PRO A 1 330 ? -50.942 -3.944 53.944 1.00 40.72 330 PRO A N 1
ATOM 2456 C CA . PRO A 1 330 ? -50.527 -2.661 53.346 1.00 40.72 330 PRO A CA 1
ATOM 2457 C C . PRO A 1 330 ? -50.635 -1.466 54.341 1.00 40.72 330 PRO A C 1
ATOM 2459 O O . PRO A 1 330 ? -51.156 -1.623 55.442 1.00 40.72 330 PRO A O 1
ATOM 2462 N N . ALA A 1 331 ? -50.259 -0.245 53.925 1.00 28.58 331 ALA A N 1
ATOM 2463 C CA . ALA A 1 331 ? -50.810 1.004 54.487 1.00 28.58 331 ALA A CA 1
ATOM 2464 C C . ALA A 1 331 ? -50.745 2.186 53.487 1.00 28.58 331 ALA A C 1
ATOM 2466 O O . ALA A 1 331 ? -49.672 2.551 53.022 1.00 28.58 331 ALA A O 1
ATOM 2467 N N . ASP A 1 332 ? -51.930 2.713 53.165 1.00 29.12 332 ASP A N 1
ATOM 2468 C CA . ASP A 1 332 ? -52.359 4.013 52.609 1.00 29.12 332 ASP A CA 1
ATOM 2469 C C . ASP A 1 332 ? -51.504 4.926 51.691 1.00 29.12 332 ASP A C 1
ATOM 2471 O O . ASP A 1 332 ? -50.326 5.213 51.878 1.00 29.12 332 ASP A O 1
ATOM 2475 N N . ARG A 1 333 ? -52.223 5.486 50.700 1.00 27.16 333 ARG A N 1
ATOM 2476 C CA . ARG A 1 333 ? -51.818 6.560 49.767 1.00 27.16 333 ARG A CA 1
ATOM 2477 C C . ARG A 1 333 ? -52.184 7.949 50.334 1.00 27.16 333 ARG A C 1
ATOM 2479 O O . ARG A 1 333 ? -53.047 8.034 51.205 1.00 27.16 333 ARG A O 1
ATOM 2486 N N . PRO A 1 334 ? -51.691 9.051 49.733 1.00 31.95 334 PRO A N 1
ATOM 2487 C CA . PRO A 1 334 ? -52.522 9.732 48.722 1.00 31.95 334 PRO A CA 1
ATOM 2488 C C . PRO A 1 334 ? -51.803 10.079 47.399 1.00 31.95 334 PRO A C 1
ATOM 2490 O O . PRO A 1 334 ? -50.600 9.903 47.242 1.00 31.95 334 PRO A O 1
ATOM 2493 N N . ARG A 1 335 ? -52.597 10.545 46.421 1.00 25.44 335 ARG A N 1
ATOM 2494 C CA . ARG A 1 335 ? -52.193 11.003 45.072 1.00 25.44 335 ARG A CA 1
ATOM 2495 C C . ARG A 1 335 ? -51.218 12.191 45.092 1.00 25.44 335 ARG A C 1
ATOM 2497 O O . ARG A 1 335 ? -51.382 13.067 45.932 1.00 25.44 335 ARG A O 1
ATOM 2504 N N . ASN A 1 336 ? -50.361 12.287 44.064 1.00 29.34 336 ASN A N 1
ATOM 2505 C CA . ASN A 1 336 ? -50.318 13.421 43.118 1.00 29.34 336 ASN A CA 1
ATOM 2506 C C . ASN A 1 336 ? -49.417 13.124 41.890 1.00 29.34 336 ASN A C 1
ATOM 2508 O O . ASN A 1 336 ? -48.375 12.489 42.011 1.00 29.34 336 ASN A O 1
ATOM 2512 N N . GLU A 1 337 ? -49.845 13.607 40.723 1.00 25.11 337 GLU A N 1
ATOM 2513 C CA . GLU A 1 337 ? -49.098 13.771 39.454 1.00 25.11 337 GLU A CA 1
ATOM 2514 C C . GLU A 1 337 ? -48.814 15.285 39.251 1.00 25.11 337 GLU A C 1
ATOM 2516 O O . GLU A 1 337 ? -49.331 16.079 40.044 1.00 25.11 337 GLU A O 1
ATOM 2521 N N . PRO A 1 338 ? -48.202 15.764 38.144 1.00 35.69 338 PRO A N 1
ATOM 2522 C CA . PRO A 1 338 ? -47.042 15.292 37.362 1.00 35.69 338 PRO A CA 1
ATOM 2523 C C . PRO A 1 338 ? -45.993 16.427 37.161 1.00 35.69 338 PRO A C 1
ATOM 2525 O O . PRO A 1 338 ? -46.291 17.585 37.446 1.00 35.69 338 PRO A O 1
ATOM 2528 N N . THR A 1 339 ? -44.832 16.167 36.528 1.00 26.81 339 THR A N 1
ATOM 2529 C CA . THR A 1 339 ? -44.019 17.265 35.938 1.00 26.81 339 THR A CA 1
ATOM 2530 C C . THR A 1 339 ? -43.296 16.872 34.641 1.00 26.81 339 THR A C 1
ATOM 2532 O O . THR A 1 339 ? -42.522 15.919 34.607 1.00 26.81 339 THR A O 1
ATOM 2535 N N . LEU A 1 340 ? -43.528 17.659 33.583 1.00 26.66 340 LEU A N 1
ATOM 2536 C CA . LEU A 1 340 ? -42.807 17.665 32.299 1.00 26.66 340 LEU A CA 1
ATOM 2537 C C . LEU A 1 340 ? -41.788 18.825 32.247 1.00 26.66 340 LEU A C 1
ATOM 2539 O O . LEU A 1 340 ? -41.806 19.716 33.091 1.00 26.66 340 LEU A O 1
ATOM 2543 N N . ALA A 1 341 ? -40.901 18.808 31.248 1.00 24.19 341 ALA A N 1
ATOM 2544 C CA . ALA A 1 341 ? -39.775 19.738 31.092 1.00 24.19 341 ALA A CA 1
ATOM 2545 C C . ALA A 1 341 ? -40.141 21.248 31.069 1.00 24.19 341 ALA A C 1
ATOM 2547 O O . ALA A 1 341 ? -41.207 21.611 30.564 1.00 24.19 341 ALA A O 1
ATOM 2548 N N . PRO A 1 342 ? -39.230 22.145 31.506 1.00 30.66 342 PRO A N 1
ATOM 2549 C CA . PRO A 1 342 ? -39.386 23.588 31.338 1.00 30.66 342 PRO A CA 1
ATOM 2550 C C . PRO A 1 342 ? -39.069 24.054 29.904 1.00 30.66 342 PRO A C 1
ATOM 2552 O O . PRO A 1 342 ? -38.253 23.465 29.191 1.00 30.66 342 PRO A O 1
ATOM 2555 N N . ARG A 1 343 ? -39.730 25.140 29.487 1.00 25.23 343 ARG A N 1
ATOM 2556 C CA . ARG A 1 343 ? -39.635 25.770 28.157 1.00 25.23 343 ARG A CA 1
ATOM 2557 C C . ARG A 1 343 ? -38.871 27.103 28.227 1.00 25.23 343 ARG A C 1
ATOM 2559 O O . ARG A 1 343 ? -38.677 27.652 29.303 1.00 25.23 343 ARG A O 1
ATOM 2566 N N . ARG A 1 344 ? -38.473 27.617 27.056 1.00 27.42 344 ARG A N 1
ATOM 2567 C CA . ARG A 1 344 ? -37.883 28.957 26.859 1.00 27.42 344 ARG A CA 1
ATOM 2568 C C . ARG A 1 344 ? -38.791 30.078 27.375 1.00 27.42 344 ARG A C 1
ATOM 2570 O O . ARG A 1 344 ? -40.002 29.997 27.186 1.00 27.42 344 ARG A O 1
ATOM 2577 N N . GLU A 1 345 ? -38.177 31.168 27.829 1.00 27.64 345 GLU A N 1
ATOM 2578 C CA . GLU A 1 345 ? -38.814 32.486 27.927 1.00 27.64 345 GLU A CA 1
ATOM 2579 C C . GLU A 1 345 ? -38.242 33.456 26.882 1.00 27.64 345 GLU A C 1
ATOM 2581 O O . GLU A 1 345 ? -37.094 33.346 26.443 1.00 27.64 345 GLU A O 1
ATOM 2586 N N . THR A 1 346 ? -39.083 34.397 26.467 1.00 26.81 346 THR A N 1
ATOM 2587 C CA . THR A 1 346 ? -38.782 35.515 25.569 1.00 26.81 346 THR A CA 1
ATOM 2588 C C . THR A 1 346 ? -39.216 36.777 26.301 1.00 26.81 346 THR A C 1
ATOM 2590 O O . THR A 1 346 ? -40.309 36.790 26.860 1.00 26.81 346 THR A O 1
ATOM 2593 N N . ILE A 1 347 ? -38.389 37.823 26.301 1.00 30.36 347 ILE A N 1
ATOM 2594 C CA . ILE A 1 347 ? -38.750 39.125 26.871 1.00 30.36 347 ILE A CA 1
ATOM 2595 C C . ILE A 1 347 ? -38.618 40.180 25.781 1.00 30.36 347 ILE A C 1
ATOM 2597 O O . ILE A 1 347 ? -37.571 40.306 25.149 1.00 30.36 347 ILE A O 1
ATOM 2601 N N . GLU A 1 348 ? -39.689 40.944 25.598 1.00 28.64 348 GLU A N 1
ATOM 2602 C CA . GLU A 1 348 ? -39.748 42.120 24.743 1.00 28.64 348 GLU A CA 1
ATOM 2603 C C . GLU A 1 348 ? -40.215 43.333 25.569 1.00 28.64 348 GLU A C 1
ATOM 2605 O O . GLU A 1 348 ? -41.113 43.208 26.398 1.00 28.64 348 GLU A O 1
ATOM 2610 N N . GLN A 1 349 ? -39.636 44.497 25.248 1.00 27.34 349 GLN A N 1
ATOM 2611 C CA . GLN A 1 349 ? -40.173 45.862 25.419 1.00 27.34 349 GLN A CA 1
ATOM 2612 C C . GLN A 1 349 ? -40.205 46.535 26.816 1.00 27.34 349 GLN A C 1
ATOM 2614 O O . GLN A 1 349 ? -40.997 46.185 27.685 1.00 27.34 349 GLN A O 1
ATOM 2619 N N . LEU A 1 350 ? -39.378 47.598 26.939 1.00 31.00 350 LEU A N 1
ATOM 2620 C CA . LEU A 1 350 ? -39.583 48.931 27.575 1.00 31.00 350 LEU A CA 1
ATOM 2621 C C . LEU A 1 350 ? -38.223 49.695 27.619 1.00 31.00 350 LEU A C 1
ATOM 2623 O O . LEU A 1 350 ? -37.204 49.066 27.880 1.00 31.00 350 LEU A O 1
ATOM 2627 N N . GLY A 1 351 ? -38.092 51.015 27.403 1.00 25.56 351 GLY A N 1
ATOM 2628 C CA . GLY A 1 351 ? -39.019 51.987 26.797 1.00 25.56 351 GLY A CA 1
ATOM 2629 C C . GLY A 1 351 ? -38.704 53.470 27.116 1.00 25.56 351 GLY A C 1
ATOM 2630 O O . GLY A 1 351 ? -39.226 53.954 28.112 1.00 25.56 351 GLY A O 1
ATOM 2631 N N . TYR A 1 352 ? -37.975 54.183 26.227 1.00 28.02 352 TYR A N 1
ATOM 2632 C CA . TYR A 1 352 ? -37.669 55.650 26.248 1.00 28.02 352 TYR A CA 1
ATOM 2633 C C . TYR A 1 352 ? -36.753 56.132 27.423 1.00 28.02 352 TYR A C 1
ATOM 2635 O O . TYR A 1 352 ? -36.700 55.468 28.451 1.00 28.02 352 TYR A O 1
ATOM 2643 N N . ASP A 1 353 ? -35.907 57.184 27.371 1.00 27.59 353 ASP A N 1
ATOM 2644 C CA . ASP A 1 353 ? -35.774 58.391 26.514 1.00 27.59 353 ASP A CA 1
ATOM 2645 C C . ASP A 1 353 ? -34.291 58.869 26.297 1.00 27.59 353 ASP A C 1
ATOM 2647 O O . ASP A 1 353 ? -33.350 58.317 26.869 1.00 27.59 353 ASP A O 1
ATOM 2651 N N . GLU A 1 354 ? -34.099 59.903 25.457 1.00 26.89 354 GLU A N 1
ATOM 2652 C CA . GLU A 1 354 ? -32.846 60.548 24.952 1.00 26.89 354 GLU A CA 1
ATOM 2653 C C . GLU A 1 354 ? -32.311 61.728 25.860 1.00 26.89 354 GLU A C 1
ATOM 2655 O O . GLU A 1 354 ? -32.822 61.902 26.965 1.00 26.89 354 GLU A O 1
ATOM 2660 N N . PRO A 1 355 ? -31.409 62.669 25.446 1.00 40.88 355 PRO A N 1
ATOM 2661 C CA . PRO A 1 355 ? -29.983 62.577 25.050 1.00 40.88 355 PRO A CA 1
ATOM 2662 C C . PRO A 1 355 ? -29.040 63.608 25.764 1.00 40.88 355 PRO A C 1
ATOM 2664 O O . PRO A 1 355 ? -29.497 64.603 26.321 1.00 40.88 355 PRO A O 1
ATOM 2667 N N . VAL A 1 356 ? -27.702 63.509 25.614 1.00 29.06 356 VAL A N 1
ATOM 2668 C CA . VAL A 1 356 ? -26.770 64.659 25.827 1.00 29.06 356 VAL A CA 1
ATOM 2669 C C . VAL A 1 356 ? -25.644 64.698 24.778 1.00 29.06 356 VAL A C 1
ATOM 2671 O O . VAL A 1 356 ? -24.988 63.696 24.512 1.00 29.06 356 VAL A O 1
ATOM 2674 N N . LYS A 1 357 ? -25.401 65.887 24.202 1.00 28.78 357 LYS A N 1
ATOM 2675 C CA . LYS A 1 357 ? -24.315 66.207 23.247 1.00 28.78 357 LYS A CA 1
ATOM 2676 C C . LYS A 1 357 ? -23.152 66.925 23.939 1.00 28.78 357 LYS A C 1
ATOM 2678 O O . LYS A 1 357 ? -23.405 67.678 24.872 1.00 28.78 357 LYS A O 1
ATOM 2683 N N . LEU A 1 358 ? -21.943 66.840 23.370 1.00 28.28 358 LEU A N 1
ATOM 2684 C CA . LEU A 1 358 ? -20.974 67.951 23.237 1.00 28.28 358 LEU A CA 1
ATOM 2685 C C . LEU A 1 358 ? -19.856 67.568 22.237 1.00 28.28 358 LEU A C 1
ATOM 2687 O O . LEU A 1 358 ? -19.640 66.389 21.967 1.00 28.28 358 LEU A O 1
ATOM 2691 N N . SER A 1 359 ? -19.194 68.553 21.620 1.00 30.11 359 SER A N 1
ATOM 2692 C CA . SER A 1 359 ? -18.167 68.357 20.567 1.00 30.11 359 SER A CA 1
ATOM 2693 C C . SER A 1 359 ? -16.996 69.370 20.738 1.00 30.11 359 SER A C 1
ATOM 2695 O O . SER A 1 359 ? -16.887 69.922 21.831 1.00 30.11 359 SER A O 1
ATOM 2697 N N . PRO A 1 360 ? -16.046 69.545 19.790 1.00 43.38 360 PRO A N 1
ATOM 2698 C CA . PRO A 1 360 ? -14.614 69.269 19.987 1.00 43.38 360 PRO A CA 1
ATOM 2699 C C . PRO A 1 360 ? -13.733 70.542 20.057 1.00 43.38 360 PRO A C 1
ATOM 2701 O O . PRO A 1 360 ? -14.267 71.651 20.084 1.00 43.38 360 PRO A O 1
ATOM 2704 N N . PRO A 1 361 ? -12.387 70.405 20.030 1.00 34.00 361 PRO A N 1
ATOM 2705 C CA . PRO A 1 361 ? -11.630 71.247 19.085 1.00 34.00 361 PRO A CA 1
ATOM 2706 C C . PRO A 1 361 ? -10.374 70.628 18.412 1.00 34.00 361 PRO A C 1
ATOM 2708 O O . PRO A 1 361 ? -9.657 69.821 18.994 1.00 34.00 361 PRO A O 1
ATOM 2711 N N . ASP A 1 362 ? -10.121 71.143 17.201 1.00 28.81 362 ASP A N 1
ATOM 2712 C CA . ASP A 1 362 ? -8.853 71.443 16.499 1.00 28.81 362 ASP A CA 1
ATOM 2713 C C . ASP A 1 362 ? -7.798 70.398 16.052 1.00 28.81 362 ASP A C 1
ATOM 2715 O O . ASP A 1 362 ? -7.513 69.377 16.669 1.00 28.81 362 ASP A O 1
ATOM 2719 N N . GLN A 1 363 ? -7.220 70.715 14.880 1.00 32.09 363 GLN A N 1
ATOM 2720 C CA . GLN A 1 363 ? -6.290 69.921 14.055 1.00 32.09 363 GLN A CA 1
ATOM 2721 C C . GLN A 1 363 ? -4.816 70.363 14.255 1.00 32.09 363 GLN A C 1
ATOM 2723 O O . GLN A 1 363 ? -4.556 71.370 14.915 1.00 32.09 363 GLN A O 1
ATOM 2728 N N . PRO A 1 364 ? -3.833 69.694 13.611 1.00 29.77 364 PRO A N 1
ATOM 2729 C CA . PRO A 1 364 ? -3.455 70.157 12.268 1.00 29.77 364 PRO A CA 1
ATOM 2730 C C . PRO A 1 364 ? -3.190 69.045 11.234 1.00 29.77 364 PRO A C 1
ATOM 2732 O O . PRO A 1 364 ? -2.837 67.911 11.550 1.00 29.77 364 PRO A O 1
ATOM 2735 N N . ARG A 1 365 ? -3.330 69.416 9.956 1.00 27.12 365 ARG A N 1
ATOM 2736 C CA . ARG A 1 365 ? -3.092 68.564 8.779 1.00 27.12 365 ARG A CA 1
ATOM 2737 C C . ARG A 1 365 ? -1.619 68.164 8.617 1.00 27.12 365 ARG A C 1
ATOM 2739 O O . ARG A 1 365 ? -0.731 69.007 8.729 1.00 27.12 365 ARG A O 1
ATOM 2746 N N . ARG A 1 366 ? -1.390 66.934 8.147 1.00 28.22 366 ARG A N 1
ATOM 2747 C CA . ARG A 1 366 ? -0.329 66.623 7.173 1.00 28.22 366 ARG A CA 1
ATOM 2748 C C . ARG A 1 366 ? -0.912 65.796 6.034 1.00 28.22 366 ARG A C 1
ATOM 2750 O O . ARG A 1 366 ? -1.792 64.969 6.248 1.00 28.22 366 ARG A O 1
ATOM 2757 N N . GLU A 1 367 ? -0.444 66.089 4.833 1.00 27.92 367 GLU A N 1
ATOM 2758 C CA . GLU A 1 367 ? -0.925 65.522 3.576 1.00 27.92 367 GLU A CA 1
ATOM 2759 C C . GLU A 1 367 ? -0.275 64.158 3.310 1.00 27.92 367 GLU A C 1
ATOM 2761 O O . GLU A 1 367 ? 0.904 63.970 3.605 1.00 27.92 367 GLU A O 1
ATOM 2766 N N . SER A 1 368 ? -1.033 63.240 2.708 1.00 30.31 368 SER A N 1
ATOM 2767 C CA . SER A 1 368 ? -0.520 62.058 2.005 1.00 30.31 368 SER A CA 1
ATOM 2768 C C . SER A 1 368 ? -1.470 61.705 0.847 1.00 30.31 368 SER A C 1
ATOM 2770 O O . SER A 1 368 ? -2.659 62.027 0.930 1.00 30.31 368 SER A O 1
ATOM 2772 N N . PRO A 1 369 ? -0.958 61.132 -0.258 1.00 31.16 369 PRO A N 1
ATOM 2773 C CA . PRO A 1 369 ? -1.621 61.174 -1.563 1.00 31.16 369 PRO A CA 1
ATOM 2774 C C . PRO A 1 369 ? -2.727 60.126 -1.762 1.00 31.16 369 PRO A C 1
ATOM 2776 O O . PRO A 1 369 ? -2.847 59.156 -1.017 1.00 31.16 369 PRO A O 1
ATOM 2779 N N . ALA A 1 370 ? -3.530 60.342 -2.809 1.00 30.44 370 ALA A N 1
ATOM 2780 C CA . ALA A 1 370 ? -4.667 59.503 -3.182 1.00 30.44 370 ALA A CA 1
ATOM 2781 C C . ALA A 1 370 ? -4.261 58.093 -3.679 1.00 30.44 370 ALA A C 1
ATOM 2783 O O . ALA A 1 370 ? -3.206 57.947 -4.302 1.00 30.44 370 ALA A O 1
ATOM 2784 N N . PRO A 1 371 ? -5.109 57.067 -3.464 1.00 30.72 371 PRO A N 1
ATOM 2785 C CA . PRO A 1 371 ? -4.893 55.715 -3.973 1.00 30.72 371 PRO A CA 1
ATOM 2786 C C . PRO A 1 371 ? -5.419 55.543 -5.414 1.00 30.72 371 PRO A C 1
ATOM 2788 O O . PRO A 1 371 ? -6.464 56.109 -5.743 1.00 30.72 371 PRO A O 1
ATOM 2791 N N . PRO A 1 372 ? -4.774 54.714 -6.253 1.00 29.64 372 PRO A N 1
ATOM 2792 C CA . PRO A 1 372 ? -5.382 54.177 -7.464 1.00 29.64 372 PRO A CA 1
ATOM 2793 C C . PRO A 1 372 ? -6.088 52.830 -7.205 1.00 29.64 372 PRO A C 1
ATOM 2795 O O . PRO A 1 372 ? -5.494 51.895 -6.675 1.00 29.64 372 PRO A O 1
ATOM 2798 N N . ASP A 1 373 ? -7.354 52.777 -7.616 1.00 28.38 373 ASP A N 1
ATOM 2799 C CA . ASP A 1 373 ? -8.164 51.627 -8.045 1.00 28.38 373 ASP A CA 1
ATOM 2800 C C . ASP A 1 373 ? -8.133 50.308 -7.245 1.00 28.38 373 ASP A C 1
ATOM 2802 O O . ASP A 1 373 ? -7.284 49.432 -7.410 1.00 28.38 373 ASP A O 1
ATOM 2806 N N . ALA A 1 374 ? -9.204 50.102 -6.471 1.00 28.28 374 ALA A N 1
ATOM 2807 C CA . ALA A 1 374 ? -9.550 48.809 -5.893 1.00 28.28 374 ALA A CA 1
ATOM 2808 C C . ALA A 1 374 ? -10.186 47.879 -6.944 1.00 28.28 374 ALA A C 1
ATOM 2810 O O . ALA A 1 374 ? -11.326 48.087 -7.367 1.00 28.28 374 ALA A O 1
ATOM 2811 N N . LEU A 1 375 ? -9.484 46.803 -7.309 1.00 29.56 375 LEU A N 1
ATOM 2812 C CA . LEU A 1 375 ? -10.102 45.649 -7.963 1.00 29.56 375 LEU A CA 1
ATOM 2813 C C . LEU A 1 375 ? -10.856 44.807 -6.924 1.00 29.56 375 LEU A C 1
ATOM 2815 O O . LEU A 1 375 ? -10.303 44.416 -5.897 1.00 29.56 375 LEU A O 1
ATOM 2819 N N . LEU A 1 376 ? -12.128 44.528 -7.210 1.00 29.25 376 LEU A N 1
ATOM 2820 C CA . LEU A 1 376 ? -13.002 43.706 -6.376 1.00 29.25 376 LEU A CA 1
ATOM 2821 C C . LEU A 1 376 ? -12.526 42.245 -6.377 1.00 29.25 376 LEU A C 1
ATOM 2823 O O . LEU A 1 376 ? -12.622 41.562 -7.396 1.00 29.25 376 LEU A O 1
ATOM 2827 N N . VAL A 1 377 ? -12.064 41.756 -5.226 1.00 30.41 377 VAL A N 1
ATOM 2828 C CA . VAL A 1 377 ? -11.827 40.326 -4.985 1.00 30.41 377 VAL A CA 1
ATOM 2829 C C . VAL A 1 377 ? -13.128 39.703 -4.457 1.00 30.41 377 VAL A C 1
ATOM 2831 O O . VAL A 1 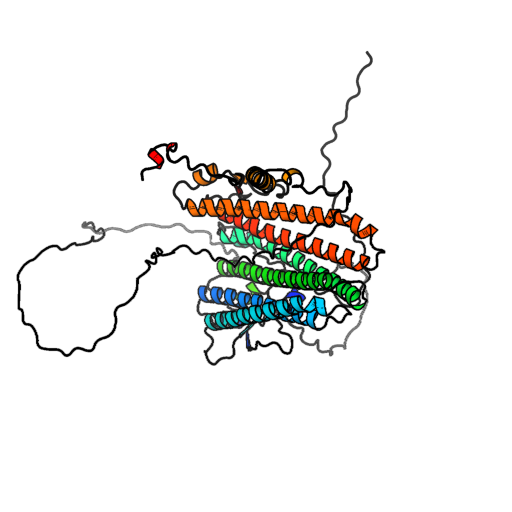377 ? -13.649 40.193 -3.451 1.00 30.41 377 VAL A O 1
ATOM 2834 N N . PRO A 1 378 ? -13.682 38.654 -5.096 1.00 30.98 378 PRO A N 1
ATOM 2835 C CA . PRO A 1 378 ? -14.816 37.917 -4.548 1.00 30.98 378 PRO A CA 1
ATOM 2836 C C . PRO A 1 378 ? -14.446 37.227 -3.230 1.00 30.98 378 PRO A C 1
ATOM 2838 O O . PRO A 1 378 ? -13.376 36.636 -3.112 1.00 30.98 378 PRO A O 1
ATOM 2841 N N . VAL A 1 379 ? -15.344 37.287 -2.247 1.00 31.20 379 VAL A N 1
ATOM 2842 C CA . VAL A 1 379 ? -15.214 36.545 -0.987 1.00 31.20 379 VAL A CA 1
ATOM 2843 C C . VAL A 1 379 ? -15.767 35.136 -1.193 1.00 31.20 379 VAL A C 1
ATOM 2845 O O . VAL A 1 379 ? -16.956 34.986 -1.479 1.00 31.20 379 VAL A O 1
ATOM 2848 N N . ASP A 1 380 ? -14.923 34.116 -1.032 1.00 31.66 380 ASP A N 1
ATOM 2849 C CA . ASP A 1 380 ? -15.362 32.718 -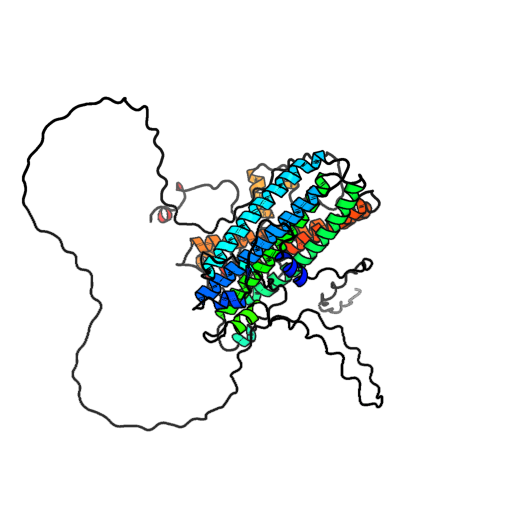1.041 1.00 31.66 380 ASP A CA 1
ATOM 2850 C C . ASP A 1 380 ? -16.213 32.386 0.207 1.00 31.66 380 ASP A C 1
ATOM 2852 O O . ASP A 1 380 ? -15.884 32.822 1.316 1.00 31.66 380 ASP A O 1
ATOM 2856 N N . PRO A 1 381 ? -17.300 31.601 0.069 1.00 30.30 381 PRO A N 1
ATOM 2857 C CA . PRO A 1 381 ? -18.069 31.096 1.204 1.00 30.30 381 PRO A CA 1
ATOM 2858 C C . PRO A 1 381 ? -17.303 29.993 1.970 1.00 30.30 381 PRO A C 1
ATOM 2860 O O . PRO A 1 381 ? -16.433 29.330 1.402 1.00 30.30 381 PRO A O 1
ATOM 2863 N N . PRO A 1 382 ? -17.619 29.757 3.260 1.00 28.02 382 PRO A N 1
ATOM 2864 C CA . PRO A 1 382 ? -16.848 28.853 4.113 1.00 28.02 382 PRO A CA 1
ATOM 2865 C C . PRO A 1 382 ? -16.940 27.387 3.665 1.00 28.02 382 PRO A C 1
ATOM 2867 O O . PRO A 1 382 ? -18.025 26.834 3.491 1.00 28.02 382 PRO A O 1
ATOM 2870 N N . SER A 1 383 ? -15.777 26.748 3.528 1.00 28.75 383 SER A N 1
ATOM 2871 C CA . SER A 1 383 ? -15.646 25.346 3.124 1.00 28.75 383 SER A CA 1
ATOM 2872 C C . SER A 1 383 ? -15.642 24.409 4.338 1.00 28.75 383 SER A C 1
ATOM 2874 O O . SER A 1 383 ? -14.592 24.101 4.900 1.00 28.75 383 SER A O 1
ATOM 2876 N N . GLU A 1 384 ? -16.823 23.928 4.732 1.00 29.33 384 GLU A N 1
ATOM 2877 C CA . GLU A 1 384 ? -16.985 22.812 5.675 1.00 29.33 384 GLU A CA 1
ATOM 2878 C C . GLU A 1 384 ? -17.399 21.524 4.944 1.00 29.33 384 GLU A C 1
ATOM 2880 O O . GLU A 1 384 ? -18.534 21.087 5.062 1.00 29.33 384 GLU A O 1
ATOM 2885 N N . PHE A 1 385 ? -16.489 20.898 4.190 1.00 27.23 385 PHE A N 1
ATOM 2886 C CA . PHE A 1 385 ? -16.533 19.457 3.876 1.00 27.23 385 PHE A CA 1
ATOM 2887 C C . PHE A 1 385 ? -15.155 18.999 3.378 1.00 27.23 385 PHE A C 1
ATOM 2889 O O . PHE A 1 385 ? -14.817 19.177 2.211 1.00 27.23 385 PHE A O 1
ATOM 2896 N N . SER A 1 386 ? -14.359 18.385 4.259 1.00 24.61 386 SER A N 1
ATOM 2897 C CA . SER A 1 386 ? -13.024 17.875 3.918 1.00 24.61 386 SER A CA 1
ATOM 2898 C C . SER A 1 386 ? -12.875 16.399 4.310 1.00 24.61 386 SER A C 1
ATOM 2900 O O . SER A 1 386 ? -12.563 16.096 5.462 1.00 24.61 386 SER A O 1
ATOM 2902 N N . PRO A 1 387 ? -13.113 15.452 3.384 1.00 27.69 387 PRO A N 1
ATOM 2903 C CA . PRO A 1 387 ? -12.546 14.115 3.474 1.00 27.69 387 PRO A CA 1
ATOM 2904 C C . PRO A 1 387 ? -11.091 14.168 2.983 1.00 27.69 387 PRO A C 1
ATOM 2906 O O . PRO A 1 387 ? -10.821 14.710 1.912 1.00 27.69 387 PRO A O 1
ATOM 2909 N N . SER A 1 388 ? -10.155 13.612 3.757 1.00 27.50 388 SER A N 1
ATOM 2910 C CA . SER A 1 388 ? -8.704 13.731 3.545 1.00 27.50 388 SER A CA 1
ATOM 2911 C C . SER A 1 388 ? -8.256 13.515 2.093 1.00 27.50 388 SER A C 1
ATOM 2913 O O . SER A 1 388 ? -8.125 12.382 1.623 1.00 27.50 388 SER A O 1
ATOM 2915 N N . ALA A 1 389 ? -7.944 14.612 1.401 1.00 25.97 389 ALA A N 1
ATOM 2916 C CA . ALA A 1 389 ? -7.370 14.591 0.063 1.00 25.97 389 ALA A CA 1
ATOM 2917 C C . ALA A 1 389 ? -5.900 14.140 0.124 1.00 25.97 389 ALA A C 1
ATOM 2919 O O . ALA A 1 389 ? -4.977 14.956 0.127 1.00 25.97 389 ALA A O 1
ATOM 2920 N N . ARG A 1 390 ? -5.673 12.820 0.171 1.00 28.67 390 ARG A N 1
ATOM 2921 C CA . ARG A 1 390 ? -4.341 12.225 -0.018 1.00 28.67 390 ARG A CA 1
ATOM 2922 C C . ARG A 1 390 ? -3.843 12.667 -1.398 1.00 28.67 390 ARG A C 1
ATOM 2924 O O . ARG A 1 390 ? -4.478 12.351 -2.403 1.00 28.67 390 ARG A O 1
ATOM 2931 N N . ALA A 1 391 ? -2.766 13.453 -1.436 1.00 26.20 391 ALA A N 1
ATOM 2932 C CA . ALA A 1 391 ? -2.339 14.152 -2.644 1.00 26.20 391 ALA A CA 1
ATOM 2933 C C . ALA A 1 391 ? -2.118 13.175 -3.811 1.00 26.20 391 ALA A C 1
ATOM 2935 O O . ALA A 1 391 ? -1.205 12.347 -3.790 1.00 26.20 391 ALA A O 1
ATOM 2936 N N . VAL A 1 392 ? -2.952 13.288 -4.848 1.00 27.22 392 VAL A N 1
ATOM 2937 C CA . VAL A 1 392 ? -2.785 12.528 -6.088 1.00 27.22 392 VAL A CA 1
ATOM 2938 C C . VAL A 1 392 ? -1.516 13.039 -6.768 1.00 27.22 392 VAL A C 1
ATOM 2940 O O . VAL A 1 392 ? -1.532 14.094 -7.406 1.00 27.22 392 VAL A O 1
ATOM 2943 N N . ARG A 1 393 ? -0.406 12.296 -6.627 1.00 26.73 393 ARG A N 1
ATOM 2944 C CA . ARG A 1 393 ? 0.812 12.499 -7.429 1.00 26.73 393 ARG A CA 1
ATOM 2945 C C . ARG A 1 393 ? 0.377 12.498 -8.901 1.00 26.73 393 ARG A C 1
ATOM 2947 O O . ARG A 1 393 ? -0.072 11.469 -9.406 1.00 26.73 393 ARG A O 1
ATOM 2954 N N . LYS A 1 394 ? 0.459 13.652 -9.577 1.00 22.56 394 LYS A N 1
ATOM 2955 C CA . LYS A 1 394 ? 0.127 13.760 -11.006 1.00 22.56 394 LYS A CA 1
ATOM 2956 C C . LYS A 1 394 ? 0.995 12.760 -11.783 1.00 22.56 394 LYS A C 1
ATOM 2958 O O . LYS A 1 394 ? 2.212 12.774 -11.580 1.00 22.56 394 LYS A O 1
ATOM 2963 N N . PRO A 1 395 ? 0.428 11.925 -12.671 1.00 28.08 395 PRO A N 1
ATOM 2964 C CA . PRO A 1 395 ? 1.238 11.150 -13.596 1.00 28.08 395 PRO A CA 1
ATOM 2965 C C . PRO A 1 395 ? 2.085 12.115 -14.424 1.00 28.08 395 PRO A C 1
ATOM 2967 O O . PRO A 1 395 ? 1.567 13.089 -14.969 1.00 28.08 395 PRO A O 1
ATOM 2970 N N . PHE A 1 396 ? 3.387 11.857 -14.490 1.00 26.16 396 PHE A N 1
ATOM 2971 C CA . PHE A 1 396 ? 4.285 12.598 -15.366 1.00 26.16 396 PHE A CA 1
ATOM 2972 C C . PHE A 1 396 ? 3.849 12.338 -16.815 1.00 26.16 396 PHE A C 1
ATOM 2974 O O . PHE A 1 396 ? 3.719 11.174 -17.205 1.00 26.16 396 PHE A O 1
ATOM 2981 N N . GLU A 1 397 ? 3.606 13.388 -17.603 1.00 24.19 397 GLU A N 1
ATOM 2982 C CA . GLU A 1 397 ? 3.352 13.244 -19.040 1.00 24.19 397 GLU A CA 1
ATOM 2983 C C . GLU A 1 397 ? 4.638 12.771 -19.726 1.00 24.19 397 GLU A C 1
ATOM 2985 O O . GLU A 1 397 ? 5.483 13.556 -20.151 1.00 24.19 397 GLU A O 1
ATOM 2990 N N . THR A 1 398 ? 4.803 11.454 -19.812 1.00 26.42 398 THR A N 1
ATOM 2991 C CA . THR A 1 398 ? 5.826 10.847 -20.656 1.00 26.42 398 THR A CA 1
ATOM 2992 C C . THR A 1 398 ? 5.291 10.826 -22.079 1.00 26.42 398 THR A C 1
ATOM 2994 O O . THR A 1 398 ? 4.462 9.978 -22.420 1.00 26.42 398 THR A O 1
ATOM 2997 N N . THR A 1 399 ? 5.765 11.749 -22.916 1.00 25.30 399 THR A N 1
ATOM 2998 C CA . THR A 1 399 ? 5.522 11.726 -24.363 1.00 25.30 399 THR A CA 1
ATOM 2999 C C . THR A 1 399 ? 6.132 10.456 -24.955 1.00 25.30 399 THR A C 1
ATOM 3001 O O . THR A 1 399 ? 7.308 10.414 -25.307 1.00 25.30 399 THR A O 1
ATOM 3004 N N . LEU A 1 400 ? 5.327 9.398 -25.046 1.00 28.66 400 LEU A N 1
ATOM 3005 C CA . LEU A 1 400 ? 5.664 8.181 -25.774 1.00 28.66 400 LEU A CA 1
ATOM 3006 C C . LEU A 1 400 ? 5.576 8.463 -27.277 1.00 28.66 400 LEU A C 1
ATOM 3008 O O . LEU A 1 400 ? 4.564 8.173 -27.921 1.00 28.66 400 LEU A O 1
ATOM 3012 N N . GLU A 1 401 ? 6.652 9.013 -27.842 1.00 26.19 401 GLU A N 1
ATOM 3013 C CA . GLU A 1 401 ? 6.887 8.911 -29.280 1.00 26.19 401 GLU A CA 1
ATOM 3014 C C . GLU A 1 401 ? 6.897 7.425 -29.651 1.00 26.19 401 GLU A C 1
ATOM 3016 O O . GLU A 1 401 ? 7.735 6.653 -29.188 1.00 26.19 401 GLU A O 1
ATOM 3021 N N . SER A 1 402 ? 5.908 7.001 -30.436 1.00 27.62 402 SER A N 1
ATOM 3022 C CA . SER A 1 402 ? 5.801 5.614 -30.882 1.00 27.62 402 SER A CA 1
ATOM 3023 C C . SER A 1 402 ? 6.774 5.372 -32.034 1.00 27.62 402 SER A C 1
ATOM 3025 O O . SER A 1 402 ? 6.600 5.994 -33.086 1.00 27.62 402 SER A O 1
ATOM 3027 N N . PRO A 1 403 ? 7.740 4.443 -31.917 1.00 32.22 403 PRO A N 1
ATOM 3028 C CA . PRO A 1 403 ? 8.464 3.957 -33.080 1.00 32.22 403 PRO A CA 1
ATOM 3029 C C . PRO A 1 403 ? 7.468 3.207 -33.967 1.00 32.22 403 PRO A C 1
ATOM 3031 O O . PRO A 1 403 ? 6.876 2.212 -33.545 1.00 32.22 403 PRO A O 1
ATOM 3034 N N . GLY A 1 404 ? 7.252 3.699 -35.186 1.00 30.86 404 GLY A N 1
ATOM 3035 C CA . GLY A 1 404 ? 6.409 3.027 -36.170 1.00 30.86 404 GLY A CA 1
ATOM 3036 C C . GLY A 1 404 ? 7.052 1.717 -36.622 1.00 30.86 404 GLY A C 1
ATOM 3037 O O . GLY A 1 404 ? 7.918 1.727 -37.491 1.00 30.86 404 GLY A O 1
ATOM 3038 N N . GLY A 1 405 ? 6.627 0.603 -36.029 1.00 28.28 405 GLY A N 1
ATOM 3039 C CA . GLY A 1 405 ? 7.016 -0.749 -36.418 1.00 28.28 405 GLY A CA 1
ATOM 3040 C C . GLY A 1 405 ? 5.821 -1.688 -36.306 1.00 28.28 405 GLY A C 1
ATOM 3041 O O . GLY A 1 405 ? 5.280 -1.883 -35.217 1.00 28.28 405 GLY A O 1
ATOM 3042 N N . GLU A 1 406 ? 5.396 -2.252 -37.435 1.00 35.78 406 GLU A N 1
ATOM 3043 C CA . GLU A 1 406 ? 4.268 -3.182 -37.522 1.00 35.78 406 GLU A CA 1
ATOM 3044 C C . GLU A 1 406 ? 4.639 -4.540 -36.908 1.00 35.78 406 GLU A C 1
ATOM 3046 O O . GLU A 1 406 ? 5.081 -5.465 -37.585 1.00 35.78 406 GLU A O 1
ATOM 3051 N N . LEU A 1 407 ? 4.443 -4.669 -35.596 1.00 35.38 407 LEU A N 1
ATOM 3052 C CA . LEU A 1 407 ? 4.403 -5.962 -34.916 1.00 35.38 407 LEU A CA 1
ATOM 3053 C C . LEU A 1 407 ? 2.979 -6.527 -34.981 1.00 35.38 407 LEU A C 1
ATOM 3055 O O . LEU A 1 407 ? 2.257 -6.547 -33.982 1.00 35.38 407 LEU A O 1
ATOM 3059 N N . GLU A 1 408 ? 2.581 -7.015 -36.159 1.00 33.53 408 GLU A N 1
ATOM 3060 C CA . GLU A 1 408 ? 1.394 -7.868 -36.311 1.00 33.53 408 GLU A CA 1
ATOM 3061 C C . GLU A 1 408 ? 1.644 -9.261 -35.701 1.00 33.53 408 GLU A C 1
ATOM 3063 O O . GLU A 1 408 ? 1.770 -10.272 -36.388 1.00 33.53 408 GLU A O 1
ATOM 3068 N N . SER A 1 409 ? 1.702 -9.319 -34.369 1.00 35.81 409 SER A N 1
ATOM 3069 C CA . SER A 1 409 ? 1.525 -10.557 -33.612 1.00 35.81 409 SER A CA 1
ATOM 3070 C C . SER A 1 409 ? 0.119 -10.577 -33.024 1.00 35.81 409 SER A C 1
ATOM 3072 O O . SER A 1 409 ? -0.257 -9.711 -32.233 1.00 35.81 409 SER A O 1
ATOM 3074 N N . ALA A 1 410 ? -0.668 -11.589 -33.392 1.00 37.75 410 ALA A N 1
ATOM 3075 C CA . ALA A 1 410 ? -2.086 -11.712 -33.041 1.00 37.75 410 ALA A CA 1
ATOM 3076 C C . ALA A 1 410 ? -2.370 -11.927 -31.533 1.00 37.75 410 ALA A C 1
ATOM 3078 O O . ALA A 1 410 ? -3.522 -12.116 -31.148 1.00 37.75 410 ALA A O 1
ATOM 3079 N N . ALA A 1 411 ? -1.343 -11.922 -30.677 1.00 45.22 411 ALA A N 1
ATOM 3080 C CA . ALA A 1 411 ? -1.446 -12.299 -29.270 1.00 45.22 411 ALA A CA 1
ATOM 3081 C C . ALA A 1 411 ? -2.001 -11.201 -28.341 1.00 45.22 411 ALA A C 1
ATOM 3083 O O . ALA A 1 411 ? -2.568 -11.533 -27.303 1.00 45.22 411 ALA A O 1
ATOM 3084 N N . VAL A 1 412 ? -1.838 -9.908 -28.667 1.00 49.34 412 VAL A N 1
ATOM 3085 C CA . VAL A 1 412 ? -2.185 -8.811 -27.739 1.00 49.34 412 VAL A CA 1
ATOM 3086 C C . VAL A 1 412 ? -2.791 -7.601 -28.463 1.00 49.34 412 VAL A C 1
ATOM 3088 O O . VAL A 1 412 ? -2.192 -6.531 -28.551 1.00 49.34 412 VAL A O 1
ATOM 3091 N N . ILE A 1 413 ? -4.021 -7.746 -28.966 1.00 52.28 413 ILE A N 1
ATOM 3092 C CA . ILE A 1 413 ? -4.811 -6.594 -29.431 1.00 52.28 413 ILE A CA 1
ATOM 3093 C C . ILE A 1 413 ? -5.202 -5.755 -28.201 1.00 52.28 413 ILE A C 1
ATOM 3095 O O . ILE A 1 413 ? -5.904 -6.269 -27.327 1.00 52.28 413 ILE A O 1
ATOM 3099 N N . PRO A 1 414 ? -4.823 -4.463 -28.103 1.00 59.00 414 PRO A N 1
ATOM 3100 C CA . PRO A 1 414 ? -5.233 -3.634 -26.975 1.00 59.00 414 PRO A CA 1
ATOM 3101 C C . PRO A 1 414 ? -6.761 -3.528 -26.915 1.00 59.00 414 PRO A C 1
ATOM 3103 O O . PRO A 1 414 ? -7.391 -3.168 -27.915 1.00 59.00 414 PRO A O 1
ATOM 3106 N N . ARG A 1 415 ? -7.358 -3.765 -25.737 1.00 61.00 415 ARG A N 1
ATOM 3107 C CA . ARG A 1 415 ? -8.820 -3.744 -25.494 1.00 61.00 415 ARG A CA 1
ATOM 3108 C C . ARG A 1 415 ? -9.516 -2.470 -25.989 1.00 61.00 415 ARG A C 1
ATOM 3110 O O . ARG A 1 415 ? -10.692 -2.497 -26.338 1.00 61.00 415 ARG A O 1
ATOM 3117 N N . PHE A 1 416 ? -8.774 -1.365 -26.054 1.00 68.69 416 PHE A N 1
ATOM 3118 C CA . PHE A 1 416 ? -9.243 -0.041 -26.467 1.00 68.69 416 PHE A CA 1
ATOM 3119 C C . PHE A 1 416 ? -8.744 0.396 -27.856 1.00 68.69 416 PHE A C 1
ATOM 3121 O O . PHE A 1 416 ? -8.870 1.563 -28.217 1.00 68.69 416 PHE A O 1
ATOM 3128 N N . SER A 1 417 ? -8.184 -0.513 -28.659 1.00 68.25 417 SER A N 1
ATOM 3129 C CA . SER A 1 417 ? -7.722 -0.240 -30.033 1.00 68.25 417 SER A CA 1
ATOM 3130 C C . SER A 1 417 ? -8.820 0.377 -30.912 1.00 68.25 417 SER A C 1
ATOM 3132 O O . SER A 1 417 ? -8.580 1.395 -31.562 1.00 68.25 417 SER A O 1
ATOM 3134 N N . ALA A 1 418 ? -10.047 -0.148 -30.829 1.00 68.75 418 ALA A N 1
ATOM 3135 C CA . ALA A 1 418 ? -11.234 0.394 -31.496 1.00 68.75 418 ALA A CA 1
ATOM 3136 C C . ALA A 1 418 ? -11.591 1.840 -31.083 1.00 68.75 418 ALA A C 1
ATOM 3138 O O . ALA A 1 418 ? -12.268 2.541 -31.830 1.00 68.75 418 ALA A O 1
ATOM 3139 N N . LEU A 1 419 ? -11.119 2.321 -29.924 1.00 72.25 419 LEU A N 1
ATOM 3140 C CA . LEU A 1 419 ? -11.426 3.664 -29.417 1.00 72.25 419 LEU A CA 1
ATOM 3141 C C . LEU A 1 419 ? -10.536 4.767 -30.016 1.00 72.25 419 LEU A C 1
ATOM 3143 O O . LEU A 1 419 ? -10.849 5.951 -29.862 1.00 72.25 419 LEU A O 1
ATOM 3147 N N . ARG A 1 420 ? -9.436 4.411 -30.704 1.00 76.06 420 ARG A N 1
ATOM 3148 C CA . ARG A 1 420 ? -8.489 5.387 -31.282 1.00 76.06 420 ARG A CA 1
ATOM 3149 C C . ARG A 1 420 ? -9.140 6.293 -32.333 1.00 76.06 420 ARG A C 1
ATOM 3151 O O . ARG A 1 420 ? -8.800 7.469 -32.399 1.00 76.06 420 ARG A O 1
ATOM 3158 N N . GLY A 1 421 ? -10.075 5.755 -33.121 1.00 76.75 421 GLY A N 1
ATOM 3159 C CA . GLY A 1 421 ? -10.787 6.484 -34.180 1.00 76.75 421 GLY A CA 1
ATOM 3160 C C . GLY A 1 421 ? -12.081 7.183 -33.744 1.00 76.75 421 GLY A C 1
ATOM 3161 O O . GLY A 1 421 ? -12.650 7.927 -34.534 1.00 76.75 421 GLY A O 1
ATOM 3162 N N . ALA A 1 422 ? -12.560 6.957 -32.516 1.00 78.69 422 ALA A N 1
ATOM 3163 C CA . ALA A 1 422 ? -13.784 7.584 -32.012 1.00 78.69 422 ALA A CA 1
ATOM 3164 C C . ALA A 1 422 ? -13.556 9.061 -31.640 1.00 78.69 422 ALA A C 1
ATOM 3166 O O . ALA A 1 422 ? -12.463 9.420 -31.187 1.00 78.69 422 ALA A O 1
ATOM 3167 N N . ASP A 1 423 ? -14.593 9.898 -31.763 1.00 85.44 423 ASP A N 1
ATOM 3168 C CA . ASP A 1 423 ? -14.599 11.255 -31.203 1.00 85.44 423 ASP A CA 1
ATOM 3169 C C . ASP A 1 423 ? -14.446 11.227 -29.671 1.00 85.44 423 ASP A C 1
ATOM 3171 O O . ASP A 1 423 ? -14.662 10.199 -29.027 1.00 85.44 423 ASP A O 1
ATOM 3175 N N . SER A 1 424 ? -14.060 12.348 -29.060 1.00 81.88 424 SER A N 1
ATOM 3176 C CA . SER A 1 424 ? -13.737 12.399 -27.627 1.00 81.88 424 SER A CA 1
ATOM 3177 C C . SER A 1 424 ? -14.910 12.021 -26.712 1.00 81.88 424 SER A C 1
ATOM 3179 O O . SER A 1 424 ? -14.689 11.368 -25.689 1.00 81.88 424 SER A O 1
ATOM 3181 N N . ALA A 1 425 ? -16.148 12.367 -27.074 1.00 81.44 425 ALA A N 1
ATOM 3182 C CA . ALA A 1 425 ? -17.330 12.094 -26.261 1.00 81.44 425 ALA A CA 1
ATOM 3183 C C . ALA A 1 425 ? -17.784 10.629 -26.382 1.00 81.44 425 ALA A C 1
ATOM 3185 O O . ALA A 1 425 ? -18.098 9.994 -25.369 1.00 81.44 425 ALA A O 1
ATOM 3186 N N . ALA A 1 426 ? -17.774 10.060 -27.591 1.00 81.25 426 ALA A N 1
ATOM 3187 C CA . ALA A 1 426 ? -18.017 8.636 -27.807 1.00 81.25 426 ALA A CA 1
ATOM 3188 C C . ALA A 1 426 ? -16.908 7.777 -27.187 1.00 81.25 426 ALA A C 1
ATOM 3190 O O . ALA A 1 426 ? -17.211 6.788 -26.518 1.00 81.25 426 ALA A O 1
ATOM 3191 N N . ARG A 1 427 ? -15.639 8.187 -27.324 1.00 84.94 427 ARG A N 1
ATOM 3192 C CA . ARG A 1 427 ? -14.475 7.541 -26.701 1.00 84.94 427 ARG A CA 1
ATOM 3193 C C . ARG A 1 427 ? -14.617 7.476 -25.186 1.00 84.94 427 ARG A C 1
ATOM 3195 O O . ARG A 1 427 ? -14.438 6.401 -24.622 1.00 84.94 427 ARG A O 1
ATOM 3202 N N . ALA A 1 428 ? -14.981 8.586 -24.538 1.00 83.50 428 ALA A N 1
ATOM 3203 C CA . ALA A 1 428 ? -15.224 8.618 -23.097 1.00 83.50 428 ALA A CA 1
ATOM 3204 C C . ALA A 1 428 ? -16.344 7.643 -22.691 1.00 83.50 428 ALA A C 1
ATOM 3206 O O . ALA A 1 428 ? -16.131 6.799 -21.825 1.00 83.50 428 ALA A O 1
ATOM 3207 N N . LYS A 1 429 ? -17.496 7.682 -23.377 1.00 83.31 429 LYS A N 1
ATOM 3208 C CA . LYS A 1 429 ? -18.635 6.780 -23.111 1.00 83.31 429 LYS A CA 1
ATOM 3209 C C . LYS A 1 429 ? -18.280 5.302 -23.269 1.00 83.31 429 LYS A C 1
ATOM 3211 O O . LYS A 1 429 ? -18.612 4.485 -22.410 1.00 83.31 429 LYS A O 1
ATOM 3216 N N . GLN A 1 430 ? -17.597 4.955 -24.357 1.00 84.44 430 GLN A N 1
ATOM 3217 C CA . GLN A 1 430 ? -17.183 3.583 -24.644 1.00 84.44 430 GLN A CA 1
ATOM 3218 C C . GLN A 1 430 ? -16.117 3.098 -23.651 1.00 84.44 430 GLN A C 1
ATOM 3220 O O . GLN A 1 430 ? -16.196 1.957 -23.200 1.00 84.44 430 GLN A O 1
ATOM 3225 N N . LEU A 1 431 ? -15.177 3.961 -23.248 1.00 85.50 43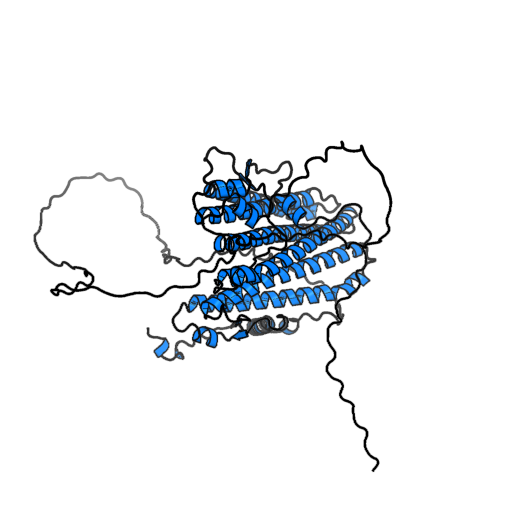1 LEU A N 1
ATOM 3226 C CA . LEU A 1 431 ? -14.183 3.646 -22.222 1.00 85.50 431 LEU A CA 1
ATOM 3227 C C . LEU A 1 431 ? -14.840 3.410 -20.855 1.00 85.50 431 LEU A C 1
ATOM 3229 O O . LEU A 1 431 ? -14.567 2.388 -20.234 1.00 85.50 431 LEU A O 1
ATOM 3233 N N . THR A 1 432 ? -15.755 4.281 -20.412 1.00 87.56 432 THR A N 1
ATOM 3234 C CA . THR A 1 432 ? -16.492 4.102 -19.148 1.00 87.56 432 THR A CA 1
ATOM 3235 C C . THR A 1 432 ? -17.287 2.793 -19.140 1.00 87.56 432 THR A C 1
ATOM 3237 O O . THR A 1 432 ? -17.177 2.020 -18.189 1.00 87.56 432 THR A O 1
ATOM 3240 N N . ALA A 1 433 ? -18.027 2.484 -20.209 1.00 84.94 433 ALA A N 1
ATOM 3241 C CA . ALA A 1 433 ? -18.754 1.216 -20.317 1.00 84.94 433 ALA A CA 1
ATOM 3242 C C . ALA A 1 433 ? -17.818 -0.009 -20.324 1.00 84.94 433 ALA A C 1
ATOM 3244 O O . ALA A 1 433 ? -18.135 -1.040 -19.733 1.00 84.94 433 ALA A O 1
ATOM 3245 N N . ALA A 1 434 ? -16.656 0.097 -20.973 1.00 84.25 434 ALA A N 1
ATOM 3246 C CA . ALA A 1 434 ? -15.691 -0.990 -21.054 1.00 84.25 434 ALA A CA 1
ATOM 3247 C C . ALA A 1 434 ? -14.889 -1.195 -19.757 1.00 84.25 434 ALA A C 1
ATOM 3249 O O . ALA A 1 434 ? -14.503 -2.329 -19.491 1.00 84.25 434 ALA A O 1
ATOM 3250 N N . VAL A 1 435 ? -14.648 -0.152 -18.960 1.00 86.56 435 VAL A N 1
ATOM 3251 C CA . VAL A 1 435 ? -13.985 -0.234 -17.645 1.00 86.56 435 VAL A CA 1
ATOM 3252 C C . VAL A 1 435 ? -14.925 -0.814 -16.581 1.00 86.56 435 VAL A C 1
ATOM 3254 O O . VAL A 1 435 ? -14.520 -1.661 -15.794 1.00 86.56 435 VAL A O 1
ATOM 3257 N N . HIS A 1 436 ? -16.205 -0.436 -16.601 1.00 88.12 436 HIS A N 1
ATOM 3258 C CA . HIS A 1 436 ? -17.224 -0.909 -15.653 1.00 88.12 436 HIS A CA 1
ATOM 3259 C C . HIS A 1 436 ? -17.961 -2.175 -16.132 1.00 88.12 436 HIS A C 1
ATOM 3261 O O . HIS A 1 436 ? -19.168 -2.308 -15.929 1.00 88.12 436 HIS A O 1
ATOM 3267 N N . SER A 1 437 ? -17.252 -3.088 -16.807 1.00 82.00 437 SER A N 1
ATOM 3268 C CA . SER A 1 437 ? -17.858 -4.255 -17.469 1.00 82.00 437 SER A CA 1
ATOM 3269 C C . SER A 1 437 ? -18.112 -5.471 -16.573 1.00 82.00 437 SER A C 1
ATOM 3271 O O . SER A 1 437 ? -18.745 -6.413 -17.042 1.00 82.00 437 SER A O 1
ATOM 3273 N N . ASP A 1 438 ? -17.577 -5.471 -15.347 1.00 86.06 438 ASP A N 1
ATOM 3274 C CA . ASP A 1 438 ? -17.733 -6.527 -14.333 1.00 86.06 438 ASP A CA 1
ATOM 3275 C C . ASP A 1 438 ? -17.428 -7.961 -14.853 1.00 86.06 438 ASP A C 1
ATOM 3277 O O . ASP A 1 438 ? -18.176 -8.903 -14.591 1.00 86.06 438 ASP A O 1
ATOM 3281 N N . ARG A 1 439 ? -16.349 -8.130 -15.642 1.00 83.31 439 ARG A N 1
ATOM 3282 C CA . ARG A 1 439 ? -15.985 -9.389 -16.336 1.00 83.31 439 ARG A CA 1
ATOM 3283 C C . ARG A 1 439 ? -14.973 -10.262 -15.591 1.00 83.31 439 ARG A C 1
ATOM 3285 O O . ARG A 1 439 ? -14.910 -11.457 -15.861 1.00 83.31 439 ARG A O 1
ATOM 3292 N N . ARG A 1 440 ? -14.144 -9.662 -14.738 1.00 87.50 440 ARG A N 1
ATOM 3293 C CA . ARG A 1 440 ? -13.058 -10.291 -13.968 1.00 87.50 440 ARG A CA 1
ATOM 3294 C C . ARG A 1 440 ? -13.252 -10.200 -12.458 1.00 87.50 440 ARG A C 1
ATOM 3296 O O . ARG A 1 440 ? -12.405 -10.688 -11.712 1.00 87.50 440 ARG A O 1
ATOM 3303 N N . LEU A 1 441 ? -14.342 -9.593 -11.986 1.00 89.19 441 LEU A N 1
ATOM 3304 C CA . LEU A 1 441 ? -14.756 -9.713 -10.591 1.00 89.19 441 LEU A CA 1
ATOM 3305 C C . LEU A 1 441 ? -14.828 -11.204 -10.196 1.00 89.19 441 LEU A C 1
ATOM 3307 O O . LEU A 1 441 ? -15.321 -12.011 -10.986 1.00 89.19 441 LEU A O 1
ATOM 3311 N N . PRO A 1 442 ? -14.373 -11.592 -8.989 1.00 86.62 442 PRO A N 1
ATOM 3312 C CA . PRO A 1 442 ? -14.415 -12.986 -8.557 1.00 86.62 442 PRO A CA 1
ATOM 3313 C C . PRO A 1 442 ? -15.833 -13.563 -8.548 1.00 86.62 442 PRO A C 1
ATOM 3315 O O . PRO A 1 442 ? -16.812 -12.843 -8.344 1.00 86.62 442 PRO A O 1
ATOM 3318 N N . GLU A 1 443 ? -15.952 -14.881 -8.690 1.00 81.56 443 GLU A N 1
ATOM 3319 C CA . GLU A 1 443 ? -17.242 -15.557 -8.550 1.00 81.56 443 GLU A CA 1
ATOM 3320 C C . GLU A 1 443 ? -17.881 -15.236 -7.190 1.00 81.56 443 GLU A C 1
ATOM 3322 O O . GLU A 1 443 ? -17.224 -15.243 -6.146 1.00 81.56 443 GLU A O 1
ATOM 3327 N N . GLY A 1 444 ? -19.169 -14.881 -7.205 1.00 83.25 444 GLY A N 1
ATOM 3328 C CA . GLY A 1 444 ? -19.871 -14.432 -6.001 1.00 83.25 444 GLY A CA 1
ATOM 3329 C C . GLY A 1 444 ? -19.354 -13.111 -5.410 1.00 83.25 444 GLY A C 1
ATOM 3330 O O . GLY A 1 444 ? -19.594 -12.866 -4.228 1.00 83.25 444 GLY A O 1
ATOM 3331 N N . ALA A 1 445 ? -18.669 -12.258 -6.192 1.00 86.12 445 ALA A N 1
ATOM 3332 C CA . ALA A 1 445 ? -18.063 -11.003 -5.726 1.00 86.12 445 ALA A CA 1
ATOM 3333 C C . ALA A 1 445 ? -18.989 -10.127 -4.874 1.00 86.12 445 ALA A C 1
ATOM 3335 O O . ALA A 1 445 ? -18.506 -9.485 -3.947 1.00 86.12 445 ALA A O 1
ATOM 3336 N N . GLY A 1 446 ? -20.290 -10.099 -5.163 1.00 91.25 446 GLY A N 1
ATOM 3337 C CA . GLY A 1 446 ? -21.287 -9.443 -4.328 1.00 91.25 446 GLY A CA 1
ATOM 3338 C C . GLY A 1 446 ? -22.712 -9.656 -4.829 1.00 91.25 446 GLY A C 1
ATOM 3339 O O . GLY A 1 446 ? -22.936 -10.184 -5.918 1.00 91.25 446 GLY A O 1
ATOM 3340 N N . LYS A 1 447 ? -23.687 -9.222 -4.032 1.00 93.44 447 LYS A N 1
ATOM 3341 C CA . LYS A 1 447 ? -25.107 -9.196 -4.400 1.00 93.44 447 LYS A CA 1
ATOM 3342 C C . LYS A 1 447 ? -25.384 -7.961 -5.271 1.00 93.44 447 LYS A C 1
ATOM 3344 O O . LYS A 1 447 ? -25.237 -6.850 -4.760 1.00 93.44 447 LYS A O 1
ATOM 3349 N N . PRO A 1 448 ? -25.761 -8.101 -6.555 1.00 94.69 448 PRO A N 1
ATOM 3350 C CA . PRO A 1 448 ? -25.911 -6.957 -7.449 1.00 94.69 448 PRO A CA 1
ATOM 3351 C C . PRO A 1 448 ? -26.989 -5.991 -6.943 1.00 94.69 448 PRO A C 1
ATOM 3353 O O . PRO A 1 448 ? -28.098 -6.411 -6.618 1.00 94.69 448 PRO A O 1
ATOM 3356 N N . ILE A 1 449 ? -26.667 -4.697 -6.902 1.00 95.31 449 ILE A N 1
ATOM 3357 C CA . ILE A 1 449 ? -27.581 -3.616 -6.525 1.00 95.31 449 ILE A CA 1
ATOM 3358 C C . ILE A 1 449 ? -27.433 -2.432 -7.488 1.00 95.31 449 ILE A C 1
ATOM 3360 O O . ILE A 1 449 ? -26.326 -2.054 -7.879 1.00 95.31 449 ILE A O 1
ATOM 3364 N N . SER A 1 450 ? -28.557 -1.839 -7.889 1.00 96.25 450 SER A N 1
ATOM 3365 C CA . SER A 1 450 ? -28.569 -0.599 -8.679 1.00 96.25 450 SER A CA 1
ATOM 3366 C C . SER A 1 450 ? -28.548 0.634 -7.771 1.00 96.25 450 SER A C 1
ATOM 3368 O O . SER A 1 450 ? -29.032 0.574 -6.641 1.00 96.25 450 SER A O 1
ATOM 3370 N N . LEU A 1 451 ? -28.084 1.787 -8.268 1.00 95.31 451 LEU A N 1
ATOM 3371 C CA . LEU A 1 451 ? -28.140 3.047 -7.506 1.00 95.31 451 LEU A CA 1
ATOM 3372 C C . LEU A 1 451 ? -29.575 3.394 -7.068 1.00 95.31 451 LEU A C 1
ATOM 3374 O O . LEU A 1 451 ? -29.791 3.859 -5.952 1.00 95.31 451 LEU A O 1
ATOM 3378 N N . LYS A 1 452 ? -30.570 3.107 -7.920 1.00 94.31 452 LYS A N 1
ATOM 3379 C CA . LYS A 1 452 ? -31.993 3.290 -7.599 1.00 94.31 452 LYS A CA 1
ATOM 3380 C C . LYS A 1 452 ? -32.419 2.424 -6.411 1.00 94.31 452 LYS A C 1
ATOM 3382 O O . LYS A 1 452 ? -33.068 2.928 -5.502 1.00 94.31 452 LYS A O 1
ATOM 3387 N N . GLU A 1 453 ? -32.072 1.139 -6.410 1.00 93.81 453 GLU A N 1
ATOM 3388 C CA . GLU A 1 453 ? -32.409 0.235 -5.303 1.00 93.81 453 GLU A CA 1
ATOM 3389 C C . GLU A 1 453 ? -31.666 0.615 -4.015 1.00 93.81 453 GLU A C 1
ATOM 3391 O O . GLU A 1 453 ? -32.264 0.635 -2.943 1.00 93.81 453 GLU A O 1
ATOM 3396 N N . CYS A 1 454 ? -30.392 0.995 -4.128 1.00 93.62 454 CYS A N 1
ATOM 3397 C CA . CYS A 1 454 ? -29.578 1.492 -3.021 1.00 93.62 454 CYS A CA 1
ATOM 3398 C C . CYS A 1 454 ? -30.240 2.694 -2.316 1.00 93.62 454 CYS A C 1
ATOM 3400 O O . CYS A 1 454 ? -30.442 2.680 -1.101 1.00 93.62 454 CYS A O 1
ATOM 3402 N N . LEU A 1 455 ? -30.676 3.694 -3.092 1.00 93.38 455 LEU A N 1
ATOM 3403 C CA . LEU A 1 455 ? -31.380 4.874 -2.578 1.00 93.38 455 LEU A CA 1
ATOM 3404 C C . LEU A 1 455 ? -32.771 4.561 -2.011 1.00 93.38 455 LEU A C 1
ATOM 3406 O O . LEU A 1 455 ? -33.202 5.230 -1.076 1.00 93.38 455 LEU A O 1
ATOM 3410 N N . LEU A 1 456 ? -33.467 3.550 -2.543 1.00 92.00 456 LEU A N 1
ATOM 3411 C CA . LEU A 1 456 ? -34.739 3.084 -1.981 1.00 92.00 456 LEU A CA 1
ATOM 3412 C C . LEU A 1 456 ? -34.543 2.399 -0.621 1.00 92.00 456 LEU A C 1
ATOM 3414 O O . LEU A 1 456 ? -35.357 2.614 0.277 1.00 92.00 456 LEU A O 1
ATOM 3418 N N . ARG A 1 457 ? -33.465 1.625 -0.438 1.00 89.25 457 ARG A N 1
ATOM 3419 C CA . ARG A 1 457 ? -33.139 0.990 0.852 1.00 89.25 457 ARG A CA 1
ATOM 3420 C C . ARG A 1 457 ? -32.779 2.016 1.930 1.00 89.25 457 ARG A C 1
ATOM 3422 O O . ARG A 1 457 ? -33.254 1.880 3.050 1.00 89.25 457 ARG A O 1
ATOM 3429 N N . ASN A 1 458 ? -32.033 3.073 1.594 1.00 87.12 458 ASN A N 1
ATOM 3430 C CA . ASN A 1 458 ? -31.749 4.179 2.522 1.00 87.12 458 ASN A CA 1
ATOM 3431 C C . ASN A 1 458 ? -32.774 5.336 2.421 1.00 87.12 458 ASN A C 1
ATOM 3433 O O . ASN A 1 458 ? -32.426 6.517 2.305 1.00 87.12 458 ASN A O 1
ATOM 3437 N N . SER A 1 459 ? -34.070 5.006 2.441 1.00 73.38 459 SER A N 1
ATOM 3438 C CA . SER A 1 459 ? -35.151 6.000 2.396 1.00 73.38 459 SER A CA 1
ATOM 3439 C C . SER A 1 459 ? -35.278 6.765 3.719 1.00 73.38 459 SER A C 1
ATOM 3441 O O . SER A 1 459 ? -36.088 6.415 4.571 1.00 73.38 459 SER A O 1
ATOM 3443 N N . GLY A 1 460 ? -34.495 7.837 3.870 1.00 68.88 460 GLY A N 1
ATOM 3444 C CA . GLY A 1 460 ? -34.569 8.769 5.006 1.00 68.88 460 GLY A CA 1
ATOM 3445 C C . GLY A 1 460 ? -33.240 9.038 5.717 1.00 68.88 460 GLY A C 1
ATOM 3446 O O . GLY A 1 460 ? -33.194 9.929 6.558 1.00 68.88 460 GLY A O 1
ATOM 3447 N N . GLY A 1 461 ? -32.168 8.312 5.382 1.00 82.38 461 GLY A N 1
ATOM 3448 C CA . GLY A 1 461 ? -30.823 8.578 5.897 1.00 82.38 461 GLY A CA 1
ATOM 3449 C C . GLY A 1 461 ? -29.982 9.489 4.996 1.00 82.38 461 GLY A C 1
ATOM 3450 O O . GLY A 1 461 ? -30.482 10.145 4.079 1.00 82.38 461 GLY A O 1
ATOM 3451 N N . ASP A 1 462 ? -28.671 9.502 5.252 1.00 88.94 462 ASP A N 1
ATOM 3452 C CA . ASP A 1 462 ? -27.670 10.256 4.486 1.00 88.94 462 ASP A CA 1
ATOM 3453 C C . ASP A 1 462 ? -27.580 9.774 3.024 1.00 88.94 462 ASP A C 1
ATOM 3455 O O . ASP A 1 462 ? -26.832 8.854 2.672 1.00 88.94 462 ASP A O 1
ATOM 3459 N N . ARG A 1 463 ? -28.360 10.420 2.151 1.00 90.56 463 ARG A N 1
ATOM 3460 C CA . ARG A 1 463 ? -28.376 10.148 0.709 1.00 90.56 463 ARG A CA 1
ATOM 3461 C C . ARG A 1 463 ? -27.046 10.483 0.037 1.00 90.56 463 ARG A C 1
ATOM 3463 O O . ARG A 1 463 ? -26.628 9.725 -0.834 1.00 90.56 463 ARG A O 1
ATOM 3470 N N . LEU A 1 464 ? -26.380 11.575 0.422 1.00 92.25 464 LEU A N 1
ATOM 3471 C CA . LEU A 1 464 ? -25.142 12.018 -0.230 1.00 92.25 464 LEU A CA 1
ATOM 3472 C C . LEU A 1 464 ? -23.993 11.048 0.047 1.00 92.25 464 LEU A C 1
ATOM 3474 O O . LEU A 1 464 ? -23.371 10.568 -0.899 1.00 92.25 464 LEU A O 1
ATOM 3478 N N . GLY A 1 465 ? -23.771 10.663 1.305 1.00 93.50 465 GLY A N 1
ATOM 3479 C CA . GLY A 1 465 ? -22.767 9.657 1.641 1.00 93.50 465 GLY A CA 1
ATOM 3480 C C . GLY A 1 465 ? -23.107 8.263 1.109 1.00 93.50 465 GLY A C 1
ATOM 3481 O O . GLY A 1 465 ? -22.204 7.506 0.769 1.00 93.50 465 GLY A O 1
ATOM 3482 N N . THR A 1 466 ? -24.391 7.926 0.936 1.00 94.88 466 THR A N 1
ATOM 3483 C CA . THR A 1 466 ? -24.799 6.684 0.242 1.00 94.88 466 THR A CA 1
ATOM 3484 C C . THR A 1 466 ? -24.423 6.708 -1.238 1.00 94.88 466 THR A C 1
ATOM 3486 O O . THR A 1 466 ? -23.900 5.721 -1.748 1.00 94.88 466 THR A O 1
ATOM 3489 N N . ILE A 1 467 ? -24.635 7.836 -1.924 1.00 95.50 467 ILE A N 1
ATOM 3490 C CA . ILE A 1 467 ? -24.204 8.031 -3.316 1.00 95.50 467 ILE A CA 1
ATOM 3491 C C . ILE A 1 467 ? -22.671 7.981 -3.410 1.00 95.50 467 ILE A C 1
ATOM 3493 O O . ILE A 1 467 ? -22.144 7.317 -4.300 1.00 95.50 467 ILE A O 1
ATOM 3497 N N . ALA A 1 468 ? -21.958 8.614 -2.474 1.00 96.00 468 ALA A N 1
ATOM 3498 C CA . ALA A 1 468 ? -20.499 8.593 -2.420 1.00 96.00 468 ALA A CA 1
ATOM 3499 C C . ALA A 1 468 ? -19.944 7.169 -2.233 1.00 96.00 468 ALA A C 1
ATOM 3501 O O . ALA A 1 468 ? -19.155 6.719 -3.060 1.00 96.00 468 ALA A O 1
ATOM 3502 N N . SER A 1 469 ? -20.407 6.416 -1.225 1.00 96.25 469 SER A N 1
ATOM 3503 C CA . SER A 1 469 ? -19.991 5.017 -1.019 1.00 96.25 469 SER A CA 1
ATOM 3504 C C . SER A 1 469 ? -20.393 4.105 -2.185 1.00 96.25 469 SER A C 1
ATOM 3506 O O . SER A 1 469 ? -19.649 3.190 -2.530 1.00 96.25 469 SER A O 1
ATOM 3508 N N . TYR A 1 470 ? -21.529 4.360 -2.844 1.00 97.44 470 TYR A N 1
ATOM 3509 C CA . TYR A 1 470 ? -21.937 3.607 -4.033 1.00 97.44 470 TYR A CA 1
ATOM 3510 C C . TYR A 1 470 ? -20.963 3.805 -5.206 1.00 97.44 470 TYR A C 1
ATOM 3512 O O . TYR A 1 470 ? -20.569 2.834 -5.859 1.00 97.44 470 TYR A O 1
ATOM 3520 N N . TRP A 1 471 ? -20.557 5.049 -5.480 1.00 96.75 471 TRP A N 1
ATOM 3521 C CA . TRP A 1 471 ? -19.605 5.336 -6.554 1.00 96.75 471 TRP A CA 1
ATOM 3522 C C . TRP A 1 471 ? -18.181 4.910 -6.205 1.00 96.75 471 TRP A C 1
ATOM 3524 O O . TRP A 1 471 ? -17.522 4.332 -7.067 1.00 96.75 471 TRP A O 1
ATOM 3534 N N . LEU A 1 472 ? -17.756 5.065 -4.947 1.00 97.19 472 LEU A N 1
ATOM 3535 C CA . LEU A 1 472 ? -16.497 4.508 -4.447 1.00 97.19 472 LEU A CA 1
ATOM 3536 C C . LEU A 1 472 ? -16.442 2.990 -4.674 1.00 97.19 472 LEU A C 1
ATOM 3538 O O . LEU A 1 472 ? -15.443 2.479 -5.171 1.00 97.19 472 LEU A O 1
ATOM 3542 N N . LEU A 1 473 ? -17.533 2.261 -4.412 1.00 97.25 473 LEU A N 1
ATOM 3543 C CA . LEU A 1 473 ? -17.598 0.829 -4.707 1.00 97.25 473 LEU A CA 1
ATOM 3544 C C . LEU A 1 473 ? -17.468 0.523 -6.213 1.00 97.25 473 LEU A C 1
ATOM 3546 O O . LEU A 1 473 ? -16.744 -0.407 -6.576 1.00 97.25 473 LEU A O 1
ATOM 3550 N N . ARG A 1 474 ? -18.109 1.293 -7.111 1.00 96.12 474 ARG A N 1
ATOM 3551 C CA . ARG A 1 474 ? -17.899 1.130 -8.572 1.00 96.12 474 ARG A CA 1
ATOM 3552 C C . ARG A 1 474 ? -16.462 1.440 -8.989 1.00 96.12 474 ARG A C 1
ATOM 3554 O O . ARG A 1 474 ? -15.953 0.774 -9.888 1.00 96.12 474 ARG A O 1
ATOM 3561 N N . GLU A 1 475 ? -15.817 2.418 -8.359 1.00 96.06 475 GLU A N 1
ATOM 3562 C CA . GLU A 1 475 ? -14.418 2.771 -8.610 1.00 96.06 475 GLU A CA 1
ATOM 3563 C C . GLU A 1 475 ? -13.474 1.642 -8.176 1.00 96.06 475 GLU A C 1
ATOM 3565 O O . GLU A 1 475 ? -12.667 1.182 -8.983 1.00 96.06 475 GLU A O 1
ATOM 3570 N N . ARG A 1 476 ? -13.616 1.112 -6.950 1.00 97.19 476 ARG A N 1
ATOM 3571 C CA . ARG A 1 476 ? -12.796 -0.019 -6.476 1.00 97.19 476 ARG A CA 1
ATOM 3572 C C . ARG A 1 476 ? -13.022 -1.285 -7.309 1.00 97.19 476 ARG A C 1
ATOM 3574 O O . ARG A 1 476 ? -12.055 -1.980 -7.613 1.00 97.19 476 ARG A O 1
ATOM 3581 N N . ALA A 1 477 ? -14.258 -1.550 -7.744 1.00 95.62 477 ALA A N 1
ATOM 3582 C CA . ALA A 1 477 ? -14.570 -2.649 -8.665 1.00 95.62 477 ALA A CA 1
ATOM 3583 C C . ALA A 1 477 ? -13.828 -2.497 -10.007 1.00 95.62 477 ALA A C 1
ATOM 3585 O O . ALA A 1 477 ? -13.161 -3.425 -10.460 1.00 95.62 477 ALA A O 1
ATOM 3586 N N . ALA A 1 478 ? -13.886 -1.307 -10.611 1.00 94.12 478 ALA A N 1
ATOM 3587 C CA . ALA A 1 478 ? -13.186 -0.997 -11.857 1.00 94.12 478 ALA A CA 1
ATOM 3588 C C . ALA A 1 478 ? -11.656 -1.038 -11.713 1.00 94.12 478 ALA A C 1
ATOM 3590 O O . ALA A 1 478 ? -10.965 -1.542 -12.598 1.00 94.12 478 ALA A O 1
ATOM 3591 N N . ARG A 1 479 ? -11.109 -0.558 -10.589 1.00 95.69 479 ARG A N 1
ATOM 3592 C CA . ARG A 1 479 ? -9.673 -0.655 -10.291 1.00 95.69 479 ARG A CA 1
ATOM 3593 C C . ARG A 1 479 ? -9.225 -2.117 -10.220 1.00 95.69 479 ARG A C 1
ATOM 3595 O O . ARG A 1 479 ? -8.199 -2.462 -10.800 1.00 95.69 479 ARG A O 1
ATOM 3602 N N . TYR A 1 480 ? -10.012 -2.975 -9.567 1.00 95.62 480 TYR A N 1
ATOM 3603 C CA . TYR A 1 480 ? -9.761 -4.415 -9.517 1.00 95.62 480 TYR A CA 1
ATOM 3604 C C . TYR A 1 480 ? -9.807 -5.062 -10.917 1.00 95.62 480 TYR A C 1
ATOM 3606 O O . TYR A 1 480 ? -8.886 -5.794 -11.272 1.00 95.62 480 TYR A O 1
ATOM 3614 N N . GLU A 1 481 ? -10.814 -4.747 -11.744 1.00 92.25 481 GLU A N 1
ATOM 3615 C CA . GLU A 1 481 ? -10.918 -5.218 -13.143 1.00 92.25 481 GLU A CA 1
ATOM 3616 C C . GLU A 1 481 ? -9.683 -4.867 -13.989 1.00 92.25 481 GLU A C 1
ATOM 3618 O O . GLU A 1 481 ? -9.165 -5.720 -14.714 1.00 92.25 481 GLU A O 1
ATOM 3623 N N . ILE A 1 482 ? -9.210 -3.619 -13.896 1.00 92.81 482 ILE A N 1
ATOM 3624 C CA . ILE A 1 482 ? -8.048 -3.123 -14.652 1.00 92.81 482 ILE A CA 1
ATOM 3625 C C . ILE A 1 482 ? -6.766 -3.833 -14.203 1.00 92.81 482 ILE A C 1
ATOM 3627 O O . ILE A 1 482 ? -5.969 -4.247 -15.043 1.00 92.81 482 ILE A O 1
ATOM 3631 N N . LEU A 1 483 ? -6.573 -4.021 -12.896 1.00 95.06 483 LEU A N 1
ATOM 3632 C CA . LEU A 1 483 ? -5.404 -4.726 -12.362 1.00 95.06 483 LEU A CA 1
ATOM 3633 C C . LEU A 1 483 ? -5.432 -6.225 -12.704 1.00 95.06 483 LEU A C 1
ATOM 3635 O O . LEU A 1 483 ? -4.389 -6.803 -13.004 1.00 95.06 483 LEU A O 1
ATOM 3639 N N . ALA A 1 484 ? -6.614 -6.849 -12.743 1.00 94.12 484 ALA A N 1
ATOM 3640 C CA . ALA A 1 484 ? -6.768 -8.226 -13.210 1.00 94.12 484 ALA A CA 1
ATOM 3641 C C . ALA A 1 484 ? -6.408 -8.356 -14.703 1.00 94.12 484 ALA A C 1
ATOM 3643 O O . ALA A 1 484 ? -5.667 -9.263 -15.080 1.00 94.12 484 ALA A O 1
ATOM 3644 N N . GLU A 1 485 ? -6.840 -7.403 -15.541 1.00 91.12 485 GLU A N 1
ATOM 3645 C CA . GLU A 1 485 ? -6.420 -7.324 -16.949 1.00 91.12 485 GLU A CA 1
ATOM 3646 C C . GLU A 1 485 ? -4.907 -7.125 -17.098 1.00 91.12 485 GLU A C 1
ATOM 3648 O O . GLU A 1 485 ? -4.288 -7.750 -17.956 1.00 91.12 485 GLU A O 1
ATOM 3653 N N . GLN A 1 486 ? -4.289 -6.298 -16.250 1.00 93.81 486 GLN A N 1
ATOM 3654 C CA . GLN A 1 486 ? -2.843 -6.078 -16.265 1.00 93.81 486 GLN A CA 1
ATOM 3655 C C . GLN A 1 486 ? -2.060 -7.357 -15.923 1.00 93.81 486 GLN A C 1
ATOM 3657 O O . GLN A 1 486 ? -1.036 -7.628 -16.553 1.00 93.81 486 GLN A O 1
ATOM 3662 N N . VAL A 1 487 ? -2.537 -8.168 -14.971 1.00 95.50 487 VAL A N 1
ATOM 3663 C CA . VAL A 1 487 ? -1.921 -9.467 -14.640 1.00 95.50 487 VAL A CA 1
ATOM 3664 C C . VAL A 1 487 ? -2.002 -10.440 -15.823 1.00 95.50 487 VAL A C 1
ATOM 3666 O O . VAL A 1 487 ? -0.999 -11.081 -16.141 1.00 95.50 487 VAL A O 1
ATOM 3669 N N . GLU A 1 488 ? -3.146 -10.523 -16.510 1.00 92.88 488 GLU A N 1
ATOM 3670 C CA . GLU A 1 488 ? -3.300 -11.329 -17.734 1.00 92.88 488 GLU A CA 1
ATOM 3671 C C . GLU A 1 488 ? -2.389 -10.837 -18.870 1.00 92.88 488 GLU A C 1
ATOM 3673 O O . GLU A 1 488 ? -1.675 -11.629 -19.486 1.00 92.88 488 GLU A O 1
ATOM 3678 N N . PHE A 1 489 ? -2.367 -9.525 -19.116 1.00 92.19 489 PHE A N 1
ATOM 3679 C CA . PHE A 1 489 ? -1.540 -8.890 -20.143 1.00 92.19 489 PHE A CA 1
ATOM 3680 C C . PHE A 1 489 ? -0.048 -9.174 -19.924 1.00 92.19 489 PHE A C 1
ATOM 3682 O O . PHE A 1 489 ? 0.641 -9.615 -20.841 1.00 92.19 489 PHE A O 1
ATOM 3689 N N . LEU A 1 490 ? 0.454 -8.991 -18.698 1.00 94.94 490 LEU A N 1
ATOM 3690 C CA . LEU A 1 490 ? 1.856 -9.263 -18.371 1.00 94.94 490 LEU A CA 1
ATOM 3691 C C . LEU A 1 490 ? 2.190 -10.760 -18.424 1.00 94.94 490 LEU A C 1
ATOM 3693 O O . LEU A 1 490 ? 3.323 -11.114 -18.747 1.00 94.94 490 LEU A O 1
ATOM 3697 N N . ALA A 1 491 ? 1.231 -11.651 -18.153 1.00 93.50 491 ALA A N 1
ATOM 3698 C CA . ALA A 1 491 ? 1.416 -13.084 -18.372 1.00 93.50 491 ALA A CA 1
ATOM 3699 C C . ALA A 1 491 ? 1.568 -13.413 -19.871 1.00 93.50 491 ALA A C 1
ATOM 3701 O O . ALA A 1 491 ? 2.470 -14.175 -20.233 1.00 93.50 491 ALA A O 1
ATOM 3702 N N . ALA A 1 492 ? 0.768 -12.781 -20.739 1.00 93.38 492 ALA A N 1
ATOM 3703 C CA . ALA A 1 492 ? 0.812 -12.962 -22.194 1.00 93.38 492 ALA A CA 1
ATOM 3704 C C . ALA A 1 492 ? 2.123 -12.484 -22.857 1.00 93.38 492 ALA A C 1
ATOM 3706 O O . ALA A 1 492 ? 2.466 -12.967 -23.934 1.00 93.38 492 ALA A O 1
ATOM 3707 N N . LEU A 1 493 ? 2.896 -11.599 -22.214 1.00 93.88 493 LEU A N 1
ATOM 3708 C CA . LEU A 1 493 ? 4.219 -11.176 -22.707 1.00 93.88 493 LEU A CA 1
ATOM 3709 C C . LEU A 1 493 ? 5.327 -12.229 -22.512 1.00 93.88 493 LEU A C 1
ATOM 3711 O O . LEU A 1 493 ? 6.368 -12.135 -23.160 1.00 93.88 493 LEU A O 1
ATOM 3715 N N . THR A 1 494 ? 5.124 -13.233 -21.652 1.00 94.12 494 THR A N 1
ATOM 3716 C CA . THR A 1 494 ? 6.142 -14.252 -21.321 1.00 94.12 494 THR A CA 1
ATOM 3717 C C . THR A 1 494 ? 6.780 -14.934 -22.543 1.00 94.12 494 THR A C 1
ATOM 3719 O O . THR A 1 494 ? 8.010 -14.947 -22.600 1.00 94.12 494 THR A O 1
ATOM 3722 N N . PRO A 1 495 ? 6.033 -15.475 -23.534 1.00 94.06 495 PRO A N 1
ATOM 3723 C CA . PRO A 1 495 ? 6.646 -16.080 -24.722 1.00 94.06 495 PRO A CA 1
ATOM 3724 C C . PRO A 1 495 ? 7.522 -15.096 -25.514 1.00 94.06 495 PRO A C 1
ATOM 3726 O O . PRO A 1 495 ? 8.638 -15.449 -25.885 1.00 94.06 495 PRO A O 1
ATOM 3729 N N . LEU A 1 496 ? 7.071 -13.849 -25.689 1.00 91.19 496 LEU A N 1
ATOM 3730 C CA . LEU A 1 496 ? 7.781 -12.826 -26.471 1.00 91.19 496 LEU A CA 1
ATOM 3731 C C . LEU A 1 496 ? 9.125 -12.429 -25.837 1.00 91.19 496 LEU A C 1
ATOM 3733 O O . LEU A 1 496 ? 10.106 -12.200 -26.542 1.00 91.19 496 LEU A O 1
ATOM 3737 N N . VAL A 1 497 ? 9.194 -12.352 -24.503 1.00 92.12 497 VAL A N 1
ATOM 3738 C CA . VAL A 1 497 ? 10.462 -12.072 -23.802 1.00 92.12 497 VAL A CA 1
ATOM 3739 C C . VAL A 1 497 ? 11.350 -13.325 -23.757 1.00 92.12 497 VAL A C 1
ATOM 3741 O O . VAL A 1 497 ? 12.569 -13.218 -23.879 1.00 92.12 497 VAL A O 1
ATOM 3744 N N . LEU A 1 498 ? 10.760 -14.525 -23.680 1.00 92.31 498 LEU A N 1
ATOM 3745 C CA . LEU A 1 498 ? 11.499 -15.791 -23.683 1.00 92.31 498 LEU A CA 1
ATOM 3746 C C . LEU A 1 498 ? 12.204 -16.075 -25.020 1.00 92.31 498 LEU A C 1
ATOM 3748 O O . LEU A 1 498 ? 13.310 -16.618 -25.013 1.00 92.31 498 LEU A O 1
ATOM 3752 N N . GLU A 1 499 ? 11.606 -15.696 -26.153 1.00 92.81 499 GLU A N 1
ATOM 3753 C CA . GLU A 1 499 ? 12.246 -15.747 -27.480 1.00 92.81 499 GLU A CA 1
ATOM 3754 C C . GLU A 1 499 ? 13.536 -14.912 -27.520 1.00 92.81 499 GLU A C 1
ATOM 3756 O O . GLU A 1 499 ? 14.540 -15.326 -28.102 1.00 92.81 499 GLU A O 1
ATOM 3761 N N . ARG A 1 500 ? 13.535 -13.778 -26.812 1.00 90.12 500 ARG A N 1
ATOM 3762 C CA . ARG A 1 500 ? 14.635 -12.808 -26.737 1.00 90.12 500 ARG A CA 1
ATOM 3763 C C . ARG A 1 500 ? 15.639 -13.078 -25.615 1.00 90.12 500 ARG A C 1
ATOM 3765 O O . ARG A 1 500 ? 16.553 -12.288 -25.404 1.00 90.12 500 ARG A O 1
ATOM 3772 N N . ARG A 1 501 ? 15.545 -14.212 -24.910 1.00 90.62 501 ARG A N 1
ATOM 3773 C CA . ARG A 1 501 ? 16.434 -14.553 -23.776 1.00 90.62 501 ARG A CA 1
ATOM 3774 C C . ARG A 1 501 ? 17.934 -14.594 -24.114 1.00 90.62 501 ARG A C 1
ATOM 3776 O O . ARG A 1 501 ? 18.752 -14.530 -23.204 1.00 90.62 501 ARG A O 1
ATOM 3783 N N . ASN A 1 502 ? 18.274 -14.755 -25.396 1.00 90.75 502 ASN A N 1
ATOM 3784 C CA . ASN A 1 502 ? 19.649 -14.794 -25.898 1.00 90.75 502 ASN A CA 1
ATOM 3785 C C . ASN A 1 502 ? 20.173 -13.402 -26.320 1.00 90.75 502 ASN A C 1
ATOM 3787 O O . ASN A 1 502 ? 21.348 -13.289 -26.670 1.00 90.75 502 ASN A O 1
ATOM 3791 N N . ASP A 1 503 ? 19.326 -12.364 -26.317 1.00 91.69 503 ASP A N 1
ATOM 3792 C CA . ASP A 1 503 ? 19.737 -10.981 -26.576 1.00 91.69 503 ASP A CA 1
ATOM 3793 C C . ASP A 1 503 ? 20.693 -10.493 -25.467 1.00 91.69 503 ASP A C 1
ATOM 3795 O O . ASP A 1 503 ? 20.618 -10.982 -24.335 1.00 91.69 503 ASP A O 1
ATOM 3799 N N . PRO A 1 504 ? 21.541 -9.474 -25.719 1.00 87.88 504 PRO A N 1
ATOM 3800 C CA . PRO A 1 504 ? 22.485 -8.954 -24.724 1.00 87.88 504 PRO A CA 1
ATOM 3801 C C . PRO A 1 504 ? 21.862 -8.493 -23.391 1.00 87.88 504 PRO A C 1
ATOM 3803 O O . PRO A 1 504 ? 22.567 -8.490 -22.387 1.00 87.88 504 PRO A O 1
ATOM 3806 N N . THR A 1 505 ? 20.573 -8.126 -23.375 1.00 90.25 505 THR A N 1
ATOM 3807 C CA . THR A 1 505 ? 19.791 -7.758 -22.172 1.00 90.25 505 THR A CA 1
ATOM 3808 C C . THR A 1 505 ? 18.717 -8.789 -21.801 1.00 90.25 505 THR A C 1
ATOM 3810 O O . THR A 1 505 ? 17.965 -8.593 -20.846 1.00 90.25 505 THR A O 1
ATOM 3813 N N . GLY A 1 506 ? 18.617 -9.909 -22.530 1.00 91.12 506 GLY A N 1
ATOM 3814 C CA . GLY A 1 506 ? 17.476 -10.831 -22.460 1.00 91.12 506 GLY A CA 1
ATOM 3815 C C . GLY A 1 506 ? 17.236 -11.433 -21.072 1.00 91.12 506 GLY A C 1
ATOM 3816 O O . GLY A 1 506 ? 16.090 -11.628 -20.665 1.00 91.12 506 GLY A O 1
ATOM 3817 N N . ALA A 1 507 ? 18.302 -11.671 -20.303 1.00 91.38 507 ALA A N 1
ATOM 3818 C CA . ALA A 1 507 ? 18.202 -12.131 -18.918 1.00 91.38 507 ALA A CA 1
ATOM 3819 C C . ALA A 1 507 ? 17.624 -11.055 -17.976 1.00 91.38 507 ALA A C 1
ATOM 3821 O O . ALA A 1 507 ? 16.763 -11.364 -17.149 1.00 91.38 507 ALA A O 1
ATOM 3822 N N . ALA A 1 508 ? 18.044 -9.794 -18.123 1.00 94.19 508 ALA A N 1
ATOM 3823 C CA . ALA A 1 508 ? 17.497 -8.683 -17.350 1.00 94.19 508 ALA A CA 1
ATOM 3824 C C . ALA A 1 508 ? 16.038 -8.401 -17.737 1.00 94.19 508 ALA A C 1
ATOM 3826 O O . ALA A 1 508 ? 15.205 -8.190 -16.859 1.00 94.19 508 ALA A O 1
ATOM 3827 N N . ASP A 1 509 ? 15.691 -8.476 -19.024 1.00 94.56 509 ASP A N 1
ATOM 3828 C CA . ASP A 1 509 ? 14.316 -8.277 -19.496 1.00 94.56 509 ASP A CA 1
ATOM 3829 C C . ASP A 1 509 ? 13.353 -9.373 -18.997 1.00 94.56 509 ASP A C 1
ATOM 3831 O O . ASP A 1 509 ? 12.230 -9.061 -18.589 1.00 94.56 509 ASP A O 1
ATOM 3835 N N . MET A 1 510 ? 13.802 -10.631 -18.897 1.00 95.94 510 MET A N 1
ATOM 3836 C CA . MET A 1 510 ? 13.045 -11.703 -18.227 1.00 95.94 510 MET A CA 1
ATOM 3837 C C . MET A 1 510 ? 12.802 -11.409 -16.736 1.00 95.94 510 MET A C 1
ATOM 3839 O O . MET A 1 510 ? 11.691 -11.613 -16.238 1.00 95.94 510 MET A O 1
ATOM 3843 N N . LEU A 1 511 ? 13.809 -10.900 -16.015 1.00 97.25 511 LEU A N 1
ATOM 3844 C CA . LEU A 1 511 ? 13.669 -10.536 -14.599 1.00 97.25 511 LEU A CA 1
ATOM 3845 C C . LEU A 1 511 ? 12.762 -9.311 -14.405 1.00 97.25 511 LEU A C 1
ATOM 3847 O O . LEU A 1 511 ? 11.919 -9.321 -13.509 1.00 97.25 511 LEU A O 1
ATOM 3851 N N . ARG A 1 512 ? 12.850 -8.304 -15.284 1.00 96.56 512 ARG A N 1
ATOM 3852 C CA . ARG A 1 512 ? 11.936 -7.147 -15.315 1.00 96.56 512 ARG A CA 1
ATOM 3853 C C . ARG A 1 512 ? 10.489 -7.574 -15.550 1.00 96.56 512 ARG A C 1
ATOM 3855 O O . ARG A 1 512 ? 9.600 -7.069 -14.866 1.00 96.56 512 ARG A O 1
ATOM 3862 N N . LEU A 1 513 ? 10.240 -8.519 -16.462 1.00 97.19 513 LEU A N 1
ATOM 3863 C CA . LEU A 1 513 ? 8.893 -9.054 -16.675 1.00 97.19 513 LEU A CA 1
ATOM 3864 C C . LEU A 1 513 ? 8.376 -9.788 -15.429 1.00 97.19 513 LEU A C 1
ATOM 3866 O O . LEU A 1 513 ? 7.239 -9.562 -15.019 1.00 97.19 513 LEU A O 1
ATOM 3870 N N . ASN A 1 514 ? 9.205 -10.623 -14.794 1.00 98.00 514 ASN A N 1
ATOM 3871 C CA . ASN A 1 514 ? 8.841 -11.306 -13.550 1.00 98.00 514 ASN A CA 1
ATOM 3872 C C . ASN A 1 514 ? 8.522 -10.312 -12.413 1.00 98.00 514 ASN A C 1
ATOM 3874 O O . ASN A 1 514 ? 7.504 -10.459 -11.734 1.00 98.00 514 ASN A O 1
ATOM 3878 N N . ALA A 1 515 ? 9.339 -9.265 -12.251 1.00 98.25 515 ALA A N 1
ATOM 3879 C CA . ALA A 1 515 ? 9.093 -8.184 -11.298 1.00 98.25 515 ALA A CA 1
ATOM 3880 C C . ALA A 1 515 ? 7.756 -7.479 -11.572 1.00 98.25 515 ALA A C 1
ATOM 3882 O O . ALA A 1 515 ? 6.938 -7.352 -10.663 1.00 98.25 515 ALA A O 1
ATOM 3883 N N . ALA A 1 516 ? 7.482 -7.110 -12.828 1.00 98.12 516 ALA A N 1
ATOM 3884 C CA . ALA A 1 516 ? 6.221 -6.485 -13.226 1.00 98.12 516 ALA A CA 1
ATOM 3885 C C . ALA A 1 516 ? 5.004 -7.399 -12.979 1.00 98.12 516 ALA A C 1
ATOM 3887 O O . ALA A 1 516 ? 3.977 -6.939 -12.481 1.00 98.12 516 ALA A O 1
ATOM 3888 N N . GLN A 1 517 ? 5.110 -8.700 -13.276 1.00 98.38 517 GLN A N 1
ATOM 3889 C CA . GLN A 1 517 ? 4.041 -9.668 -13.007 1.00 98.38 517 GLN A CA 1
ATOM 3890 C C . GLN A 1 517 ? 3.755 -9.821 -11.506 1.00 98.38 517 GLN A C 1
ATOM 3892 O O . GLN A 1 517 ? 2.596 -9.952 -11.113 1.00 98.38 517 GLN A O 1
ATOM 3897 N N . LEU A 1 518 ? 4.785 -9.824 -10.654 1.00 98.50 518 LEU A N 1
ATOM 3898 C CA . LEU A 1 518 ? 4.613 -9.910 -9.199 1.00 98.50 518 LEU A CA 1
ATOM 3899 C C . LEU A 1 518 ? 4.096 -8.592 -8.606 1.00 98.50 518 LEU A C 1
ATOM 3901 O O . LEU A 1 518 ? 3.198 -8.632 -7.767 1.00 98.50 518 LEU A O 1
ATOM 3905 N N . ALA A 1 519 ? 4.559 -7.445 -9.109 1.00 98.19 519 ALA A N 1
ATOM 3906 C CA . ALA A 1 519 ? 4.026 -6.125 -8.775 1.00 98.19 519 ALA A CA 1
ATOM 3907 C C . ALA A 1 519 ? 2.522 -6.020 -9.084 1.00 98.19 519 ALA A C 1
ATOM 3909 O O . ALA A 1 519 ? 1.739 -5.705 -8.191 1.00 98.19 519 ALA A O 1
ATOM 3910 N N . ALA A 1 520 ? 2.097 -6.388 -10.298 1.00 98.00 520 ALA A N 1
ATOM 3911 C CA . ALA A 1 520 ? 0.686 -6.358 -10.687 1.00 98.00 520 ALA A CA 1
ATOM 3912 C C . ALA A 1 520 ? -0.189 -7.304 -9.841 1.00 98.00 520 ALA A C 1
ATOM 3914 O O . ALA A 1 520 ? -1.323 -6.962 -9.508 1.00 98.00 520 ALA A O 1
ATOM 3915 N N . ARG A 1 521 ? 0.334 -8.473 -9.433 1.00 98.25 521 ARG A N 1
ATOM 3916 C CA . ARG A 1 521 ? -0.367 -9.381 -8.502 1.00 98.25 521 ARG A CA 1
ATOM 3917 C C . ARG A 1 521 ? -0.502 -8.782 -7.099 1.00 98.25 521 ARG A C 1
ATOM 3919 O O . ARG A 1 521 ? -1.566 -8.924 -6.504 1.00 98.25 521 ARG A O 1
ATOM 3926 N N . ALA A 1 522 ? 0.529 -8.106 -6.588 1.00 97.62 522 ALA A N 1
ATOM 3927 C CA . ALA A 1 522 ? 0.476 -7.415 -5.298 1.00 97.62 522 ALA A CA 1
ATOM 3928 C C . ALA A 1 522 ? -0.515 -6.239 -5.317 1.00 97.62 522 ALA A C 1
ATOM 3930 O O . ALA A 1 522 ? -1.336 -6.109 -4.407 1.00 97.62 522 ALA A O 1
ATOM 3931 N N . ASP A 1 523 ? -0.499 -5.436 -6.384 1.00 98.06 523 ASP A N 1
ATOM 3932 C CA . ASP A 1 523 ? -1.429 -4.318 -6.573 1.00 98.06 523 ASP A CA 1
ATOM 3933 C C . ASP A 1 523 ? -2.885 -4.817 -6.682 1.00 98.06 523 ASP A C 1
ATOM 3935 O O . ASP A 1 523 ? -3.784 -4.241 -6.065 1.00 98.06 523 ASP A O 1
ATOM 3939 N N . LEU A 1 524 ? -3.125 -5.939 -7.377 1.00 97.75 524 LEU A N 1
ATOM 3940 C CA . LEU A 1 524 ? -4.430 -6.614 -7.431 1.00 97.75 524 LEU A CA 1
ATOM 3941 C C . LEU A 1 524 ? -4.883 -7.142 -6.056 1.00 97.75 524 LEU A C 1
ATOM 3943 O O . LEU A 1 524 ? -6.064 -7.040 -5.711 1.00 97.75 524 LEU A O 1
ATOM 3947 N N . GLY A 1 525 ? -3.959 -7.694 -5.263 1.00 96.38 525 GLY A N 1
ATOM 3948 C CA . GLY A 1 525 ? -4.212 -8.148 -3.893 1.00 96.38 525 GLY A CA 1
ATOM 3949 C C . GLY A 1 525 ? -4.637 -7.007 -2.968 1.00 96.38 525 GLY A C 1
ATOM 3950 O O . GLY A 1 525 ? -5.648 -7.124 -2.273 1.00 96.38 525 GLY A O 1
ATOM 3951 N N . ALA A 1 526 ? -3.927 -5.878 -3.021 1.00 96.50 526 ALA A N 1
ATOM 3952 C CA . ALA A 1 526 ? -4.280 -4.665 -2.285 1.00 96.50 526 ALA A CA 1
ATOM 3953 C C . ALA A 1 526 ? -5.642 -4.102 -2.732 1.00 96.50 526 ALA A C 1
ATOM 3955 O O . ALA A 1 526 ? -6.521 -3.876 -1.901 1.00 96.50 526 ALA A O 1
ATOM 3956 N N . ALA A 1 527 ? -5.878 -3.976 -4.044 1.00 97.12 527 ALA A N 1
ATOM 3957 C CA . ALA A 1 527 ? -7.159 -3.510 -4.580 1.00 97.12 527 ALA A CA 1
ATOM 3958 C C . ALA A 1 527 ? -8.342 -4.423 -4.201 1.00 97.12 527 ALA A C 1
ATOM 3960 O O . ALA A 1 527 ? -9.472 -3.950 -4.083 1.00 97.12 527 ALA A O 1
ATOM 3961 N N . ARG A 1 528 ? -8.110 -5.724 -3.961 1.00 96.31 528 ARG A N 1
ATOM 3962 C CA . ARG A 1 528 ? -9.152 -6.627 -3.449 1.00 96.31 528 ARG A CA 1
ATOM 3963 C C . ARG A 1 528 ? -9.564 -6.296 -2.016 1.00 96.31 528 ARG A C 1
ATOM 3965 O O . ARG A 1 528 ? -10.745 -6.439 -1.706 1.00 96.31 528 ARG A O 1
ATOM 3972 N N . ALA A 1 529 ? -8.624 -5.888 -1.162 1.00 95.25 529 ALA A N 1
ATOM 3973 C CA . ALA A 1 529 ? -8.919 -5.465 0.205 1.00 95.25 529 ALA A CA 1
ATOM 3974 C C . ALA A 1 529 ? -9.761 -4.176 0.196 1.00 95.25 529 ALA A C 1
ATOM 3976 O O . ALA A 1 529 ? -10.871 -4.183 0.725 1.00 95.25 529 ALA A O 1
ATOM 3977 N N . GLU A 1 530 ? -9.309 -3.145 -0.531 1.00 96.06 530 GLU A N 1
ATOM 3978 C CA . GLU A 1 530 ? -10.044 -1.878 -0.718 1.00 96.06 530 GLU A CA 1
ATOM 3979 C C . GLU A 1 530 ? -11.458 -2.088 -1.297 1.00 96.06 530 GLU A C 1
ATOM 3981 O O . GLU A 1 530 ? -12.411 -1.403 -0.929 1.00 96.06 530 GLU A O 1
ATOM 3986 N N . PHE A 1 531 ? -11.617 -3.035 -2.231 1.00 96.50 531 PHE A N 1
ATOM 3987 C CA . PHE A 1 531 ? -12.923 -3.372 -2.796 1.00 96.50 531 PHE A CA 1
ATOM 3988 C C . PHE A 1 531 ? -13.861 -3.978 -1.746 1.00 96.50 531 PHE A C 1
ATOM 3990 O O . PHE A 1 531 ? -15.009 -3.553 -1.649 1.00 96.50 531 PHE A O 1
ATOM 3997 N N . VAL A 1 532 ? -13.385 -4.934 -0.941 1.00 95.56 532 VAL A N 1
ATOM 3998 C CA . VAL A 1 532 ? -14.191 -5.585 0.110 1.00 95.56 532 VAL A CA 1
ATOM 3999 C C . VAL A 1 532 ? -14.568 -4.606 1.229 1.00 95.56 532 VAL A C 1
ATOM 4001 O O . VAL A 1 532 ? -15.678 -4.685 1.753 1.00 95.56 532 VAL A O 1
ATOM 4004 N N . GLU A 1 533 ? -13.695 -3.653 1.549 1.00 95.56 533 GLU A N 1
ATOM 4005 C CA . GLU A 1 533 ? -13.989 -2.536 2.453 1.00 95.56 533 GLU A CA 1
ATOM 4006 C C . GLU A 1 533 ? -15.096 -1.626 1.890 1.00 95.56 533 GLU A C 1
ATOM 4008 O O . GLU A 1 533 ? -16.131 -1.446 2.531 1.00 95.56 533 GLU A O 1
ATOM 4013 N N . ALA A 1 534 ? -14.975 -1.170 0.637 1.00 97.06 534 ALA A N 1
ATOM 4014 C CA . ALA A 1 534 ? -16.011 -0.355 -0.009 1.00 97.06 534 ALA A CA 1
ATOM 4015 C C . ALA A 1 534 ? -17.365 -1.087 -0.160 1.00 97.06 534 ALA A C 1
ATOM 4017 O O . ALA A 1 534 ? -18.425 -0.453 -0.147 1.00 97.06 534 ALA A O 1
ATOM 4018 N N . GLN A 1 535 ? -17.361 -2.423 -0.279 1.00 96.44 535 GLN A N 1
ATOM 4019 C CA . GLN A 1 535 ? -18.589 -3.225 -0.220 1.00 96.44 535 GLN A CA 1
ATOM 4020 C C . GLN A 1 535 ? -19.251 -3.138 1.155 1.00 96.44 535 GLN A C 1
ATOM 4022 O O . GLN A 1 535 ? -20.479 -3.053 1.235 1.00 96.44 535 GLN A O 1
ATOM 4027 N N . PHE A 1 536 ? -18.453 -3.158 2.223 1.00 95.12 536 PHE A N 1
ATOM 4028 C CA . PHE A 1 536 ? -18.946 -3.073 3.590 1.00 95.12 536 PHE A CA 1
ATOM 4029 C C . PHE A 1 536 ? -19.505 -1.694 3.927 1.00 95.12 536 PHE A C 1
ATOM 4031 O O . PHE A 1 536 ? -20.610 -1.609 4.458 1.00 95.12 536 PHE A O 1
ATOM 4038 N N . ASP A 1 537 ? -18.810 -0.623 3.547 1.00 94.88 537 ASP A N 1
ATOM 4039 C CA . ASP A 1 537 ? -19.279 0.754 3.746 1.00 94.88 537 ASP A CA 1
ATOM 4040 C C . ASP A 1 537 ? -20.652 0.986 3.112 1.00 94.88 537 ASP A C 1
ATOM 4042 O O . ASP A 1 537 ? -21.551 1.580 3.718 1.00 94.88 537 ASP A O 1
ATOM 4046 N N . LEU A 1 538 ? -20.850 0.470 1.893 1.00 95.94 538 LEU A N 1
ATOM 4047 C CA . LEU A 1 538 ? -22.155 0.517 1.249 1.00 95.94 538 LEU A CA 1
ATOM 4048 C C . LEU A 1 538 ? -23.177 -0.362 1.983 1.00 95.94 538 LEU A C 1
ATOM 4050 O O . LEU A 1 538 ? -24.317 0.066 2.167 1.00 95.94 538 LEU A O 1
ATOM 4054 N N . ALA A 1 539 ? -22.781 -1.562 2.421 1.00 94.94 539 ALA A N 1
ATOM 4055 C CA . ALA A 1 539 ? -23.637 -2.472 3.179 1.00 94.94 539 ALA A CA 1
ATOM 4056 C C . ALA A 1 539 ? -24.142 -1.834 4.484 1.00 94.94 539 ALA A C 1
ATOM 4058 O O . ALA A 1 539 ? -25.334 -1.929 4.772 1.00 94.94 539 ALA A O 1
ATOM 4059 N N . LEU A 1 540 ? -23.283 -1.137 5.235 1.00 93.38 540 LEU A N 1
ATOM 4060 C CA . LEU A 1 540 ? -23.657 -0.399 6.446 1.00 93.38 540 LEU A CA 1
ATOM 4061 C C . LEU A 1 540 ? -24.734 0.645 6.153 1.00 93.38 540 LEU A C 1
ATOM 4063 O O . LEU A 1 540 ? -25.791 0.645 6.785 1.00 93.38 540 LEU A O 1
ATOM 4067 N N . ARG A 1 541 ? -24.498 1.497 5.149 1.00 92.75 541 ARG A N 1
ATOM 4068 C CA . ARG A 1 541 ? -25.395 2.610 4.796 1.00 92.75 541 ARG A CA 1
ATOM 4069 C C . ARG A 1 541 ? -26.782 2.172 4.324 1.00 92.75 541 ARG A C 1
ATOM 4071 O O . ARG A 1 541 ? -27.718 2.961 4.424 1.00 92.75 541 ARG A O 1
ATOM 4078 N N . ILE A 1 542 ? -26.930 0.942 3.827 1.00 93.75 542 ILE A N 1
ATOM 4079 C CA . ILE A 1 542 ? -28.221 0.380 3.389 1.00 93.75 542 ILE A CA 1
ATOM 4080 C C . ILE A 1 542 ? -28.798 -0.677 4.348 1.00 93.75 542 ILE A C 1
ATOM 4082 O O . ILE A 1 542 ? -29.757 -1.358 3.984 1.00 93.75 542 ILE A O 1
ATOM 4086 N N . GLY A 1 543 ? -28.220 -0.849 5.544 1.00 90.94 543 GLY A N 1
ATOM 4087 C CA . GLY A 1 543 ? -28.679 -1.828 6.541 1.00 90.94 543 GLY A CA 1
ATOM 4088 C C . GLY A 1 543 ? -28.407 -3.298 6.186 1.00 90.94 543 GLY A C 1
ATOM 4089 O O . GLY A 1 543 ? -29.007 -4.194 6.773 1.00 90.94 543 GLY A O 1
ATOM 4090 N N . ALA A 1 544 ? -27.507 -3.558 5.235 1.00 91.38 544 ALA A N 1
ATOM 4091 C CA . ALA A 1 544 ? -27.168 -4.881 4.706 1.00 91.38 544 ALA A CA 1
ATOM 4092 C C . ALA A 1 544 ? -25.813 -5.432 5.201 1.00 91.38 544 ALA A C 1
ATOM 4094 O O . ALA A 1 544 ? -25.340 -6.435 4.675 1.00 91.38 544 ALA A O 1
ATOM 4095 N N . ALA A 1 545 ? -25.170 -4.826 6.208 1.00 89.19 545 ALA A N 1
ATOM 4096 C CA . ALA A 1 545 ? -23.874 -5.284 6.742 1.00 89.19 545 ALA A CA 1
ATOM 4097 C C . ALA A 1 545 ? -23.890 -6.743 7.256 1.00 89.19 545 ALA A C 1
ATOM 4099 O O . ALA A 1 545 ? -22.883 -7.455 7.179 1.00 89.19 545 ALA A O 1
ATOM 4100 N N . GLY A 1 546 ? -25.054 -7.208 7.727 1.00 85.31 546 GLY A N 1
ATOM 4101 C CA . GLY A 1 546 ? -25.306 -8.602 8.102 1.00 85.31 546 GLY A CA 1
ATOM 4102 C C . GLY A 1 546 ? -25.680 -9.542 6.945 1.00 85.31 546 GLY A C 1
ATOM 4103 O O . GLY A 1 546 ? -25.694 -10.753 7.156 1.00 85.31 546 GLY A O 1
ATOM 4104 N N . GLU A 1 547 ? -25.975 -9.033 5.742 1.00 86.88 547 GLU A N 1
ATOM 4105 C CA . GLU A 1 547 ? -26.193 -9.863 4.549 1.00 86.88 547 GLU A CA 1
ATOM 4106 C C . GLU A 1 547 ? -24.836 -10.328 3.993 1.00 86.88 547 GLU A C 1
ATOM 4108 O O . GLU A 1 547 ? -23.935 -9.518 3.805 1.00 86.88 547 GLU A O 1
ATOM 4113 N N . THR A 1 548 ? -24.676 -11.612 3.659 1.00 83.75 548 THR A N 1
ATOM 4114 C CA . THR A 1 548 ? -23.530 -12.079 2.856 1.00 83.75 548 THR A CA 1
ATOM 4115 C C . THR A 1 548 ? -24.017 -12.880 1.646 1.00 83.75 548 THR A C 1
ATOM 4117 O O . THR A 1 548 ? -24.856 -13.761 1.836 1.00 83.75 548 THR A O 1
ATOM 4120 N N . PRO A 1 549 ? -23.489 -12.639 0.429 1.00 90.44 549 PRO A N 1
ATOM 4121 C CA . PRO A 1 549 ? -22.416 -11.694 0.105 1.00 90.44 549 PRO A CA 1
ATOM 4122 C C . PRO A 1 549 ? -22.871 -10.223 0.154 1.00 90.44 549 PRO A C 1
ATOM 4124 O O . PRO A 1 549 ? -24.039 -9.919 -0.085 1.00 90.44 549 PRO A O 1
ATOM 4127 N N . TRP A 1 550 ? -21.935 -9.319 0.467 1.00 94.31 550 TRP A N 1
ATOM 4128 C CA . TRP A 1 550 ? -22.178 -7.871 0.522 1.00 94.31 550 TRP A CA 1
ATOM 4129 C C . TRP A 1 550 ? -22.529 -7.287 -0.859 1.00 94.31 550 TRP A C 1
ATOM 4131 O O . TRP A 1 550 ? -22.335 -7.959 -1.878 1.00 94.31 550 TRP A O 1
ATOM 4141 N N . PRO A 1 551 ? -23.071 -6.057 -0.933 1.00 95.62 551 PRO A N 1
ATOM 4142 C CA . PRO A 1 551 ? -23.529 -5.480 -2.188 1.00 95.62 551 PRO A CA 1
ATOM 4143 C C . PRO A 1 551 ? -22.429 -5.367 -3.250 1.00 95.62 551 PRO A C 1
ATOM 4145 O O . PRO A 1 551 ? -21.259 -5.143 -2.953 1.00 95.62 551 PRO A O 1
ATOM 4148 N N . LEU A 1 552 ? -22.830 -5.476 -4.511 1.00 95.31 552 LEU A N 1
ATOM 4149 C CA . LEU A 1 552 ? -22.043 -5.140 -5.691 1.00 95.31 552 LEU A CA 1
ATOM 4150 C C . LEU A 1 552 ? -22.814 -4.067 -6.455 1.00 95.31 552 LEU A C 1
ATOM 4152 O O . LEU A 1 552 ? -23.867 -4.343 -7.027 1.00 95.31 552 LEU A O 1
ATOM 4156 N N . ALA A 1 553 ? -22.315 -2.836 -6.453 1.00 95.25 553 ALA A N 1
ATOM 4157 C CA . ALA A 1 553 ? -22.888 -1.769 -7.264 1.00 95.25 553 ALA A CA 1
ATOM 4158 C C . ALA A 1 553 ? -22.792 -2.142 -8.760 1.00 95.25 553 ALA A C 1
ATOM 4160 O O . ALA A 1 553 ? -21.734 -2.593 -9.192 1.00 95.25 553 ALA A O 1
ATOM 4161 N N . THR A 1 554 ? -23.854 -1.934 -9.551 1.00 94.25 554 THR A N 1
ATOM 4162 C CA . THR A 1 554 ? -23.917 -2.335 -10.983 1.00 94.25 554 THR A CA 1
ATOM 4163 C C . THR A 1 554 ? -24.195 -1.200 -11.972 1.00 94.25 554 THR A C 1
ATOM 4165 O O . THR A 1 554 ? -23.797 -1.274 -13.131 1.00 94.25 554 THR A O 1
ATOM 4168 N N . THR A 1 555 ? -24.857 -0.118 -11.549 1.00 93.94 555 THR A N 1
ATOM 4169 C CA . THR A 1 555 ? -25.076 1.069 -12.396 1.00 93.94 555 THR A CA 1
ATOM 4170 C C . THR A 1 555 ? -23.737 1.640 -12.873 1.00 93.94 555 THR A C 1
ATOM 4172 O O . THR A 1 555 ? -22.861 1.941 -12.062 1.00 93.94 555 THR A O 1
ATOM 4175 N N . VAL A 1 556 ? -23.591 1.783 -14.192 1.00 90.19 556 VAL A N 1
ATOM 4176 C CA . VAL A 1 556 ? -22.425 2.392 -14.847 1.00 90.19 556 VAL A CA 1
ATOM 4177 C C . VAL A 1 556 ? -22.455 3.914 -14.627 1.00 90.19 556 VAL A C 1
ATOM 4179 O O . VAL A 1 556 ? -23.536 4.501 -14.738 1.00 90.19 556 VAL A O 1
ATOM 4182 N N . PRO A 1 557 ? -21.321 4.574 -14.321 1.00 89.62 557 PRO A N 1
ATOM 4183 C CA . PRO A 1 557 ? -21.263 6.032 -14.224 1.00 89.62 557 PRO A CA 1
ATOM 4184 C C . PRO A 1 557 ? -21.674 6.728 -15.528 1.00 89.62 557 PRO A C 1
ATOM 4186 O O . PRO A 1 557 ? -21.363 6.261 -16.627 1.00 89.62 557 PRO A O 1
ATOM 4189 N N . HIS A 1 558 ? -22.340 7.879 -15.414 1.00 85.31 558 HIS A N 1
ATOM 4190 C CA . HIS A 1 558 ? -22.596 8.734 -16.575 1.00 85.31 558 HIS A CA 1
ATOM 4191 C C . HIS A 1 558 ? -21.282 9.311 -17.113 1.00 85.31 558 HIS A C 1
ATOM 4193 O O . HIS A 1 558 ? -20.395 9.682 -16.348 1.00 85.31 558 HIS A O 1
ATOM 4199 N N . SER A 1 559 ? -21.168 9.403 -18.436 1.00 82.56 559 SER A N 1
ATOM 4200 C CA . SER A 1 559 ? -19.986 9.913 -19.134 1.00 82.56 559 SER A CA 1
ATOM 4201 C C . SER A 1 559 ? -20.388 10.694 -20.388 1.00 82.56 559 SER A C 1
ATOM 4203 O O . SER A 1 559 ? -21.368 10.375 -21.068 1.00 82.56 559 SER A O 1
ATOM 4205 N N . GLY A 1 560 ? -19.628 11.748 -20.694 1.00 71.19 560 GLY A N 1
ATOM 4206 C CA . GLY A 1 560 ? -19.989 12.752 -21.698 1.00 71.19 560 GLY A CA 1
ATOM 4207 C C . GLY A 1 560 ? -21.022 13.766 -21.192 1.00 71.19 560 GLY A C 1
ATOM 4208 O O . GLY A 1 560 ? -21.311 13.839 -19.999 1.00 71.19 560 GLY A O 1
ATOM 4209 N N . GLU A 1 561 ? -21.566 14.570 -22.107 1.00 67.69 561 GLU A N 1
ATOM 4210 C CA . GLU A 1 561 ? -22.412 15.724 -21.776 1.00 67.69 561 GLU A CA 1
ATOM 4211 C C . GLU A 1 561 ? -23.588 15.377 -20.853 1.00 67.69 561 GLU A C 1
ATOM 4213 O O . GLU A 1 561 ? -24.335 14.422 -21.089 1.00 67.69 561 GLU A O 1
ATOM 4218 N N . TYR A 1 562 ? -23.752 16.173 -19.796 1.00 65.44 562 TYR A N 1
ATOM 4219 C CA . TYR A 1 562 ? -24.888 16.085 -18.889 1.00 65.44 562 TYR A CA 1
ATOM 4220 C C . TYR A 1 562 ? -25.930 17.121 -19.305 1.00 65.44 562 TYR A C 1
ATOM 4222 O O . TYR A 1 562 ? -25.779 18.315 -19.048 1.00 65.44 562 TYR A O 1
ATOM 4230 N N . LEU A 1 563 ? -26.994 16.667 -19.968 1.00 64.94 563 LEU A N 1
ATOM 4231 C CA . LEU A 1 563 ? -28.106 17.539 -20.328 1.00 64.94 563 LEU A CA 1
ATOM 4232 C C . LEU A 1 563 ? -28.871 17.926 -19.057 1.00 64.94 563 LEU A C 1
ATOM 4234 O O . LEU A 1 563 ? -29.755 17.194 -18.606 1.00 64.94 563 LEU A O 1
ATOM 4238 N N . LEU A 1 564 ? -28.541 19.101 -18.514 1.00 61.59 564 LEU A N 1
ATOM 4239 C CA . LEU A 1 564 ? -29.300 19.814 -17.486 1.00 61.59 564 LEU A CA 1
ATOM 4240 C C . LEU A 1 564 ? -30.674 20.216 -18.042 1.00 61.59 564 LEU A C 1
ATOM 4242 O O . LEU A 1 564 ? -30.949 21.386 -18.291 1.00 61.59 564 LEU A O 1
ATOM 4246 N N . LYS A 1 565 ? -31.563 19.237 -18.236 1.00 56.62 565 LYS A N 1
ATOM 4247 C CA . LYS A 1 565 ? -32.960 19.449 -18.633 1.00 56.62 565 LYS A CA 1
ATOM 4248 C C . LYS A 1 565 ? -33.782 20.001 -17.462 1.00 56.62 565 LYS A C 1
ATOM 4250 O O . LYS A 1 565 ? -34.807 19.428 -17.112 1.00 56.62 565 LYS A O 1
ATOM 4255 N N . LEU A 1 566 ? -33.315 21.082 -16.837 1.00 59.31 566 LEU A N 1
ATOM 4256 C CA . LEU A 1 566 ? -33.943 21.728 -15.681 1.00 59.31 566 LEU A CA 1
ATOM 4257 C C . LEU A 1 566 ? -35.401 22.102 -15.989 1.00 59.31 566 LEU A C 1
ATOM 4259 O O . LEU A 1 566 ? -36.280 21.836 -15.180 1.00 59.31 566 LEU A O 1
ATOM 4263 N N . GLU A 1 567 ? -35.670 22.577 -17.206 1.00 54.38 567 GLU A N 1
ATOM 4264 C CA . GLU A 1 567 ? -37.018 22.904 -17.698 1.00 54.38 567 GLU A CA 1
ATOM 4265 C C . GLU A 1 567 ? -37.914 21.680 -17.978 1.00 54.38 567 GLU A C 1
ATOM 4267 O O . GLU A 1 567 ? -39.129 21.822 -18.083 1.00 54.38 567 GLU A O 1
ATOM 4272 N N . ALA A 1 568 ? -37.341 20.474 -18.092 1.00 59.44 568 ALA A N 1
ATOM 4273 C CA . ALA A 1 568 ? -38.093 19.225 -18.264 1.00 59.44 568 ALA A CA 1
ATOM 4274 C C . ALA A 1 568 ? -38.117 18.352 -16.996 1.00 59.44 568 ALA A C 1
ATOM 4276 O O . ALA A 1 568 ? -38.686 17.258 -17.022 1.00 59.44 568 ALA A O 1
ATOM 4277 N N . GLN A 1 569 ? -37.510 18.805 -15.894 1.00 58.66 569 GLN A N 1
ATOM 4278 C CA . GLN A 1 569 ? -37.762 18.209 -14.586 1.00 58.66 569 GLN A CA 1
ATOM 4279 C C . GLN A 1 569 ? -39.190 18.585 -14.159 1.00 58.66 569 GLN A C 1
ATOM 4281 O O . GLN A 1 569 ? -39.572 19.750 -14.288 1.00 58.66 569 GLN A O 1
ATOM 4286 N N . PRO A 1 570 ? -40.004 17.644 -13.647 1.00 63.16 570 PRO A N 1
ATOM 4287 C CA . PRO A 1 570 ? -41.311 17.994 -13.106 1.00 63.16 570 PRO A CA 1
ATOM 4288 C C . PRO A 1 570 ? -41.155 19.043 -11.997 1.00 63.16 570 PRO A C 1
ATOM 4290 O O . PRO A 1 570 ? -40.298 18.901 -11.126 1.00 63.16 570 PRO A O 1
ATOM 4293 N N . GLN A 1 571 ? -41.999 20.082 -12.010 1.00 61.28 571 GLN A N 1
ATOM 4294 C CA . GLN A 1 571 ? -41.900 21.241 -11.104 1.00 61.28 571 GLN A CA 1
ATOM 4295 C C . GLN A 1 571 ? -41.868 20.857 -9.611 1.00 61.28 571 GLN A C 1
ATOM 4297 O O . GLN A 1 571 ? -41.267 21.565 -8.810 1.00 61.28 571 GLN A O 1
ATOM 4302 N N . SER A 1 572 ? -42.416 19.693 -9.247 1.00 64.44 572 SER A N 1
ATOM 4303 C CA . SER A 1 572 ? -42.323 19.090 -7.909 1.00 64.44 572 SER A CA 1
ATOM 4304 C C . SER A 1 572 ? -40.899 18.736 -7.443 1.00 64.44 572 SER A C 1
ATOM 4306 O O . SER A 1 572 ? -40.728 18.348 -6.294 1.00 64.44 572 SER A O 1
ATOM 4308 N N . LEU A 1 573 ? -39.893 18.801 -8.322 1.00 58.47 573 LEU A N 1
ATOM 4309 C CA . LEU A 1 573 ? -38.467 18.644 -7.999 1.00 58.47 573 LEU A CA 1
ATOM 4310 C C . LEU A 1 573 ? -37.708 19.981 -7.975 1.00 58.47 573 LEU A C 1
ATOM 4312 O O . LEU A 1 573 ? -36.561 20.011 -7.542 1.00 58.47 573 LEU A O 1
ATOM 4316 N N . ALA A 1 574 ? -38.326 21.067 -8.449 1.00 52.56 574 ALA A N 1
ATOM 4317 C CA . ALA A 1 574 ? -37.722 22.397 -8.551 1.00 52.56 574 ALA A CA 1
ATOM 4318 C C . ALA A 1 574 ? -38.146 23.349 -7.413 1.00 52.56 574 ALA A C 1
ATOM 4320 O O . ALA A 1 574 ? -37.766 24.517 -7.425 1.00 52.56 574 ALA A O 1
ATOM 4321 N N . GLY A 1 575 ? -38.940 22.869 -6.448 1.00 50.69 575 GLY A N 1
ATOM 4322 C CA . GLY A 1 575 ? -39.425 23.656 -5.315 1.00 50.69 575 GLY A CA 1
ATOM 4323 C C . GLY A 1 575 ? -39.460 22.861 -4.013 1.00 50.69 575 GLY A C 1
ATOM 4324 O O . GLY A 1 575 ? -40.446 22.174 -3.741 1.00 50.69 575 GLY A O 1
ATOM 4325 N N . ALA A 1 576 ? -38.395 22.997 -3.222 1.00 38.81 576 ALA A N 1
ATOM 4326 C CA . ALA A 1 576 ? -38.325 22.749 -1.781 1.00 38.81 576 ALA A CA 1
ATOM 4327 C C . ALA A 1 576 ? -37.157 23.568 -1.209 1.00 38.81 576 ALA A C 1
ATOM 4329 O O . ALA A 1 576 ? -36.038 23.395 -1.741 1.00 38.81 576 ALA A O 1
#

Sequence (576 aa):
MPPLADPVHKGPADLHSLSSAEAVASPPVAGGRRNPPELAAEAIRLPEGAGLSGQPLSLLDAIGAAADRRRQTEIVHAYWGLAEALGEYRYAIEYARSLETAEGGQDAGLRSFRAAAAALCLEAELRAAEAQFELASAALMPTDAQLPLPADPPHVGAYRTYFNELFANRTPPDAARLTDKLLPLQCRAIDQSAAAVLAAEDAFSAVSDDFRAGRGGADSLAAAARELFARRESFIRLACEYNRTIAEYSFSVAAPTTSHRQLAAMLIGPPRQEGLPRSADSRASAAAPLGNQPTLAPPRERNQPTLAPPREGWRSNEPTPAVPRDGFAPADRPRNEPTLAPRRETIEQLGYDEPVKLSPPDQPRRESPAPPDALLVPVDPPSEFSPSARAVRKPFETTLESPGGELESAAVIPRFSALRGADSAARAKQLTAAVHSDRRLPEGAGKPISLKECLLRNSGGDRLGTIASYWLLRERAARYEILAEQVEFLAALTPLVLERRNDPTGAADMLRLNAAQLAARADLGAARAEFVEAQFDLALRIGAAGETPWPLATTVPHSGEYLLKLEAQPQSLAGA

pLDDT: mean 72.72, std 28.49, range [22.56, 98.62]

Secondary structure (DSSP, 8-state):
---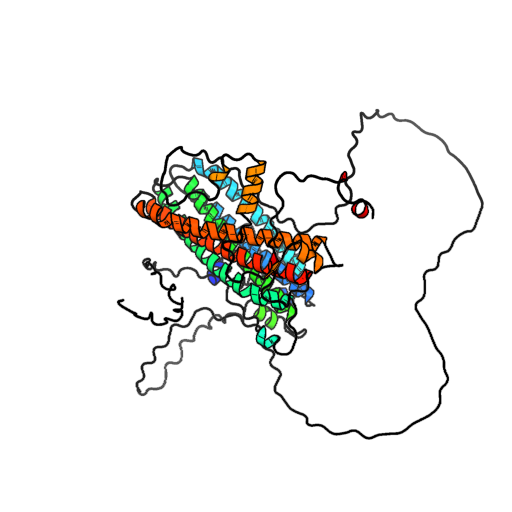--PPPP-PPPP----------PPP--SSPPPPHHHHHHHHT-PPTT-S---EEE-HHHHHHT-SSHHHHHHHHHHHHHHHHHHHHHHHHHHHHHHHHS--STTGGGGHHHHHHHHHHHHHHHHHHHHHHHHHHHHTT--TTSPPEEE-SPPP-S-EE--HHHHHTTSPPPHHHHHHHHHHHHHHHHHHHHHHHHHHHHHHHHHHHHHHHTTSS-HHHHHHHHHHHHHHHHHHHHHHHHHHHHHHHHHHHHS-TT--HHHHHHHHH-SPP------------------------PPP--S-PPEEPPP-TT--------------------------PPP--------------------------PPPP----PPPPPP-----------PPP-------------TT---TTGGGTTS-HHHHHHHHHHHHT--SSSPTT--EEE-HHHHHHHTTTS-HHHHHHHHHHHHHHHHHHHHHHHHHHHHHHTHHHHHHTTTSTTHHHHHHHHHHHHHHHHHHHHHHHHHHHHHHHHHHHHTT-TTSSSPEEE-PPPP-S-----GGGS-GGGS--

Foldseek 3Di:
DDDDDDDDDDDDDDPPPPPDDDDPDDDDDPDDQDALVRLLQVLLDADPPDPDDFAEDELLVLCVLDPDLVLNLQLLLLLLQLSLLSSLLRLLVVLLVLLVPQDAPANVLSPVLNVVSVVSNVVSSVSNVVSQVSNCVSSVPDPPHTGYGYPAGFALFAADLCLCVLDVPHDDDLLSLLLVVQLVLLSVLLNLLSLLLSLLVVLLVLLSVCRRVVNHDSVSNSVSSVSNSVSSSVNSVSRSVSLSSQLVSLSVRDDRPQDSQLSSCSRRNHPPPPDDPPPPDDDDDDDDDDDDDDDDDDDDDPGDHRDNDDDDDDDDDDDDDDDDDDDDDDDDDDDDDDDDDDDDDDDDDDDDDDDDDDDDDDDDDDDDDDDDDDDDDDDDDDDPDDDDCPDDPDPDPDPPPDDDDDPPDVQCDDPCVVLPPDDPQVSFVVVLCVLLVLPPQDVQNADEDELVRLCVLLPPDDNPVLVVLLVLLSVLSSQLVVLSVQLVVLVSCQVVLVVCCVPSSSVSVNSVSVSSNSVSVSSSSVSSSSNSVSLCSNCVSSVNSVPPPGYRYRDGDDTGDDPPPVVPDPVVVVDD

Radius of gyration: 33.74 Å; chains: 1; bounding box: 82×121×94 Å